Protein AF-A0A7W9H6F3-F1 (afdb_monomer_lite)

Sequence (512 aa):
MSTMVDERLRRLRSELDDHTRIADRLGLDLERPLRSLNDGYPENAVALVGKLTEKLLKELWRHHGVEGDPSTKALNDLVKRCRPYIRSSTVLDALDDIRRLRNRSTHDGYDISDEDGLLAVRRLVDVLVWFTNTGSAALLGGEPDMAPEVARRCEFLAGLYVTLGYRQVKRFVLSPDTVYQLFCREAGMRLEYVELMLSRDADDLSTVLASSGGELLRTRLPKLTRFVVLDEDGGAAPGALHSMLGLDFRIVRYDGFVDTLVSLDTHLADLTSADSPEEPRAAVVAAALTTDPRTGESRMEQSGDAAELLTRLARGSANVLVTGRPGSGKSTLLRSLAGNPEIRRFRFYFDLGLKPKDEPFSEYAARLLAPAMTSDRSRAYELFLYLIRSGTALCVLDAVDEGVEESSPAGFLRLFTDLAAVLSAESAVVMSSRVAFLADSPQVRQLLDSGAGRSDTLRGWVQGHPTAEEVLRETSPRQAAGEARRTAEKQTQRGTSSPLGGSMVLAQHVAA

Organism: NCBI:txid36816

pLDDT: mean 77.46, std 20.07, range [22.09, 96.81]

Foldseek 3Di:
DDPVLVVLLVVLVVLVVLLVLLCVVLVQDLCVLSVCLVVVNLLVSLVSLLVVLLSLLQLLCVVVVQPDHSVPDHLVQSLLRSVLVDLAPLLNVLSVLSVVLNVQSPDPPDDQDSVSSSSSSVSSSSNSQLCSQLVPCSRNNDDPQADPVQSLLSSLVSNLVVLVVWGWDDWDDLGNFWIWTKIWHDDPPDIAIEIEIEGAAPVVVLVSLVVVQLPPDDDPDPHQYYEYEYADPHPPDVVVVCVSNPPRYDYYYSLCPCLLFFPVCLLLVVLVVPDDDPPPDDFAKEWEWEADPVPRDTDTPDIGGPLVVVLVLQLFQWEKEKEWAPPSCPVVSLSVSQPDCVSAPAGHEDELLPPDQPDQVLRSQLVSRLVRGPDDSNSRSSSLLSCLSVLRYEYEYHEQCSNFPDPDPLSSVVSLVSCLSNQHLRGHYYHYYHDPCCLVDPVNLLSRQSSDDPDCVSVVVVVDDDDPVVVVVVPDDDDDDDDDDDDDDDDDDDDDDDDDHIYMYMYIHHHD

InterPro domains:
  IPR027417 P-loop containing nucleoside triphosphate hydrolase [G3DSA:3.40.50.300] (286-345)
  IPR027417 P-loop containing nucleoside triphosphate hydrolase [SSF52540] (308-416)

Structure (mmCIF, N/CA/C/O backbone):
data_AF-A0A7W9H6F3-F1
#
_entry.id   AF-A0A7W9H6F3-F1
#
loop_
_atom_site.group_PDB
_atom_site.id
_atom_site.type_symbol
_atom_site.label_atom_id
_atom_site.label_alt_id
_atom_site.label_comp_id
_atom_site.label_asym_id
_atom_site.label_entity_id
_atom_site.label_seq_id
_atom_site.pdbx_PDB_ins_code
_atom_site.Cartn_x
_atom_site.Cartn_y
_atom_site.Cartn_z
_atom_site.occupancy
_atom_site.B_iso_or_equiv
_atom_site.auth_seq_id
_atom_site.auth_comp_id
_atom_site.auth_asym_id
_atom_site.auth_atom_id
_atom_site.pdbx_PDB_model_num
ATOM 1 N N . MET A 1 1 ? -22.534 -18.107 -25.260 1.00 55.81 1 MET A N 1
ATOM 2 C CA . MET A 1 1 ? -21.804 -18.054 -23.978 1.00 55.81 1 MET A CA 1
ATOM 3 C C . MET A 1 1 ? -21.871 -19.411 -23.295 1.00 55.81 1 MET A C 1
ATOM 5 O O . MET A 1 1 ? -22.867 -20.107 -23.446 1.00 55.81 1 MET A O 1
ATOM 9 N N . SER A 1 2 ? -20.785 -19.825 -22.639 1.00 68.19 2 SER A N 1
ATOM 10 C CA . SER A 1 2 ? -20.676 -21.096 -21.904 1.00 68.19 2 SER A CA 1
ATOM 11 C C . SER A 1 2 ? -21.267 -20.955 -20.496 1.00 68.19 2 SER A C 1
ATOM 13 O O . SER A 1 2 ? -21.092 -19.912 -19.873 1.00 68.19 2 SER A O 1
ATOM 15 N N . THR A 1 3 ? -21.874 -22.011 -19.947 1.00 72.69 3 THR A N 1
ATOM 16 C CA . THR A 1 3 ? -22.451 -22.031 -18.584 1.00 72.69 3 THR A CA 1
ATOM 17 C C . THR A 1 3 ? -21.458 -21.620 -17.486 1.00 72.69 3 THR A C 1
ATOM 19 O O . THR A 1 3 ? -21.858 -21.088 -16.453 1.00 72.69 3 THR A O 1
ATOM 22 N N . MET A 1 4 ? -20.153 -21.821 -17.708 1.00 72.31 4 MET A N 1
ATOM 23 C CA . MET A 1 4 ? -19.092 -21.381 -16.791 1.00 72.31 4 MET A CA 1
ATOM 24 C C . MET A 1 4 ? -18.866 -19.861 -16.798 1.00 72.31 4 MET A C 1
ATOM 26 O O . MET A 1 4 ? -18.511 -19.296 -15.763 1.00 72.31 4 MET A O 1
ATOM 30 N N . VAL A 1 5 ? -19.066 -19.193 -17.939 1.00 72.94 5 VAL A N 1
ATOM 31 C CA . VAL A 1 5 ? -18.969 -17.727 -18.049 1.00 72.94 5 VAL A CA 1
ATOM 32 C C . VAL A 1 5 ? -20.132 -17.080 -17.299 1.00 72.94 5 VAL A C 1
ATOM 34 O O . VAL A 1 5 ? -19.912 -16.155 -16.522 1.00 72.94 5 VAL A O 1
ATOM 37 N N . ASP A 1 6 ? -21.334 -17.643 -17.424 1.00 78.25 6 ASP A N 1
ATOM 38 C CA . ASP A 1 6 ? -22.533 -17.147 -16.739 1.00 78.25 6 ASP A CA 1
ATOM 39 C C . ASP A 1 6 ? -22.419 -17.251 -15.207 1.00 78.25 6 ASP A C 1
ATOM 41 O O . ASP A 1 6 ? -22.822 -16.340 -14.481 1.00 78.25 6 ASP A O 1
ATOM 45 N N . GLU A 1 7 ? -21.825 -18.335 -14.691 1.00 84.44 7 GLU A N 1
ATOM 46 C CA . GLU A 1 7 ? -21.540 -18.487 -13.256 1.00 84.44 7 GLU A CA 1
ATOM 47 C C . GLU A 1 7 ? -20.537 -17.437 -12.763 1.00 84.44 7 GLU A C 1
ATOM 49 O O . GLU A 1 7 ? -20.751 -16.785 -11.738 1.00 84.44 7 GLU A O 1
ATOM 54 N N . ARG A 1 8 ? -19.451 -17.226 -13.518 1.00 84.94 8 ARG A N 1
ATOM 55 C CA . ARG A 1 8 ? -18.431 -16.221 -13.187 1.00 84.94 8 ARG A CA 1
ATOM 56 C C . ARG A 1 8 ? -19.003 -14.807 -13.218 1.00 84.94 8 ARG A C 1
ATOM 58 O O . ARG A 1 8 ? -18.713 -14.031 -12.311 1.00 84.94 8 ARG A O 1
ATOM 65 N N . LEU A 1 9 ? -19.846 -14.486 -14.199 1.00 84.06 9 LEU A N 1
ATOM 66 C CA . LEU A 1 9 ? -20.547 -13.202 -14.274 1.00 84.06 9 LEU A CA 1
ATOM 67 C C . LEU A 1 9 ? -21.477 -12.997 -13.076 1.00 84.06 9 LEU A C 1
ATOM 69 O O . LEU A 1 9 ? -21.483 -11.916 -12.487 1.00 84.06 9 LEU A O 1
ATOM 73 N N . ARG A 1 10 ? -22.221 -14.032 -12.666 1.00 87.06 10 ARG A N 1
ATOM 74 C CA . ARG A 1 10 ? -23.095 -13.954 -11.487 1.00 87.06 10 ARG A CA 1
ATOM 75 C C . ARG A 1 10 ? -22.304 -13.711 -10.206 1.00 87.06 10 ARG A C 1
ATOM 77 O O . ARG A 1 10 ? -22.711 -12.889 -9.388 1.00 87.06 10 ARG A O 1
ATOM 84 N N . ARG A 1 11 ? -21.159 -14.379 -10.054 1.00 89.50 11 ARG A N 1
ATOM 85 C CA . ARG A 1 11 ? -20.251 -14.157 -8.925 1.00 89.50 11 ARG A CA 1
ATOM 86 C C . ARG A 1 11 ? -19.696 -12.731 -8.914 1.00 89.50 11 ARG A C 1
ATOM 88 O O . ARG A 1 11 ? -19.754 -12.080 -7.880 1.00 89.50 11 ARG A O 1
ATOM 95 N N . LEU A 1 12 ? -19.219 -12.230 -10.056 1.00 89.19 12 LEU A N 1
ATOM 96 C CA . LEU A 1 12 ? -18.704 -10.860 -10.167 1.00 89.19 12 LEU A CA 1
ATOM 97 C C . LEU A 1 12 ? -19.776 -9.809 -9.870 1.00 89.19 12 LEU A C 1
ATOM 99 O O . LEU A 1 12 ? -19.467 -8.799 -9.248 1.00 89.19 12 LEU A O 1
ATOM 103 N N . ARG A 1 13 ? -21.031 -10.047 -10.270 1.00 89.69 13 ARG A N 1
ATOM 104 C CA . ARG A 1 13 ? -22.153 -9.176 -9.897 1.00 89.69 13 ARG A CA 1
ATOM 105 C C . ARG A 1 13 ? -22.305 -9.092 -8.380 1.00 89.69 13 ARG A C 1
ATOM 107 O O . ARG A 1 13 ? -22.275 -7.994 -7.846 1.00 89.69 13 ARG A O 1
ATOM 114 N N . SER A 1 14 ? -22.373 -10.241 -7.704 1.00 89.31 14 SER A N 1
ATOM 115 C CA . SER A 1 14 ? -22.486 -10.277 -6.241 1.00 89.31 14 SER A CA 1
ATOM 116 C C . SER A 1 14 ? -21.318 -9.578 -5.543 1.00 89.31 14 SER A C 1
ATOM 118 O O . SER A 1 14 ? -21.528 -8.961 -4.509 1.00 89.31 14 SER A O 1
ATOM 120 N N . GLU A 1 15 ? -20.099 -9.676 -6.081 1.00 89.69 15 GLU A N 1
ATOM 121 C CA . GLU A 1 15 ? -18.926 -8.990 -5.523 1.00 89.69 15 GLU A CA 1
ATOM 122 C C . GLU A 1 15 ? -18.971 -7.470 -5.774 1.00 89.69 15 GLU A C 1
ATOM 124 O O . GLU A 1 15 ? -18.548 -6.694 -4.926 1.00 89.69 15 GLU A O 1
ATOM 129 N N . LEU A 1 16 ? -19.499 -7.012 -6.915 1.00 89.69 16 LEU A N 1
ATOM 130 C CA . LEU A 1 16 ? -19.645 -5.578 -7.203 1.00 89.69 16 LEU A CA 1
ATOM 131 C C . LEU A 1 16 ? -20.731 -4.909 -6.350 1.00 89.69 16 LEU A C 1
ATOM 133 O O . LEU A 1 16 ? -20.574 -3.736 -6.001 1.00 89.69 16 LEU A O 1
ATOM 137 N N . ASP A 1 17 ? -21.781 -5.643 -5.978 1.00 87.81 17 ASP A N 1
ATOM 138 C CA . ASP A 1 17 ? -22.848 -5.157 -5.092 1.00 87.81 17 ASP A CA 1
ATOM 139 C C . ASP A 1 17 ? -22.300 -4.755 -3.704 1.00 87.81 17 ASP A C 1
ATOM 141 O O . ASP A 1 17 ? -22.763 -3.784 -3.096 1.00 87.81 17 ASP A O 1
ATOM 145 N N . ASP A 1 18 ? -21.227 -5.39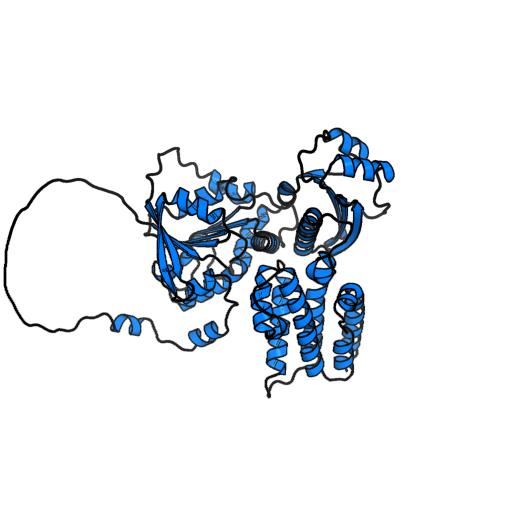7 -3.233 1.00 86.69 18 ASP A N 1
ATOM 146 C CA . ASP A 1 18 ? -20.550 -5.032 -1.978 1.00 86.69 18 ASP A CA 1
ATOM 147 C C . ASP A 1 18 ? -19.864 -3.647 -2.042 1.00 86.69 18 ASP A C 1
ATOM 149 O O . ASP A 1 18 ? -19.468 -3.082 -1.018 1.00 86.69 18 ASP A O 1
ATOM 153 N N . HIS A 1 19 ? -19.745 -3.053 -3.236 1.00 90.69 19 HIS A N 1
ATOM 154 C CA . HIS A 1 19 ? -19.057 -1.781 -3.484 1.00 90.69 19 HIS A CA 1
ATOM 155 C C . HIS A 1 19 ? -19.999 -0.633 -3.881 1.00 90.69 19 HIS A C 1
ATOM 157 O O . HIS A 1 19 ? -19.545 0.427 -4.328 1.00 90.69 19 HIS A O 1
ATOM 163 N N . THR A 1 20 ? -21.306 -0.804 -3.655 1.00 86.62 20 THR A N 1
ATOM 164 C CA . THR A 1 20 ? -22.350 0.166 -4.033 1.00 86.62 20 THR A CA 1
ATOM 165 C C . THR A 1 20 ? -22.111 1.562 -3.443 1.00 86.62 20 THR A C 1
ATOM 167 O O . THR A 1 20 ? -22.289 2.559 -4.131 1.00 86.62 20 THR A O 1
ATOM 170 N N . ARG A 1 21 ? -21.575 1.673 -2.217 1.00 88.69 21 ARG A N 1
ATOM 171 C CA . ARG A 1 21 ? -21.273 2.979 -1.592 1.00 88.69 21 ARG A CA 1
ATOM 172 C C . ARG A 1 21 ? -20.274 3.821 -2.400 1.00 88.69 21 ARG A C 1
ATOM 174 O O . ARG A 1 21 ? -20.440 5.037 -2.490 1.00 88.69 21 ARG A O 1
ATOM 181 N N . ILE A 1 22 ? -19.242 3.197 -2.980 1.00 91.62 22 ILE A N 1
ATOM 182 C CA . ILE A 1 22 ? -18.295 3.890 -3.875 1.00 91.62 22 ILE A CA 1
ATOM 183 C C . ILE A 1 22 ? -19.011 4.269 -5.173 1.00 91.62 22 ILE A C 1
ATOM 185 O O . ILE A 1 22 ? -18.841 5.382 -5.677 1.00 91.62 22 ILE A O 1
ATOM 189 N N . ALA A 1 23 ? -19.823 3.350 -5.703 1.00 91.44 23 ALA A N 1
ATOM 190 C CA . ALA A 1 23 ? -20.553 3.556 -6.943 1.00 91.44 23 ALA A CA 1
ATOM 191 C C . ALA A 1 23 ? -21.522 4.742 -6.862 1.00 91.44 23 ALA A C 1
ATOM 193 O O . ALA A 1 23 ? -21.455 5.630 -7.710 1.00 91.44 23 ALA A O 1
ATOM 194 N N . ASP A 1 24 ? -22.340 4.808 -5.814 1.00 91.62 24 ASP A N 1
ATOM 195 C CA . ASP A 1 24 ? -23.315 5.875 -5.586 1.00 91.62 24 ASP A CA 1
ATOM 196 C C . ASP A 1 24 ? -22.631 7.233 -5.442 1.00 91.62 24 ASP A C 1
ATOM 198 O O . ASP A 1 24 ? -23.007 8.207 -6.095 1.00 91.62 24 ASP A O 1
ATOM 202 N N . ARG A 1 25 ? -21.569 7.293 -4.629 1.00 90.56 25 ARG A N 1
ATOM 203 C CA . ARG A 1 25 ? -20.827 8.533 -4.384 1.00 90.56 25 ARG A CA 1
ATOM 204 C C . ARG A 1 25 ? -20.192 9.090 -5.657 1.00 90.56 25 ARG A C 1
ATOM 206 O O . ARG A 1 25 ? -20.191 10.302 -5.858 1.00 90.56 25 ARG A O 1
ATOM 213 N N . LEU A 1 26 ? -19.620 8.225 -6.492 1.00 91.75 26 LEU A N 1
ATOM 214 C CA . LEU A 1 26 ? -18.865 8.631 -7.683 1.00 91.75 26 LEU A CA 1
ATOM 215 C C . LEU A 1 26 ? -19.694 8.560 -8.980 1.00 91.75 26 LEU A C 1
ATOM 217 O O . LEU A 1 26 ? -19.167 8.821 -10.070 1.00 91.75 26 LEU A O 1
ATOM 221 N N . GLY A 1 27 ? -20.980 8.208 -8.887 1.00 92.25 27 GLY A N 1
ATOM 222 C CA . GLY A 1 27 ? -21.865 8.015 -10.036 1.00 92.25 27 GLY A CA 1
ATOM 223 C C . GLY A 1 27 ? -21.314 6.974 -11.018 1.00 92.25 27 GLY A C 1
ATOM 224 O O . GLY A 1 27 ? -21.130 7.264 -12.211 1.00 92.25 27 GLY A O 1
ATOM 225 N N . LEU A 1 28 ? -20.950 5.797 -10.507 1.00 93.50 28 LEU A N 1
ATOM 226 C CA . LEU A 1 28 ? -20.431 4.671 -11.282 1.00 93.50 28 LEU A CA 1
ATOM 227 C C . LEU A 1 28 ? -21.552 3.677 -11.574 1.00 93.50 28 LEU A C 1
ATOM 229 O O . LEU A 1 28 ? -22.237 3.222 -10.669 1.00 93.50 28 LEU A O 1
ATOM 233 N N . ASP A 1 29 ? -21.686 3.289 -12.837 1.00 94.12 29 ASP A N 1
ATOM 234 C CA . ASP A 1 29 ? -22.543 2.173 -13.233 1.00 94.12 29 ASP A CA 1
ATOM 235 C C . ASP A 1 29 ? -21.671 0.913 -13.322 1.00 94.12 29 ASP A C 1
ATOM 237 O O . ASP A 1 29 ? -21.049 0.648 -14.357 1.00 94.12 29 ASP A O 1
ATOM 241 N N . LEU A 1 30 ? -21.566 0.191 -12.200 1.00 92.69 30 LEU A N 1
ATOM 242 C CA . LEU A 1 30 ? -20.771 -1.039 -12.089 1.00 92.69 30 LEU A CA 1
ATOM 243 C C . LEU A 1 30 ? -21.414 -2.226 -12.825 1.00 92.69 30 LEU A C 1
ATOM 245 O O . LEU A 1 30 ? -20.717 -3.177 -13.171 1.00 92.69 30 LEU A O 1
ATOM 249 N N . GLU A 1 31 ? -22.713 -2.167 -13.130 1.00 92.75 31 GLU A N 1
ATOM 250 C CA . GLU A 1 31 ? -23.404 -3.221 -13.877 1.00 92.75 31 GLU A CA 1
ATOM 251 C C . GLU A 1 31 ? -23.173 -3.129 -15.388 1.00 92.75 31 GLU A C 1
ATOM 253 O O . GLU A 1 31 ? -23.261 -4.128 -16.107 1.00 92.75 31 GLU A O 1
ATOM 258 N N . ARG A 1 32 ? -22.898 -1.931 -15.914 1.00 94.06 32 ARG A N 1
ATOM 259 C CA . ARG A 1 32 ? -22.739 -1.713 -17.357 1.00 94.06 32 ARG A CA 1
ATOM 260 C C . ARG A 1 32 ? -21.649 -2.574 -18.011 1.00 94.06 32 ARG A C 1
ATOM 262 O O . ARG A 1 32 ? -21.942 -3.121 -19.074 1.00 94.06 32 ARG A O 1
ATOM 269 N N . PRO A 1 33 ? -20.440 -2.743 -17.436 1.00 94.19 33 PRO A N 1
ATOM 270 C CA . PRO A 1 33 ? -19.450 -3.671 -17.981 1.00 94.19 33 PRO A CA 1
ATOM 271 C C . PRO A 1 33 ? -19.953 -5.120 -18.027 1.00 94.19 33 PRO A C 1
ATOM 273 O O . PRO A 1 33 ? -19.739 -5.799 -19.026 1.00 94.19 33 PRO A O 1
ATOM 276 N N . LEU A 1 34 ? -20.668 -5.578 -16.992 1.00 93.12 34 LEU A N 1
ATOM 277 C CA . LEU A 1 34 ? -21.219 -6.937 -16.942 1.00 93.12 34 LEU A CA 1
ATOM 278 C C . LEU A 1 34 ? -22.288 -7.166 -18.013 1.00 93.12 34 LEU A C 1
ATOM 280 O O . LEU A 1 34 ? -22.283 -8.208 -18.663 1.00 93.12 34 LEU A O 1
ATOM 284 N N . ARG A 1 35 ? -23.178 -6.188 -18.229 1.00 93.12 35 ARG A N 1
ATOM 285 C CA . ARG A 1 35 ? -24.171 -6.243 -19.315 1.00 93.12 35 ARG A CA 1
ATOM 286 C C . ARG A 1 35 ? -23.495 -6.329 -20.679 1.00 93.12 35 ARG A C 1
ATOM 288 O O . ARG A 1 35 ? -23.844 -7.194 -21.463 1.00 93.12 35 ARG A O 1
ATOM 295 N N . SER A 1 36 ? -22.465 -5.514 -20.908 1.00 92.75 36 SER A N 1
ATOM 296 C CA . SER A 1 36 ? -21.686 -5.551 -22.150 1.00 92.75 36 SER A CA 1
ATOM 297 C C . SER A 1 36 ? -21.056 -6.923 -22.413 1.00 92.75 36 SER A C 1
ATOM 299 O O . SER A 1 36 ? -21.064 -7.379 -23.551 1.00 92.75 36 SER A O 1
ATOM 301 N N . LEU A 1 37 ? -20.541 -7.596 -21.376 1.00 92.19 37 LEU A N 1
ATOM 302 C CA . LEU A 1 37 ? -20.027 -8.966 -21.502 1.00 92.19 37 LEU A CA 1
ATOM 303 C C . LEU A 1 37 ? -21.135 -9.962 -21.825 1.00 92.19 37 LEU A C 1
ATOM 305 O O . LEU A 1 37 ? -20.981 -10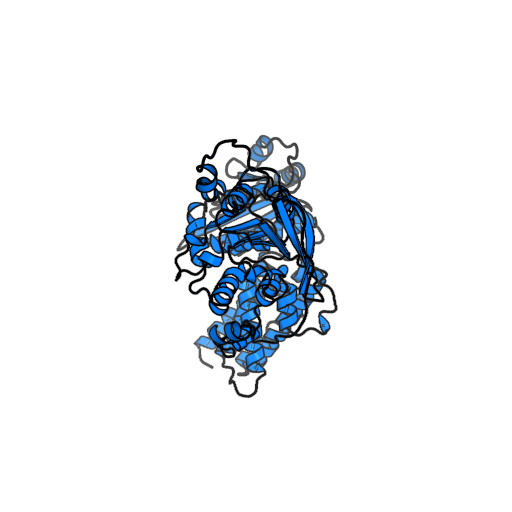.782 -22.722 1.00 92.19 37 LEU A O 1
ATOM 309 N N . ASN A 1 38 ? -22.260 -9.866 -21.121 1.00 90.25 38 ASN A N 1
ATOM 310 C CA . ASN A 1 38 ? -23.415 -10.724 -21.356 1.00 90.25 38 ASN A CA 1
ATOM 311 C C . ASN A 1 38 ? -24.018 -10.530 -22.762 1.00 90.25 38 ASN A C 1
ATOM 313 O O . ASN A 1 38 ? -24.580 -11.457 -23.335 1.00 90.25 38 ASN A O 1
ATOM 317 N N . ASP A 1 39 ? -23.876 -9.340 -23.339 1.00 91.38 39 ASP A N 1
ATOM 318 C CA . ASP A 1 39 ? -24.320 -9.036 -24.699 1.00 91.38 39 ASP A CA 1
ATOM 319 C C . ASP A 1 39 ? -23.294 -9.471 -25.771 1.00 91.38 39 ASP A C 1
ATOM 321 O O . ASP A 1 39 ? -23.562 -9.341 -26.964 1.00 91.38 39 ASP A O 1
ATOM 325 N N . GLY A 1 40 ? -22.140 -10.021 -25.366 1.00 89.75 40 GLY A N 1
ATOM 326 C CA . GLY A 1 40 ? -21.095 -10.515 -26.269 1.00 89.75 40 GLY A CA 1
ATOM 327 C C . GLY A 1 40 ? -20.143 -9.437 -26.794 1.00 89.75 40 GLY A C 1
ATOM 328 O O . GLY A 1 40 ? -19.562 -9.620 -27.860 1.00 89.75 40 GLY A O 1
ATOM 329 N N . TYR A 1 41 ? -19.988 -8.326 -26.066 1.00 91.56 41 TYR A N 1
ATOM 330 C CA . TYR A 1 41 ? -19.101 -7.210 -26.416 1.00 91.56 41 TYR A CA 1
ATOM 331 C C . TYR A 1 41 ? -17.999 -7.011 -25.356 1.00 91.56 41 TYR A C 1
ATOM 333 O O . TYR A 1 41 ? -18.080 -6.081 -24.530 1.00 91.56 41 TYR A O 1
ATOM 341 N N . PRO A 1 42 ? -16.977 -7.884 -25.315 1.00 92.31 42 PRO A N 1
ATOM 342 C CA . PRO A 1 42 ? -15.905 -7.811 -24.326 1.00 92.31 42 PRO A CA 1
ATOM 343 C C . PRO A 1 42 ? -14.995 -6.585 -24.486 1.00 92.31 42 PRO A C 1
ATOM 345 O O . PRO A 1 42 ? -14.560 -6.012 -23.487 1.00 92.31 42 PRO A O 1
ATOM 348 N N . GLU A 1 43 ? -14.767 -6.097 -25.703 1.00 92.19 43 GLU A N 1
ATOM 349 C CA . GLU A 1 43 ? -14.030 -4.860 -25.979 1.00 92.19 43 GLU A CA 1
ATOM 350 C C . GLU A 1 43 ? -14.708 -3.634 -25.350 1.00 92.19 43 GLU A C 1
ATOM 352 O O . GLU A 1 43 ? -14.056 -2.795 -24.718 1.00 92.19 43 GLU A O 1
ATOM 357 N N . ASN A 1 44 ? -16.040 -3.577 -25.427 1.00 93.06 44 ASN A N 1
ATOM 358 C CA . ASN A 1 44 ? -16.829 -2.529 -24.792 1.00 93.06 44 ASN A CA 1
ATOM 359 C C . ASN A 1 44 ? -16.755 -2.629 -23.263 1.00 93.06 44 ASN A C 1
ATOM 361 O O . ASN A 1 44 ? -16.632 -1.603 -22.587 1.00 93.06 44 ASN A O 1
ATOM 365 N N . ALA A 1 45 ? -16.764 -3.842 -22.707 1.00 94.62 45 ALA A N 1
ATOM 366 C CA . ALA A 1 45 ? -16.600 -4.053 -21.273 1.00 94.62 45 ALA A CA 1
ATOM 367 C C . ALA A 1 45 ? -15.227 -3.572 -20.778 1.00 94.62 45 ALA A C 1
ATOM 369 O O . ALA A 1 45 ? -15.162 -2.818 -19.804 1.00 94.62 45 ALA A O 1
ATOM 370 N N . VAL A 1 46 ? -14.143 -3.918 -21.482 1.00 95.06 46 VAL A N 1
ATOM 371 C CA . VAL A 1 46 ? -12.779 -3.445 -21.182 1.00 95.06 46 VAL A CA 1
ATOM 372 C C . VAL A 1 46 ? -12.705 -1.915 -21.239 1.00 95.06 46 VAL A C 1
ATOM 374 O O . VAL A 1 46 ? -12.165 -1.279 -20.327 1.00 95.06 46 VAL A O 1
ATOM 377 N N . ALA A 1 47 ? -13.296 -1.295 -22.263 1.00 93.75 47 ALA A N 1
ATOM 378 C CA . ALA A 1 47 ? -13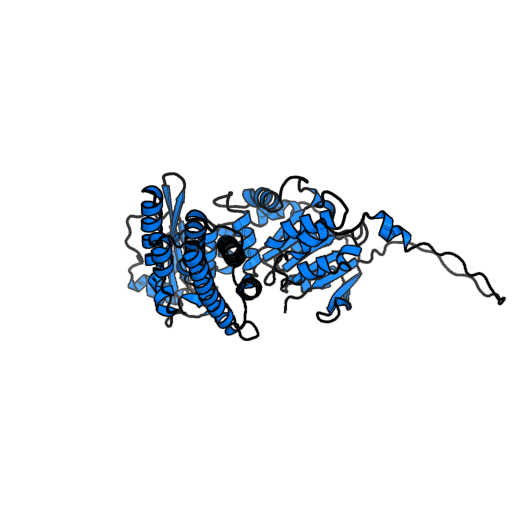.332 0.160 -22.391 1.00 93.75 47 ALA A CA 1
ATOM 379 C C . ALA A 1 47 ? -14.112 0.833 -21.244 1.00 93.75 47 ALA A C 1
ATOM 381 O O . ALA A 1 47 ? -13.694 1.878 -20.733 1.00 93.75 47 ALA A O 1
ATOM 382 N N . LEU A 1 48 ? -15.235 0.244 -20.819 1.00 95.62 48 LEU A N 1
ATOM 383 C CA . LEU A 1 48 ? -16.033 0.729 -19.692 1.00 95.62 48 LEU A CA 1
ATOM 384 C C . LEU A 1 48 ? -15.282 0.597 -18.368 1.00 95.62 48 LEU A C 1
ATOM 386 O O . LEU A 1 48 ? -15.242 1.569 -17.615 1.00 95.62 48 LEU A O 1
ATOM 390 N N . VAL A 1 49 ? -14.635 -0.543 -18.114 1.00 96.81 49 VAL A N 1
ATOM 391 C CA . VAL A 1 49 ? -13.763 -0.729 -16.944 1.00 96.81 49 VAL A CA 1
ATOM 392 C C . VAL A 1 49 ? -12.684 0.350 -16.917 1.00 96.81 49 VAL A C 1
ATOM 394 O O . VAL A 1 49 ? -12.540 1.037 -15.911 1.00 96.81 49 VAL A O 1
ATOM 397 N N . GLY A 1 50 ? -12.005 0.595 -18.042 1.00 95.50 50 GLY A N 1
ATOM 398 C CA . GLY A 1 50 ? -11.008 1.661 -18.145 1.00 95.50 50 GLY A CA 1
ATOM 399 C C . GLY A 1 50 ? -11.552 3.045 -17.766 1.00 95.50 50 GLY A C 1
ATOM 400 O O . GLY A 1 50 ? -10.880 3.792 -17.055 1.00 95.50 50 GLY A O 1
ATOM 401 N N . LYS A 1 51 ? -12.781 3.386 -18.184 1.00 94.81 51 LYS A N 1
ATOM 402 C CA . LYS A 1 51 ? -13.449 4.652 -17.817 1.00 94.81 51 LYS A CA 1
ATOM 403 C C . LYS A 1 51 ? -13.813 4.721 -16.333 1.00 94.81 51 LYS A C 1
ATOM 405 O O . LYS A 1 51 ? -13.688 5.785 -15.728 1.00 94.81 51 LYS A O 1
ATOM 410 N N . LEU A 1 52 ? -14.272 3.615 -15.748 1.00 96.56 52 LEU A N 1
ATOM 411 C CA . LEU A 1 52 ? -14.558 3.536 -14.314 1.00 96.56 52 LEU A CA 1
ATOM 412 C C . LEU A 1 52 ? -13.270 3.741 -13.510 1.00 96.56 52 LEU A C 1
ATOM 414 O O . LEU A 1 52 ? -13.232 4.604 -12.638 1.00 96.56 52 LEU A O 1
ATOM 418 N N . THR A 1 53 ? -12.189 3.051 -13.875 1.00 96.62 53 THR A N 1
ATOM 419 C CA . THR A 1 53 ? -10.871 3.210 -13.249 1.00 96.62 53 THR A CA 1
ATOM 420 C C . THR A 1 53 ? -10.338 4.637 -13.364 1.00 96.62 53 THR A C 1
ATOM 422 O O . THR A 1 53 ? -9.831 5.174 -12.382 1.00 96.62 53 THR A O 1
ATOM 425 N N . GLU A 1 54 ? -10.494 5.302 -14.515 1.00 95.62 54 GLU A N 1
ATOM 426 C CA . GLU A 1 54 ? -10.141 6.722 -14.641 1.00 95.62 54 GLU A CA 1
ATOM 427 C C . GLU A 1 54 ? -10.897 7.601 -13.642 1.00 95.62 54 GLU A C 1
ATOM 429 O O . GLU A 1 54 ? -10.293 8.496 -13.057 1.00 95.62 54 GLU A O 1
ATOM 434 N N . LYS A 1 55 ? -12.201 7.372 -13.432 1.00 95.44 55 LYS A N 1
ATOM 435 C CA . LYS A 1 55 ? -12.979 8.136 -12.445 1.00 95.44 55 LYS A CA 1
ATOM 436 C C . LYS A 1 55 ? -12.448 7.927 -11.025 1.00 95.44 55 LYS A C 1
ATOM 438 O O . LYS A 1 55 ? -12.286 8.914 -10.313 1.00 95.44 55 LYS A O 1
ATOM 443 N N . LEU A 1 56 ? -12.133 6.683 -10.648 1.00 95.62 56 LEU A N 1
ATOM 444 C CA . LEU A 1 56 ? -11.548 6.367 -9.338 1.00 95.62 56 LEU A CA 1
ATOM 445 C C . LEU A 1 56 ? -10.215 7.104 -9.137 1.00 95.62 56 LEU A C 1
ATOM 447 O O . LEU A 1 56 ? -10.021 7.776 -8.129 1.00 95.62 56 LEU A O 1
ATOM 451 N N . LEU A 1 57 ? -9.313 7.038 -10.122 1.00 95.62 57 LEU A N 1
ATOM 452 C CA . LEU A 1 57 ? -8.000 7.684 -10.034 1.00 95.62 57 LEU A CA 1
ATOM 453 C C . LEU A 1 57 ? -8.091 9.213 -10.070 1.00 95.62 57 LEU A C 1
ATOM 455 O O . LEU A 1 57 ? -7.322 9.880 -9.390 1.00 95.62 57 LEU A O 1
ATOM 459 N N . LYS A 1 58 ? -9.039 9.786 -10.822 1.00 95.06 58 LYS A N 1
ATOM 460 C CA . LYS A 1 58 ? -9.305 11.234 -10.808 1.00 95.06 58 LYS A CA 1
ATOM 461 C C . LYS A 1 58 ? -9.752 11.702 -9.426 1.00 95.06 58 LYS A C 1
ATOM 463 O O . LYS A 1 58 ? -9.352 12.782 -9.005 1.00 95.06 58 LYS A O 1
ATOM 468 N N . GLU A 1 59 ? -10.558 10.910 -8.725 1.00 94.50 59 GLU A N 1
ATOM 469 C CA . GLU A 1 59 ? -10.957 11.242 -7.359 1.00 94.50 59 GLU A CA 1
ATOM 470 C C . GLU A 1 59 ? -9.792 11.110 -6.377 1.00 94.50 59 GLU A C 1
ATOM 472 O O . GLU A 1 59 ? -9.541 12.027 -5.599 1.00 94.50 59 GLU A O 1
ATOM 477 N N . LEU A 1 60 ? -9.013 10.033 -6.485 1.00 92.56 60 LEU A N 1
ATOM 478 C CA . LEU A 1 60 ? -7.804 9.839 -5.688 1.00 92.56 60 LEU A CA 1
ATOM 479 C C . LEU A 1 60 ? -6.807 10.998 -5.879 1.00 92.56 60 LEU A C 1
ATOM 481 O O . LEU A 1 60 ? -6.284 11.541 -4.911 1.00 92.56 60 LEU A O 1
ATOM 485 N N . TRP A 1 61 ? -6.603 11.433 -7.124 1.00 92.62 61 TRP A N 1
ATOM 486 C CA . TRP A 1 61 ? -5.769 12.585 -7.469 1.00 92.62 61 TRP A CA 1
ATOM 487 C C . TRP A 1 61 ? -6.217 13.860 -6.750 1.00 92.62 61 TRP A C 1
ATOM 489 O O . TRP A 1 61 ? -5.393 14.563 -6.167 1.00 92.62 61 TRP A O 1
ATOM 499 N N . ARG A 1 62 ? -7.522 14.162 -6.779 1.00 92.50 62 ARG A N 1
ATOM 500 C CA . ARG A 1 62 ? -8.083 15.343 -6.104 1.00 92.50 62 ARG A CA 1
ATOM 501 C C . ARG A 1 62 ? -7.947 15.240 -4.594 1.00 92.50 62 ARG A C 1
ATOM 503 O O . ARG A 1 62 ? -7.574 16.220 -3.961 1.00 92.50 62 ARG A O 1
ATOM 510 N N . HIS A 1 63 ? -8.226 14.064 -4.036 1.00 89.56 63 HIS A N 1
ATOM 511 C CA . HIS A 1 63 ? -8.144 13.828 -2.601 1.00 89.56 63 HIS A CA 1
ATOM 512 C C . HIS A 1 63 ? -6.735 14.084 -2.056 1.00 89.56 63 HIS A C 1
ATOM 514 O O . HIS A 1 63 ? -6.585 14.736 -1.026 1.00 89.56 63 HIS A O 1
ATOM 520 N N . HIS A 1 64 ? -5.706 13.625 -2.771 1.00 85.88 64 HIS A N 1
ATOM 521 C CA . HIS A 1 64 ? -4.310 13.819 -2.377 1.00 85.88 64 HIS A CA 1
ATOM 522 C C . HIS A 1 64 ? -3.708 15.154 -2.837 1.00 85.88 64 HIS A C 1
ATOM 524 O O . HIS A 1 64 ? -2.531 15.400 -2.589 1.00 85.88 64 HIS A O 1
ATOM 530 N N . GLY A 1 65 ? -4.490 16.024 -3.488 1.00 85.88 65 GLY A N 1
ATOM 531 C CA . GLY A 1 65 ? -4.027 17.346 -3.914 1.00 85.88 65 GLY A CA 1
ATOM 532 C C . GLY A 1 65 ? -2.873 17.303 -4.918 1.00 85.88 65 GLY A C 1
ATOM 533 O O . GLY A 1 65 ? -2.024 18.190 -4.903 1.00 85.88 65 GLY A O 1
ATOM 534 N N . VAL A 1 66 ? -2.820 16.278 -5.775 1.00 86.56 66 VAL A N 1
ATOM 535 C CA . VAL A 1 66 ? -1.742 16.130 -6.764 1.00 86.56 66 VAL A CA 1
ATOM 536 C C . VAL A 1 66 ? -1.780 17.297 -7.757 1.00 86.56 66 VAL A C 1
ATOM 538 O O . VAL A 1 66 ? -2.846 17.681 -8.245 1.00 86.56 66 VAL A O 1
ATOM 541 N N . GLU A 1 67 ? -0.618 17.870 -8.073 1.00 84.94 67 GLU A N 1
ATOM 542 C CA . GLU A 1 67 ? -0.520 19.077 -8.900 1.00 84.94 67 GLU A CA 1
ATOM 543 C C . GLU A 1 67 ? -1.073 18.877 -10.325 1.00 84.94 67 GLU A C 1
ATOM 545 O O . GLU A 1 67 ? -0.717 17.930 -11.031 1.00 84.94 67 GLU A O 1
ATOM 550 N N . GLY A 1 68 ? -1.898 19.825 -10.783 1.00 86.94 68 GLY A N 1
ATOM 551 C CA . GLY A 1 68 ? -2.474 19.863 -12.130 1.00 86.94 68 GLY A CA 1
ATOM 552 C C . GLY A 1 68 ? -3.904 19.319 -12.217 1.00 86.94 68 GLY A C 1
ATOM 553 O O . GLY A 1 68 ? -4.452 18.788 -11.255 1.00 86.94 68 GLY A O 1
ATOM 554 N N . ASP A 1 69 ? -4.531 19.467 -13.390 1.00 88.81 69 ASP A N 1
ATOM 555 C CA . ASP A 1 69 ? -5.907 19.007 -13.617 1.00 88.81 69 ASP A CA 1
ATOM 556 C C . ASP A 1 69 ? -5.945 17.546 -14.114 1.00 88.81 69 ASP A C 1
ATOM 558 O O . ASP A 1 69 ? -5.474 17.267 -15.228 1.00 88.81 69 ASP A O 1
ATOM 562 N N . PRO A 1 70 ? -6.542 16.609 -13.348 1.00 91.62 70 PRO A N 1
ATOM 563 C CA . PRO A 1 70 ? -6.639 15.210 -13.746 1.00 91.62 70 PRO A CA 1
ATOM 564 C C . PRO A 1 70 ? -7.653 14.964 -14.875 1.00 91.62 70 PRO A C 1
ATOM 566 O O . PRO A 1 70 ? -7.641 13.889 -15.476 1.00 91.62 70 PRO A O 1
ATOM 569 N N . SER A 1 71 ? -8.536 15.919 -15.198 1.00 88.38 71 SER A N 1
ATOM 570 C CA . SER A 1 71 ? -9.587 15.744 -16.213 1.00 88.38 71 SER A CA 1
ATOM 571 C C . SER A 1 71 ? -9.025 15.472 -17.616 1.00 88.38 71 SER A C 1
ATOM 573 O O . SER A 1 71 ? -9.589 14.665 -18.359 1.00 88.38 71 SER A O 1
ATOM 575 N N . THR A 1 72 ? -7.874 16.078 -17.921 1.00 85.69 72 THR A N 1
ATOM 576 C CA . THR A 1 72 ? -7.173 16.023 -19.214 1.00 85.69 72 THR A CA 1
ATOM 577 C C . THR A 1 72 ? -6.200 14.850 -19.339 1.00 85.69 72 THR A C 1
ATOM 579 O O . THR A 1 72 ? -5.609 14.645 -20.398 1.00 85.69 72 THR A O 1
ATOM 582 N N . LYS A 1 73 ? -5.996 14.085 -18.261 1.00 88.25 73 LYS A N 1
ATOM 583 C CA . LYS A 1 73 ? -4.972 13.040 -18.197 1.00 88.25 73 LYS A CA 1
ATOM 584 C C . LYS A 1 73 ? -5.503 11.701 -18.689 1.00 88.25 73 LYS A C 1
ATOM 586 O O . LYS A 1 73 ? -6.609 11.284 -18.342 1.00 88.25 73 LYS A O 1
ATOM 591 N N . ALA A 1 74 ? -4.675 11.007 -19.467 1.00 89.12 74 ALA A N 1
ATOM 592 C CA . ALA A 1 74 ? -4.927 9.628 -19.857 1.00 89.12 74 ALA A CA 1
ATOM 593 C C . ALA A 1 74 ? -4.720 8.681 -18.663 1.00 89.12 74 ALA A C 1
ATOM 595 O O . ALA A 1 74 ? -3.973 8.986 -17.732 1.00 89.12 74 ALA A O 1
ATOM 596 N N . LEU A 1 75 ? -5.317 7.487 -18.722 1.00 89.50 75 LEU A N 1
ATOM 597 C CA . LEU A 1 75 ? -5.192 6.468 -17.670 1.00 89.50 75 LEU A CA 1
ATOM 598 C C . LEU A 1 75 ? -3.740 6.151 -17.290 1.00 89.50 75 LEU A C 1
ATOM 600 O O . LEU A 1 75 ? -3.451 5.968 -16.115 1.00 89.50 75 LEU A O 1
ATOM 604 N N . ASN A 1 76 ? -2.816 6.133 -18.254 1.00 87.75 76 ASN A N 1
ATOM 605 C CA . ASN A 1 76 ? -1.399 5.905 -17.968 1.00 87.75 76 ASN A CA 1
ATOM 606 C C . ASN A 1 76 ? -0.810 6.970 -17.030 1.00 87.75 76 ASN A C 1
ATOM 608 O O . ASN A 1 76 ? -0.086 6.637 -16.094 1.00 87.75 76 ASN A O 1
ATOM 612 N N . ASP A 1 77 ? -1.134 8.239 -17.267 1.00 87.38 77 ASP A N 1
ATOM 613 C CA . ASP A 1 77 ? -0.627 9.350 -16.462 1.00 87.38 77 ASP A CA 1
ATOM 614 C C . ASP A 1 77 ? -1.289 9.378 -15.085 1.00 87.38 77 ASP A C 1
ATOM 616 O O . ASP A 1 77 ? -0.611 9.617 -14.087 1.00 87.38 77 ASP A O 1
ATOM 620 N N . LEU A 1 78 ? -2.588 9.066 -15.023 1.00 90.88 78 LEU A N 1
ATOM 621 C CA . LEU A 1 78 ? -3.324 8.920 -13.768 1.00 90.88 78 LEU A CA 1
ATOM 622 C C . LEU A 1 78 ? -2.720 7.813 -12.896 1.00 90.88 78 LEU A C 1
ATOM 624 O O . LEU A 1 78 ? -2.399 8.066 -11.740 1.00 90.88 78 LEU A O 1
ATOM 628 N N . VAL A 1 79 ? -2.487 6.615 -13.449 1.00 89.56 79 VAL A N 1
ATOM 629 C CA . VAL A 1 79 ? -1.857 5.505 -12.709 1.00 89.56 79 VAL A CA 1
ATOM 630 C C . VAL A 1 79 ? -0.478 5.918 -12.201 1.00 89.56 79 VAL A C 1
ATOM 632 O O . VAL A 1 79 ? -0.181 5.727 -11.026 1.00 89.56 79 VAL A O 1
ATOM 635 N N . LYS A 1 80 ? 0.356 6.533 -13.050 1.00 83.94 80 LYS A N 1
ATOM 636 C CA . LYS A 1 80 ? 1.711 6.962 -12.666 1.00 83.94 80 LYS A CA 1
ATOM 637 C C . LYS A 1 80 ? 1.713 7.958 -11.508 1.00 83.94 80 LYS A C 1
ATOM 639 O O . LYS A 1 80 ? 2.503 7.804 -10.587 1.00 83.94 80 LYS A O 1
ATOM 644 N N . ARG A 1 81 ? 0.846 8.967 -11.560 1.00 83.50 81 ARG A N 1
ATOM 645 C CA . ARG A 1 81 ? 0.808 10.069 -10.587 1.00 83.50 81 ARG A CA 1
ATOM 646 C C . ARG A 1 81 ? 0.066 9.713 -9.302 1.00 83.50 81 ARG A C 1
ATOM 648 O O . ARG A 1 81 ? 0.405 10.244 -8.256 1.00 83.50 81 ARG A O 1
ATOM 655 N N . CYS A 1 82 ? -0.907 8.805 -9.363 1.00 86.25 82 CYS A N 1
ATOM 656 C CA . CYS A 1 82 ? -1.602 8.310 -8.176 1.00 86.25 82 CYS A CA 1
ATOM 657 C C . CYS A 1 82 ? -0.854 7.174 -7.465 1.00 86.25 82 CYS A C 1
ATOM 659 O O . CYS A 1 82 ? -1.131 6.914 -6.298 1.00 86.25 82 CYS A O 1
ATOM 661 N N . ARG A 1 83 ? 0.085 6.499 -8.142 1.00 84.69 83 ARG A N 1
ATOM 662 C CA . ARG A 1 83 ? 0.851 5.367 -7.597 1.00 84.69 83 ARG A CA 1
ATOM 663 C C . ARG A 1 83 ? 1.472 5.618 -6.214 1.00 84.69 83 ARG A C 1
ATOM 665 O O . ARG A 1 83 ? 1.366 4.698 -5.407 1.00 84.69 83 ARG A O 1
ATOM 672 N N . PRO A 1 84 ? 2.078 6.784 -5.908 1.00 77.75 84 PRO A N 1
ATOM 673 C CA . PRO A 1 84 ? 2.648 7.042 -4.582 1.00 77.75 84 PRO A CA 1
ATOM 674 C C . PRO A 1 84 ? 1.636 6.888 -3.441 1.00 77.75 84 PRO A C 1
ATOM 676 O O . PRO A 1 84 ? 1.996 6.440 -2.363 1.00 77.75 84 PRO A O 1
ATOM 679 N N . TYR A 1 85 ? 0.358 7.162 -3.706 1.00 80.00 85 TYR A N 1
ATOM 680 C CA . TYR A 1 85 ? -0.713 7.128 -2.709 1.00 80.00 85 TYR A CA 1
ATOM 681 C C . TYR A 1 85 ? -1.409 5.761 -2.604 1.00 80.00 85 TYR A C 1
ATOM 683 O O . TYR A 1 85 ? -2.354 5.591 -1.834 1.00 80.00 85 TYR A O 1
ATOM 691 N N . ILE A 1 86 ? -0.964 4.764 -3.377 1.00 85.50 86 ILE A N 1
ATOM 692 C CA . ILE A 1 86 ? -1.522 3.409 -3.376 1.00 85.50 86 ILE A CA 1
ATOM 693 C C . ILE A 1 86 ? -0.523 2.460 -2.717 1.00 85.50 86 ILE A C 1
ATOM 695 O O . ILE A 1 86 ? 0.489 2.069 -3.297 1.00 85.50 86 ILE A O 1
ATOM 699 N N . ARG A 1 87 ? -0.849 2.029 -1.496 1.00 85.69 87 ARG A N 1
ATOM 700 C CA . ARG A 1 87 ? 0.021 1.155 -0.691 1.00 85.69 87 ARG A CA 1
ATOM 701 C C . ARG A 1 87 ? -0.018 -0.316 -1.128 1.00 85.69 87 ARG A C 1
ATOM 703 O O . ARG A 1 87 ? 0.971 -1.034 -0.987 1.00 85.69 87 ARG A O 1
ATOM 710 N N . SER A 1 88 ? -1.140 -0.770 -1.688 1.00 85.94 88 SER A N 1
ATOM 711 C CA . SER A 1 88 ? -1.348 -2.172 -2.076 1.00 85.94 88 SER A CA 1
ATOM 712 C C . SER A 1 88 ? -0.712 -2.514 -3.422 1.00 85.94 88 SER A C 1
ATOM 714 O O . SER A 1 88 ? -1.052 -1.915 -4.441 1.00 85.94 88 SER A O 1
ATOM 716 N N . SER A 1 89 ? 0.158 -3.530 -3.445 1.00 83.06 89 SER A N 1
ATOM 717 C CA . SER A 1 89 ? 0.680 -4.111 -4.694 1.00 83.06 89 SER A CA 1
ATOM 718 C C . SER A 1 89 ? -0.438 -4.680 -5.557 1.00 83.06 89 SER A C 1
ATOM 720 O O . SER A 1 89 ? -0.474 -4.401 -6.746 1.00 83.06 89 SER A O 1
ATOM 722 N N . THR A 1 90 ? -1.394 -5.386 -4.948 1.00 87.69 90 THR A N 1
ATOM 723 C CA . THR A 1 90 ? -2.530 -5.991 -5.662 1.00 87.69 90 THR A CA 1
ATOM 724 C C . THR A 1 90 ? -3.320 -4.947 -6.449 1.00 87.69 90 THR A C 1
ATOM 726 O O . THR A 1 90 ? -3.701 -5.188 -7.591 1.00 87.69 90 THR A O 1
ATOM 729 N N . VAL A 1 91 ? -3.527 -3.760 -5.868 1.00 91.81 91 VAL A N 1
ATOM 730 C CA . VAL A 1 91 ? -4.198 -2.650 -6.561 1.00 91.81 91 VAL A CA 1
ATOM 731 C C . VAL A 1 91 ? -3.340 -2.132 -7.710 1.00 91.81 91 VAL A C 1
ATOM 733 O O . VAL A 1 91 ? -3.860 -1.919 -8.799 1.00 91.81 91 VAL A O 1
ATOM 736 N N . LEU A 1 92 ? -2.034 -1.946 -7.504 1.00 88.69 92 LEU A N 1
ATOM 737 C CA . LEU A 1 92 ? -1.130 -1.491 -8.565 1.00 88.69 92 LEU A CA 1
ATOM 738 C C . LEU A 1 92 ? -1.077 -2.475 -9.741 1.00 88.69 92 LEU A C 1
ATOM 740 O O . LEU A 1 92 ? -1.179 -2.045 -10.888 1.00 88.69 92 LEU A O 1
ATOM 744 N N . ASP A 1 93 ? -0.994 -3.773 -9.460 1.00 90.19 93 ASP A N 1
ATOM 745 C CA . ASP A 1 93 ? -0.997 -4.829 -10.473 1.00 90.19 93 ASP A CA 1
ATOM 746 C C . ASP A 1 93 ? -2.335 -4.859 -11.226 1.00 90.19 93 ASP A C 1
ATOM 748 O O . ASP A 1 93 ? -2.364 -4.918 -12.455 1.00 90.19 93 ASP A O 1
ATOM 752 N N . ALA A 1 94 ? -3.455 -4.722 -10.508 1.00 94.88 94 ALA A N 1
ATOM 753 C CA . ALA A 1 94 ? -4.780 -4.637 -11.112 1.00 94.88 94 ALA A CA 1
ATOM 754 C C . ALA A 1 94 ? -4.933 -3.406 -12.024 1.00 94.88 94 ALA A C 1
ATOM 756 O O . ALA A 1 94 ? -5.469 -3.516 -13.128 1.00 94.88 94 ALA A O 1
ATOM 757 N N . LEU A 1 95 ? -4.433 -2.240 -11.604 1.00 95.12 95 LEU A N 1
ATOM 758 C CA . LEU A 1 95 ? -4.433 -1.022 -12.419 1.00 95.12 95 LEU A CA 1
ATOM 759 C C . LEU A 1 95 ? -3.559 -1.169 -13.671 1.00 95.12 95 LEU A C 1
ATOM 761 O O . LEU A 1 95 ? -3.943 -0.707 -14.750 1.00 95.12 95 LEU A O 1
ATOM 765 N N . ASP A 1 96 ? -2.406 -1.824 -13.543 1.00 91.50 96 ASP A N 1
ATOM 766 C CA . ASP A 1 96 ? -1.514 -2.109 -14.662 1.00 91.50 96 ASP A CA 1
ATOM 767 C C . ASP A 1 96 ? -2.146 -3.075 -15.669 1.00 91.50 96 ASP A C 1
ATOM 769 O O . ASP A 1 96 ? -2.066 -2.824 -16.876 1.00 91.50 96 ASP A O 1
ATOM 773 N N . ASP A 1 97 ? -2.824 -4.119 -15.198 1.00 93.38 97 ASP A N 1
ATOM 774 C CA . ASP A 1 97 ? -3.564 -5.058 -16.040 1.00 93.38 97 ASP A CA 1
ATOM 775 C C . ASP A 1 97 ? -4.721 -4.365 -16.772 1.00 93.38 97 ASP A C 1
ATOM 777 O O . ASP A 1 97 ? -4.836 -4.492 -17.992 1.00 93.38 97 ASP A O 1
ATOM 781 N N . ILE A 1 98 ? -5.526 -3.553 -16.075 1.00 95.25 98 ILE A N 1
ATOM 782 C CA . ILE A 1 98 ? -6.607 -2.763 -16.692 1.00 95.25 98 ILE A CA 1
ATOM 783 C C . ILE A 1 98 ? -6.046 -1.840 -17.778 1.00 95.25 98 ILE A C 1
ATOM 785 O O . ILE A 1 98 ? -6.586 -1.770 -18.886 1.00 95.25 98 ILE A O 1
ATOM 789 N N . ARG A 1 99 ? -4.937 -1.147 -17.493 1.00 92.56 99 ARG A N 1
ATOM 790 C CA . ARG A 1 99 ? -4.254 -0.281 -18.463 1.00 92.56 99 ARG A CA 1
ATOM 791 C C . ARG A 1 99 ? -3.794 -1.070 -19.690 1.00 92.56 99 ARG A C 1
ATOM 793 O O . ARG A 1 99 ? -4.009 -0.612 -20.811 1.00 92.56 99 ARG A O 1
ATOM 800 N N . ARG A 1 100 ? -3.180 -2.242 -19.500 1.00 91.19 100 ARG A N 1
ATOM 801 C CA . ARG A 1 100 ? -2.709 -3.104 -20.598 1.00 91.19 100 ARG A CA 1
ATOM 802 C C . ARG A 1 100 ? -3.861 -3.610 -21.458 1.00 91.19 100 ARG A C 1
ATOM 804 O O . ARG A 1 100 ? -3.775 -3.512 -22.679 1.00 91.19 100 ARG A O 1
ATOM 811 N N . LEU A 1 101 ? -4.930 -4.109 -20.839 1.00 92.19 101 LEU A N 1
ATOM 812 C CA . LEU A 1 101 ? -6.120 -4.597 -21.540 1.00 92.19 101 LEU A CA 1
ATOM 813 C C . LEU A 1 101 ? -6.783 -3.481 -22.346 1.00 92.19 101 LEU A C 1
ATOM 815 O O . LEU A 1 101 ? -7.079 -3.665 -23.524 1.00 92.19 101 LEU A O 1
ATOM 819 N N . ARG A 1 102 ? -6.922 -2.287 -21.761 1.00 90.31 102 ARG A N 1
ATOM 820 C CA . ARG A 1 102 ? -7.457 -1.127 -22.474 1.00 90.31 102 ARG A CA 1
ATOM 821 C C . ARG A 1 102 ? -6.593 -0.738 -23.669 1.00 90.31 102 ARG A C 1
ATOM 823 O O . ARG A 1 102 ? -7.130 -0.553 -24.755 1.00 90.31 102 ARG A O 1
ATOM 830 N N . ASN A 1 103 ? -5.277 -0.642 -23.491 1.00 87.69 103 ASN A N 1
ATOM 831 C CA . ASN A 1 103 ? -4.373 -0.303 -24.589 1.00 87.69 103 ASN A CA 1
ATOM 832 C C . ASN A 1 103 ? -4.445 -1.345 -25.714 1.00 87.69 103 ASN A C 1
ATOM 834 O O . ASN A 1 103 ? -4.424 -0.968 -26.881 1.00 87.69 103 ASN A O 1
ATOM 838 N N . ARG A 1 104 ? -4.574 -2.637 -25.380 1.00 84.81 104 ARG A N 1
ATOM 839 C CA . ARG A 1 104 ? -4.798 -3.703 -26.370 1.00 84.81 104 ARG A CA 1
ATOM 840 C C . ARG A 1 104 ? -6.121 -3.510 -27.114 1.00 84.81 104 ARG A C 1
ATOM 842 O O . ARG A 1 104 ? -6.115 -3.566 -28.333 1.00 84.81 104 ARG A O 1
ATOM 849 N N . SER A 1 105 ? -7.210 -3.200 -26.403 1.00 82.06 105 SER A N 1
ATOM 850 C CA . SER A 1 105 ? -8.543 -3.012 -27.006 1.00 82.06 105 SER A CA 1
ATOM 851 C C . SER A 1 105 ? -8.645 -1.824 -27.968 1.00 82.06 105 SER A C 1
ATOM 853 O O . SER A 1 105 ? -9.544 -1.787 -28.796 1.00 82.06 105 SER A O 1
ATOM 855 N N . THR A 1 106 ? -7.745 -0.840 -27.863 1.00 77.19 106 THR A N 1
ATOM 856 C CA . THR A 1 106 ? -7.735 0.345 -28.737 1.00 77.19 106 THR A CA 1
ATOM 857 C C . THR A 1 106 ? -6.850 0.201 -29.975 1.00 77.19 106 THR A C 1
ATOM 859 O O . THR A 1 106 ? -6.865 1.098 -30.811 1.00 77.19 106 THR A O 1
ATOM 862 N N . HIS A 1 107 ? -6.037 -0.855 -30.080 1.00 74.00 107 HIS A N 1
ATOM 863 C CA . HIS A 1 107 ? -5.196 -1.086 -31.256 1.00 74.00 107 HIS A CA 1
ATOM 864 C C . HIS A 1 107 ? -5.902 -2.053 -32.213 1.00 74.00 107 HIS A C 1
ATOM 866 O O . HIS A 1 107 ? -6.141 -3.208 -31.861 1.00 74.00 107 HIS A O 1
ATOM 872 N N . ASP A 1 108 ? -6.199 -1.578 -33.425 1.00 54.47 108 ASP A N 1
ATOM 873 C CA . ASP A 1 108 ? -6.808 -2.375 -34.492 1.00 54.47 108 ASP A CA 1
ATOM 874 C C . ASP A 1 108 ? -5.908 -3.577 -34.827 1.00 54.47 108 ASP A C 1
ATOM 876 O O . ASP A 1 108 ? -4.800 -3.421 -35.343 1.00 54.47 108 ASP A O 1
ATOM 880 N N . GLY A 1 109 ? -6.369 -4.787 -34.498 1.00 61.97 109 GLY A N 1
ATOM 881 C CA . GLY A 1 109 ? -5.673 -6.038 -34.818 1.00 61.97 109 GLY A CA 1
ATOM 882 C C . GLY A 1 109 ? -5.599 -7.065 -33.688 1.00 61.97 109 GLY A C 1
ATOM 883 O O . GLY A 1 109 ? -5.136 -8.177 -33.935 1.00 61.97 109 GLY A O 1
ATOM 884 N N . TYR A 1 110 ? -6.049 -6.732 -32.473 1.00 70.31 110 TYR A N 1
ATOM 885 C CA . TYR A 1 110 ? -6.170 -7.698 -31.377 1.00 70.31 110 TYR A CA 1
ATOM 886 C C . TYR A 1 110 ? -7.641 -7.998 -31.077 1.00 70.31 110 TYR A C 1
ATOM 888 O O . TYR A 1 110 ? -8.362 -7.117 -30.614 1.00 70.31 110 TYR A O 1
ATOM 896 N N . ASP A 1 111 ? -8.069 -9.245 -31.289 1.00 82.00 111 ASP A N 1
ATOM 897 C CA . ASP A 1 111 ? -9.383 -9.699 -30.823 1.00 82.00 111 ASP A CA 1
ATOM 898 C C . ASP A 1 111 ? -9.374 -9.779 -29.294 1.00 82.00 111 ASP A C 1
ATOM 900 O O . ASP A 1 111 ? -8.549 -10.471 -28.687 1.00 82.00 111 ASP A O 1
ATOM 904 N N . ILE A 1 112 ? -10.281 -9.032 -28.668 1.00 87.81 112 ILE A N 1
ATOM 905 C CA . ILE A 1 112 ? -10.518 -9.086 -27.228 1.00 87.81 112 ILE A CA 1
ATOM 906 C C . ILE A 1 112 ? -11.481 -10.237 -26.962 1.00 87.81 112 ILE A C 1
ATOM 908 O O . ILE A 1 112 ? -12.584 -10.277 -27.497 1.00 87.81 112 ILE A O 1
ATOM 912 N N . SER A 1 113 ? -11.055 -11.179 -26.127 1.00 90.62 113 SER A N 1
ATOM 913 C CA . SER A 1 113 ? -11.873 -12.332 -25.755 1.00 90.62 113 SER A CA 1
ATOM 914 C C . SER A 1 113 ? -12.803 -12.028 -24.575 1.00 90.62 113 SER A C 1
ATOM 916 O O . SER A 1 113 ? -12.540 -11.124 -23.777 1.00 90.62 113 SER A O 1
ATOM 918 N N . ASP A 1 114 ? -13.842 -12.849 -24.389 1.00 89.81 114 ASP A N 1
ATOM 919 C CA . ASP A 1 114 ? -14.681 -12.820 -23.178 1.00 89.81 114 ASP A CA 1
ATOM 920 C C . ASP A 1 114 ? -13.840 -12.940 -21.893 1.00 89.81 114 ASP A C 1
ATOM 922 O O . ASP A 1 114 ? -14.148 -12.310 -20.881 1.00 89.81 114 ASP A O 1
ATOM 926 N N . GLU A 1 115 ? -12.738 -13.697 -21.932 1.00 91.38 115 GLU A N 1
ATOM 927 C CA . GLU A 1 115 ? -11.815 -13.844 -20.800 1.00 91.38 115 GLU A CA 1
ATOM 928 C C . GLU A 1 115 ? -11.048 -12.556 -20.488 1.00 91.38 115 GLU A C 1
ATOM 930 O O . GLU A 1 115 ? -10.899 -12.213 -19.315 1.00 91.38 115 GLU A O 1
ATOM 935 N N . ASP A 1 116 ? -10.605 -11.806 -21.504 1.00 92.25 116 ASP A N 1
ATOM 936 C CA . ASP A 1 116 ? -9.983 -10.489 -21.304 1.00 92.25 116 ASP A CA 1
ATOM 937 C C . ASP A 1 116 ? -10.984 -9.518 -20.646 1.00 92.25 116 ASP A C 1
ATOM 939 O O . ASP A 1 116 ? -10.632 -8.757 -19.739 1.00 92.25 116 ASP A O 1
ATOM 943 N N . GLY A 1 117 ? -12.253 -9.582 -21.060 1.00 92.19 117 GLY A N 1
ATOM 944 C CA . GLY A 1 117 ? -13.346 -8.812 -20.476 1.00 92.19 117 GLY A CA 1
ATOM 945 C C . GLY A 1 117 ? -13.651 -9.181 -19.018 1.00 92.19 117 GLY A C 1
ATOM 946 O O . GLY A 1 117 ? -13.724 -8.302 -18.154 1.00 92.19 117 GLY A O 1
ATOM 947 N N . LEU A 1 118 ? -13.763 -10.478 -18.713 1.00 93.50 118 LEU A N 1
ATOM 948 C CA . LEU A 1 118 ? -13.935 -10.987 -17.346 1.00 93.50 118 LEU A CA 1
ATOM 949 C C . LEU A 1 118 ? -12.751 -10.615 -16.447 1.00 93.50 118 LEU A C 1
ATOM 951 O O . LEU A 1 118 ? -12.953 -10.227 -15.294 1.00 93.50 118 LEU A O 1
ATOM 955 N N . LEU A 1 119 ? -11.524 -10.710 -16.968 1.00 94.44 119 LEU A N 1
ATOM 956 C CA . LEU A 1 119 ? -10.316 -10.317 -16.252 1.00 94.44 119 LEU A CA 1
ATOM 957 C C . LEU A 1 119 ? -10.340 -8.824 -15.919 1.00 94.44 119 LEU A C 1
ATOM 959 O O . LEU A 1 119 ? -10.080 -8.464 -14.773 1.00 94.44 119 LEU A O 1
ATOM 963 N N . ALA A 1 120 ? -10.710 -7.957 -16.868 1.00 95.75 120 ALA A N 1
ATOM 964 C CA . ALA A 1 120 ? -10.819 -6.520 -16.619 1.00 95.75 120 ALA A CA 1
ATOM 965 C C . ALA A 1 120 ? -11.800 -6.208 -15.477 1.00 95.75 120 ALA A C 1
ATOM 967 O O . ALA A 1 120 ? -11.464 -5.450 -14.565 1.00 95.75 120 ALA A O 1
ATOM 968 N N . VAL A 1 121 ? -12.987 -6.827 -15.479 1.00 95.56 121 VAL A N 1
ATOM 969 C CA . VAL A 1 121 ? -13.974 -6.639 -14.402 1.00 95.56 121 VAL A CA 1
ATOM 970 C C . VAL A 1 121 ? -13.447 -7.171 -13.071 1.00 95.56 121 VAL A C 1
ATOM 972 O O . VAL A 1 121 ? -13.570 -6.493 -12.053 1.00 95.56 121 VAL A O 1
ATOM 975 N N . ARG A 1 122 ? -12.793 -8.337 -13.060 1.00 96.06 122 ARG A N 1
ATOM 976 C CA . ARG A 1 122 ? -12.192 -8.882 -11.838 1.00 96.06 122 ARG A CA 1
ATOM 977 C C . ARG A 1 122 ? -11.108 -7.965 -11.267 1.00 96.06 122 ARG A C 1
ATOM 979 O O . ARG A 1 122 ? -11.079 -7.747 -10.061 1.00 96.06 122 ARG A O 1
ATOM 986 N N . ARG A 1 123 ? -10.257 -7.380 -12.115 1.00 96.62 123 ARG A N 1
ATOM 987 C CA . ARG A 1 123 ? -9.256 -6.394 -11.680 1.00 96.62 123 ARG A CA 1
ATOM 988 C C . ARG A 1 123 ? -9.896 -5.128 -11.125 1.00 96.62 123 ARG A C 1
ATOM 990 O O . ARG A 1 123 ? -9.393 -4.579 -10.151 1.00 96.62 123 ARG A O 1
ATOM 997 N N . LEU A 1 124 ? -11.021 -4.681 -11.685 1.00 96.56 124 LEU A N 1
ATOM 998 C CA . LEU A 1 124 ? -11.779 -3.569 -11.108 1.00 96.56 124 LEU A CA 1
ATOM 999 C C . LEU A 1 124 ? -12.296 -3.914 -9.705 1.00 96.56 124 LEU A C 1
ATOM 1001 O O . LEU A 1 124 ? -12.179 -3.083 -8.807 1.00 96.56 124 LEU A O 1
ATOM 1005 N N . VAL A 1 125 ? -12.810 -5.131 -9.504 1.00 94.56 125 VAL A N 1
ATOM 1006 C CA . VAL A 1 125 ? -13.200 -5.625 -8.173 1.00 94.56 125 VAL A CA 1
ATOM 1007 C C . VAL A 1 125 ? -12.003 -5.602 -7.223 1.00 94.56 125 VAL A C 1
ATOM 1009 O O . VAL A 1 125 ? -12.121 -5.040 -6.141 1.00 94.56 125 VAL A O 1
ATOM 1012 N N . ASP A 1 126 ? -10.832 -6.104 -7.629 1.00 93.62 126 ASP A N 1
ATOM 1013 C CA . ASP A 1 126 ? -9.624 -6.092 -6.784 1.00 93.62 126 ASP A CA 1
ATOM 1014 C C . ASP A 1 126 ? -9.257 -4.660 -6.316 1.00 93.62 126 ASP A C 1
ATOM 1016 O O . ASP A 1 126 ? -8.875 -4.456 -5.160 1.00 93.62 126 ASP A O 1
ATOM 1020 N N . VAL A 1 127 ? -9.434 -3.651 -7.182 1.00 94.62 127 VAL A N 1
ATOM 1021 C CA . VAL A 1 127 ? -9.261 -2.229 -6.828 1.00 94.62 127 VAL A CA 1
ATOM 1022 C C . VAL A 1 127 ? -10.320 -1.775 -5.815 1.00 94.62 127 VAL A C 1
ATOM 1024 O O . VAL A 1 127 ? -9.975 -1.195 -4.786 1.00 94.62 127 VAL A O 1
ATOM 1027 N N . LEU A 1 128 ? -11.605 -2.035 -6.077 1.00 94.38 128 LEU A N 1
ATOM 1028 C CA . LEU A 1 128 ? -12.718 -1.596 -5.223 1.00 94.38 128 LEU A CA 1
ATOM 1029 C C . LEU A 1 128 ? -12.695 -2.248 -3.832 1.00 94.38 128 LEU A C 1
ATOM 1031 O O . LEU A 1 128 ? -12.946 -1.568 -2.831 1.00 94.38 128 LEU A O 1
ATOM 1035 N N . VAL A 1 129 ? -12.341 -3.535 -3.760 1.00 91.81 129 VAL A N 1
ATOM 1036 C CA . VAL A 1 129 ? -12.206 -4.304 -2.516 1.00 91.81 129 VAL A CA 1
ATOM 1037 C C . VAL A 1 129 ? -11.216 -3.638 -1.574 1.00 91.81 129 VAL A C 1
ATOM 1039 O O . VAL A 1 129 ? -11.519 -3.488 -0.392 1.00 91.81 129 VAL A O 1
ATOM 1042 N N . TRP A 1 130 ? -10.059 -3.200 -2.078 1.00 91.69 130 TRP A N 1
ATOM 1043 C CA . TRP A 1 130 ? -9.060 -2.535 -1.246 1.00 91.69 130 TRP A CA 1
ATOM 1044 C C . TRP A 1 130 ? -9.622 -1.270 -0.596 1.00 91.69 130 TRP A C 1
ATOM 1046 O O . TRP A 1 130 ? -9.654 -1.180 0.627 1.00 91.69 130 TRP A O 1
ATOM 1056 N N . PHE A 1 131 ? -10.124 -0.323 -1.393 1.00 91.19 131 PHE A N 1
ATOM 1057 C CA . PHE A 1 131 ? -10.613 0.956 -0.866 1.00 91.19 131 PHE A CA 1
ATOM 1058 C C . PHE A 1 131 ? -11.842 0.801 0.038 1.00 91.19 131 PHE A C 1
ATOM 1060 O O . PHE A 1 131 ? -12.016 1.582 0.975 1.00 91.19 131 PHE A O 1
ATOM 1067 N N . THR A 1 132 ? -12.666 -0.221 -0.212 1.00 89.81 132 THR A N 1
ATOM 1068 C CA . THR A 1 132 ? -13.792 -0.576 0.659 1.00 89.81 132 THR A CA 1
ATOM 1069 C C . THR A 1 132 ? -13.294 -1.112 2.000 1.00 89.81 132 THR A C 1
ATOM 1071 O O . THR A 1 132 ? -13.683 -0.593 3.043 1.00 89.81 132 THR A O 1
ATOM 1074 N N . ASN A 1 133 ? -12.383 -2.090 1.985 1.00 88.75 133 ASN A N 1
ATOM 1075 C CA . ASN A 1 133 ? -11.881 -2.751 3.193 1.00 88.75 133 ASN A CA 1
ATOM 1076 C C . ASN A 1 133 ? -10.951 -1.876 4.038 1.00 88.75 133 ASN A C 1
ATOM 1078 O O . ASN A 1 133 ? -10.810 -2.119 5.236 1.00 88.75 133 ASN A O 1
ATOM 1082 N N . THR A 1 134 ? -10.287 -0.885 3.442 1.00 87.88 134 THR A N 1
ATOM 1083 C CA . THR A 1 134 ? -9.510 0.097 4.207 1.00 87.88 134 THR A CA 1
ATOM 1084 C C . THR A 1 134 ? -10.368 1.255 4.712 1.00 87.88 134 THR A C 1
ATOM 1086 O O . THR A 1 134 ? -9.932 2.016 5.576 1.00 87.88 134 THR A O 1
ATOM 1089 N N . GLY A 1 135 ? -11.604 1.382 4.216 1.00 84.50 135 GLY A N 1
ATOM 1090 C CA . GLY A 1 135 ? -12.478 2.513 4.498 1.00 84.50 135 GLY A CA 1
ATOM 1091 C C . GLY A 1 135 ? -11.861 3.84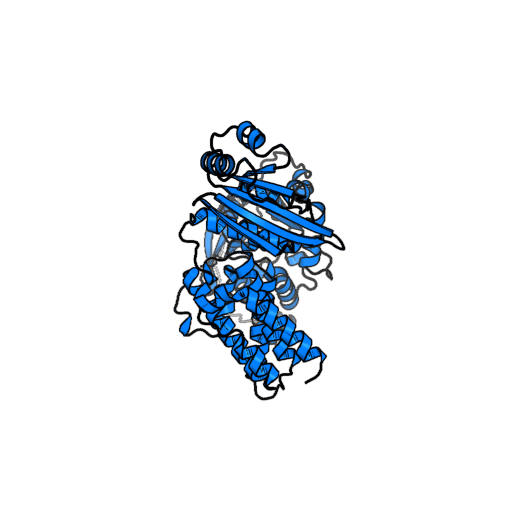0 4.055 1.00 84.50 135 GLY A C 1
ATOM 1092 O O . GLY A 1 135 ? -11.915 4.818 4.799 1.00 84.50 135 GLY A O 1
ATOM 1093 N N . SER A 1 136 ? -11.222 3.850 2.882 1.00 86.75 136 SER A N 1
ATOM 1094 C CA . SER A 1 136 ? -10.457 4.996 2.397 1.00 86.75 136 SER A CA 1
ATOM 1095 C C . SER A 1 136 ? -11.347 6.208 2.137 1.00 86.75 136 SER A C 1
ATOM 1097 O O . SER A 1 136 ? -12.276 6.164 1.318 1.00 86.75 136 SER A O 1
ATOM 1099 N N . ALA A 1 137 ? -11.019 7.324 2.789 1.00 86.62 137 ALA A N 1
ATOM 1100 C CA . ALA A 1 137 ? -11.752 8.579 2.645 1.00 86.62 137 ALA A CA 1
ATOM 1101 C C . ALA A 1 137 ? -11.704 9.126 1.209 1.00 86.62 137 ALA A C 1
ATOM 1103 O O . ALA A 1 137 ? -12.630 9.829 0.798 1.00 86.62 137 ALA A O 1
ATOM 1104 N N . ALA A 1 138 ? -10.668 8.765 0.443 1.00 86.56 138 ALA A N 1
ATOM 1105 C CA . ALA A 1 138 ? -10.503 9.174 -0.945 1.00 86.56 138 ALA A CA 1
ATOM 1106 C C . ALA A 1 138 ? -11.701 8.776 -1.814 1.00 86.56 138 ALA A C 1
ATOM 1108 O O . ALA A 1 138 ? -12.201 9.594 -2.579 1.00 86.56 138 ALA A O 1
ATOM 1109 N N . LEU A 1 139 ? -12.193 7.540 -1.674 1.00 89.31 139 LEU A N 1
ATOM 1110 C CA . LEU A 1 139 ? -13.262 7.018 -2.534 1.00 89.31 139 LEU A CA 1
ATOM 1111 C C . LEU A 1 139 ? -14.611 6.879 -1.833 1.00 89.31 139 LEU A C 1
ATOM 1113 O O . LEU A 1 139 ? -15.635 6.931 -2.505 1.00 89.31 139 LEU A O 1
ATOM 1117 N N . LEU A 1 140 ? -14.638 6.724 -0.507 1.00 86.69 140 LEU A N 1
ATOM 1118 C CA . LEU A 1 140 ? -15.881 6.582 0.265 1.00 86.69 140 LEU A CA 1
ATOM 1119 C C . LEU A 1 140 ? -16.396 7.906 0.839 1.00 86.69 140 LEU A C 1
ATOM 1121 O O . LEU A 1 140 ? -17.553 7.984 1.264 1.00 86.69 140 LEU A O 1
ATOM 1125 N N . GLY A 1 141 ? -15.556 8.942 0.836 1.00 80.00 141 GLY A N 1
ATOM 1126 C CA . GLY A 1 141 ? -15.755 10.129 1.655 1.00 80.00 141 GLY A CA 1
ATOM 1127 C C . GLY A 1 141 ? -15.339 9.885 3.092 1.00 80.00 141 GLY A C 1
ATOM 1128 O O . GLY A 1 141 ? -15.551 8.798 3.626 1.00 80.00 141 GLY A O 1
ATOM 1129 N N . GLY A 1 142 ? -14.745 10.903 3.713 1.00 78.06 142 GLY A N 1
ATOM 1130 C CA . GLY A 1 142 ? -14.436 10.859 5.138 1.00 78.06 142 GLY A CA 1
ATOM 1131 C C . GLY A 1 142 ? -15.683 10.587 5.982 1.00 78.06 142 GLY A C 1
ATOM 1132 O O . GLY A 1 142 ? -16.807 10.896 5.579 1.00 78.06 142 GLY A O 1
ATOM 1133 N N . GLU A 1 143 ? -15.472 10.004 7.157 1.00 81.56 143 GLU A N 1
ATOM 1134 C CA . GLU A 1 143 ? -16.517 9.858 8.167 1.00 81.56 143 GLU A CA 1
ATOM 1135 C C . GLU A 1 143 ? -16.625 11.196 8.920 1.00 81.56 143 GLU A C 1
ATOM 1137 O O . GLU A 1 143 ? -15.642 11.613 9.529 1.00 81.56 143 GLU A O 1
ATOM 1142 N N . PRO A 1 144 ? -17.762 11.916 8.832 1.00 75.94 144 PRO A N 1
ATOM 1143 C CA . PRO A 1 144 ? -17.865 13.296 9.317 1.00 75.94 144 PRO A CA 1
ATOM 1144 C C . PRO A 1 144 ? -17.686 13.411 10.833 1.00 75.94 144 PRO A C 1
ATOM 1146 O O . PRO A 1 144 ? -17.169 14.417 11.309 1.00 75.94 144 PRO A O 1
ATOM 1149 N N . ASP A 1 145 ? -18.072 12.369 11.567 1.00 82.88 145 ASP A N 1
ATOM 1150 C CA . ASP A 1 145 ? -18.008 12.333 13.026 1.00 82.88 145 ASP A CA 1
ATOM 1151 C C . ASP A 1 145 ? -16.650 11.853 13.549 1.00 82.88 145 ASP A C 1
ATOM 1153 O O . ASP A 1 145 ? -16.478 11.766 14.755 1.00 82.88 145 ASP A O 1
ATOM 1157 N N . MET A 1 146 ? -15.696 11.525 12.670 1.00 89.25 146 MET A N 1
ATOM 1158 C CA . MET A 1 146 ? -14.410 10.925 13.022 1.00 89.25 146 MET A CA 1
ATOM 1159 C C . MET A 1 146 ? -13.263 11.929 12.872 1.00 89.25 146 MET A C 1
ATOM 1161 O O . MET A 1 146 ? -13.122 12.590 11.840 1.00 89.25 146 MET A O 1
ATOM 1165 N N . ALA A 1 147 ? -12.379 12.002 13.868 1.00 89.75 147 ALA A N 1
ATOM 1166 C CA . ALA A 1 147 ? -11.196 12.847 13.798 1.00 89.75 147 ALA A CA 1
ATOM 1167 C C . ALA A 1 147 ? -10.285 12.427 12.616 1.00 89.75 147 ALA A C 1
ATOM 1169 O O . ALA A 1 147 ? -9.970 11.238 12.468 1.00 89.75 147 ALA A O 1
ATOM 1170 N N . PRO A 1 148 ? -9.784 13.371 11.786 1.00 87.94 148 PRO A N 1
ATOM 1171 C CA . PRO A 1 148 ? -8.997 13.042 10.591 1.00 87.94 148 PRO A CA 1
ATOM 1172 C C . PRO A 1 148 ? -7.739 12.214 10.870 1.00 87.94 148 PRO A C 1
ATOM 1174 O O . PRO A 1 148 ? -7.309 11.413 10.042 1.00 87.94 148 PRO A O 1
ATOM 1177 N N . GLU A 1 149 ? -7.123 12.416 12.031 1.00 87.38 149 GLU A N 1
ATOM 1178 C CA . GLU A 1 149 ? -5.950 11.658 12.453 1.00 87.38 149 GLU A CA 1
ATOM 1179 C C . GLU A 1 149 ? -6.280 10.192 12.735 1.00 87.38 149 GLU A C 1
ATOM 1181 O O . GLU A 1 149 ? -5.609 9.303 12.206 1.00 87.38 149 GLU A O 1
ATOM 1186 N N . VAL A 1 150 ? -7.352 9.936 13.484 1.00 90.12 150 VAL A N 1
ATOM 1187 C CA . VAL A 1 150 ? -7.837 8.578 13.742 1.00 90.12 150 VAL A CA 1
ATOM 1188 C C . VAL A 1 150 ? -8.223 7.920 12.416 1.00 90.12 150 VAL A C 1
ATOM 1190 O O . VAL A 1 150 ? -7.932 6.744 12.216 1.00 90.12 150 VAL A O 1
ATOM 1193 N N . ALA A 1 151 ? -8.790 8.672 11.461 1.00 89.69 151 ALA A N 1
ATOM 1194 C CA . ALA A 1 151 ? -9.187 8.136 10.157 1.00 89.69 151 ALA A CA 1
ATOM 1195 C C . ALA A 1 151 ? -7.977 7.610 9.376 1.00 89.69 151 ALA A C 1
ATOM 1197 O O . ALA A 1 151 ? -7.996 6.470 8.906 1.00 89.69 151 ALA A O 1
ATOM 1198 N N . ARG A 1 152 ? -6.889 8.392 9.323 1.00 88.38 152 ARG A N 1
ATOM 1199 C CA . ARG A 1 152 ? -5.624 7.973 8.692 1.00 88.38 152 ARG A CA 1
ATOM 1200 C C . ARG A 1 152 ? -5.033 6.727 9.349 1.00 88.38 152 ARG A C 1
ATOM 1202 O O . ARG A 1 152 ? -4.535 5.842 8.655 1.00 88.38 152 ARG A O 1
ATOM 1209 N N . ARG A 1 153 ? -5.087 6.649 10.679 1.00 91.00 153 ARG A N 1
ATOM 1210 C CA . ARG A 1 153 ? -4.563 5.520 11.463 1.00 91.00 153 ARG A CA 1
ATOM 1211 C C . ARG A 1 153 ? -5.402 4.257 11.285 1.00 91.00 153 ARG A C 1
ATOM 1213 O O . ARG A 1 153 ? -4.857 3.177 11.074 1.00 91.00 153 ARG A O 1
ATOM 1220 N N . CYS A 1 154 ? -6.724 4.394 11.282 1.00 91.88 154 CYS A N 1
ATOM 1221 C CA . CYS A 1 154 ? -7.655 3.322 10.950 1.00 91.88 154 CYS A CA 1
ATOM 1222 C C . CYS A 1 154 ? -7.428 2.781 9.542 1.00 91.88 154 CYS A C 1
ATOM 1224 O O . CYS A 1 154 ? -7.420 1.566 9.365 1.00 91.88 154 CYS A O 1
ATOM 1226 N N . GLU A 1 155 ? -7.246 3.659 8.555 1.00 91.88 155 GLU A N 1
ATOM 1227 C CA . GLU A 1 155 ? -6.942 3.262 7.180 1.00 91.88 155 GLU A CA 1
ATOM 1228 C C . GLU A 1 155 ? -5.587 2.547 7.099 1.00 91.88 155 GLU A C 1
ATOM 1230 O O . GLU A 1 155 ? -5.467 1.527 6.420 1.00 91.88 155 GLU A O 1
ATOM 1235 N N . PHE A 1 156 ? -4.578 3.026 7.838 1.00 92.19 156 PHE A N 1
ATOM 1236 C CA . PHE A 1 156 ? -3.279 2.362 7.925 1.00 92.19 156 PHE A CA 1
ATOM 1237 C C . PHE A 1 156 ? -3.381 0.948 8.520 1.00 92.19 156 PHE A C 1
ATOM 1239 O O . PHE A 1 156 ? -2.858 0.007 7.924 1.00 92.19 156 PHE A O 1
ATOM 1246 N N . LEU A 1 157 ? -4.068 0.771 9.652 1.00 93.69 157 LEU A N 1
ATOM 1247 C CA . LEU A 1 157 ? -4.236 -0.542 10.286 1.00 93.69 157 LEU A CA 1
ATOM 1248 C C . LEU A 1 157 ? -5.092 -1.484 9.433 1.00 93.69 157 LEU A C 1
ATOM 1250 O O . LEU A 1 157 ? -4.765 -2.660 9.292 1.00 93.69 157 LEU A O 1
ATOM 1254 N N . ALA A 1 158 ? -6.153 -0.975 8.809 1.00 93.44 158 ALA A N 1
ATOM 1255 C CA . ALA A 1 158 ? -6.972 -1.778 7.913 1.00 93.44 158 ALA A CA 1
ATOM 1256 C C . ALA A 1 158 ? -6.177 -2.228 6.679 1.00 93.44 158 ALA A C 1
ATOM 1258 O O . ALA A 1 158 ? -6.193 -3.410 6.343 1.00 93.44 158 ALA A O 1
ATOM 1259 N N . GLY A 1 159 ? -5.407 -1.331 6.052 1.00 92.75 159 GLY A N 1
ATOM 1260 C CA . GLY A 1 159 ? -4.524 -1.683 4.937 1.00 92.75 159 GLY A CA 1
ATOM 1261 C C . GLY A 1 159 ? -3.449 -2.701 5.325 1.00 92.75 159 GLY A C 1
ATOM 1262 O O . GLY A 1 159 ? -3.159 -3.616 4.553 1.00 92.75 159 GLY A O 1
ATOM 1263 N N . LEU A 1 160 ? -2.917 -2.608 6.545 1.00 92.69 160 LEU A N 1
ATOM 1264 C CA . LEU A 1 160 ? -1.971 -3.573 7.102 1.00 92.69 160 LEU A CA 1
ATOM 1265 C C . LEU A 1 160 ? -2.597 -4.974 7.200 1.00 92.69 160 LEU A C 1
ATOM 1267 O O . LEU A 1 160 ? -2.033 -5.938 6.687 1.00 92.69 160 LEU A O 1
ATOM 1271 N N . TYR A 1 161 ? -3.793 -5.097 7.780 1.00 92.50 161 TYR A N 1
ATOM 1272 C CA . TYR A 1 161 ? -4.478 -6.389 7.889 1.00 92.50 161 TYR A CA 1
ATOM 1273 C C . TYR A 1 161 ? -4.926 -6.947 6.536 1.00 92.50 161 TYR A C 1
ATOM 1275 O O . TYR A 1 161 ? -4.788 -8.149 6.304 1.00 92.50 161 TYR A O 1
ATOM 1283 N N . VAL A 1 162 ? -5.383 -6.098 5.611 1.00 91.94 162 VAL A N 1
ATOM 1284 C CA . VAL A 1 162 ? -5.699 -6.534 4.241 1.00 91.94 162 VAL A CA 1
ATOM 1285 C C . VAL A 1 162 ? -4.456 -7.069 3.530 1.00 91.94 162 VAL A C 1
ATOM 1287 O O . VAL A 1 162 ? -4.524 -8.102 2.868 1.00 91.94 162 VAL A O 1
ATOM 1290 N N . THR A 1 163 ? -3.298 -6.440 3.740 1.00 90.81 163 THR A N 1
ATOM 1291 C CA . THR A 1 163 ? -2.004 -6.923 3.227 1.00 90.81 163 THR A CA 1
ATOM 1292 C C . THR A 1 163 ? -1.637 -8.300 3.794 1.00 90.81 163 THR A C 1
ATOM 1294 O O . THR A 1 163 ? -1.127 -9.153 3.074 1.00 90.81 163 THR A O 1
ATOM 1297 N N . LEU A 1 164 ? -1.976 -8.568 5.058 1.00 90.19 164 LEU A N 1
ATOM 1298 C CA . LEU A 1 164 ? -1.800 -9.879 5.697 1.00 90.19 164 LEU A CA 1
ATOM 1299 C C . LEU A 1 164 ? -2.866 -10.919 5.287 1.00 90.19 164 LEU A C 1
ATOM 1301 O O . LEU A 1 164 ? -2.907 -12.027 5.832 1.00 90.19 164 LEU A O 1
ATOM 1305 N N . GLY A 1 165 ? -3.729 -10.588 4.324 1.00 89.50 165 GLY A N 1
ATOM 1306 C CA . GLY A 1 165 ? -4.753 -11.478 3.779 1.00 89.50 165 GLY A CA 1
ATOM 1307 C C . GLY A 1 165 ? -6.061 -11.500 4.568 1.00 89.50 165 GLY A C 1
ATOM 1308 O O . GLY A 1 165 ? -6.874 -12.398 4.361 1.00 89.50 165 GLY A O 1
ATOM 1309 N N . TYR A 1 166 ? -6.277 -10.550 5.477 1.00 90.62 166 TYR A N 1
ATOM 1310 C CA . TYR A 1 166 ? -7.560 -10.404 6.153 1.00 90.62 166 TYR A CA 1
ATOM 1311 C C . TYR A 1 166 ? -8.546 -9.592 5.307 1.00 90.62 166 TYR A C 1
ATOM 1313 O O . TYR A 1 166 ? -8.176 -8.744 4.502 1.00 90.62 166 TYR A O 1
ATOM 1321 N N . ARG A 1 167 ? -9.837 -9.802 5.544 1.00 89.06 167 ARG A N 1
ATOM 1322 C CA . ARG A 1 167 ? -10.918 -8.939 5.063 1.00 89.06 167 ARG A CA 1
ATOM 1323 C C . ARG A 1 167 ? -11.582 -8.235 6.236 1.00 89.06 167 ARG A C 1
ATOM 1325 O O . ARG A 1 167 ? -11.716 -8.818 7.316 1.00 89.06 167 ARG A O 1
ATOM 1332 N N . GLN A 1 168 ? -12.011 -6.997 6.024 1.00 89.44 168 GLN A N 1
ATOM 1333 C CA . GLN A 1 168 ? -12.783 -6.270 7.023 1.00 89.44 168 GLN A CA 1
ATOM 1334 C C . GLN A 1 168 ? -14.203 -6.845 7.082 1.00 89.44 168 GLN A C 1
ATOM 1336 O O . GLN A 1 168 ? -14.857 -7.021 6.060 1.00 89.44 168 GLN A O 1
ATOM 1341 N N . VAL A 1 169 ? -14.669 -7.173 8.286 1.00 88.88 169 VAL A N 1
ATOM 1342 C CA . VAL A 1 169 ? -16.012 -7.725 8.527 1.00 88.88 169 VAL A CA 1
ATOM 1343 C C . VAL A 1 169 ? -16.935 -6.673 9.120 1.00 88.88 169 VAL A C 1
ATOM 1345 O O . VAL A 1 169 ? -18.096 -6.580 8.733 1.00 88.88 169 VAL A O 1
ATOM 1348 N N . LYS A 1 170 ? -16.438 -5.897 10.090 1.00 88.69 170 LYS A N 1
ATOM 1349 C CA . LYS A 1 170 ? -17.194 -4.818 10.734 1.00 88.69 170 LYS A CA 1
ATOM 1350 C C . LYS A 1 170 ? -16.295 -3.623 11.018 1.00 88.69 170 LYS A C 1
ATOM 1352 O O . LYS A 1 170 ? -15.124 -3.796 11.353 1.00 88.69 170 LYS A O 1
ATOM 1357 N N . ARG A 1 171 ? -16.887 -2.435 10.936 1.00 89.00 171 ARG A N 1
ATOM 1358 C CA . ARG A 1 171 ? -16.304 -1.152 11.329 1.00 89.00 171 ARG A CA 1
ATOM 1359 C C . ARG A 1 171 ? -17.385 -0.321 12.008 1.00 89.00 171 ARG A C 1
ATOM 1361 O O . ARG A 1 171 ? -18.473 -0.201 11.451 1.00 89.00 171 ARG A O 1
ATOM 1368 N N . PHE A 1 172 ? -17.088 0.238 13.176 1.00 88.62 172 PHE A N 1
ATOM 1369 C CA . PHE A 1 172 ? -17.980 1.167 13.871 1.00 88.62 172 PHE A CA 1
ATOM 1370 C C . PHE A 1 172 ? -17.188 2.360 14.389 1.00 88.62 172 PHE A C 1
ATOM 1372 O O . PHE A 1 172 ? -16.182 2.175 15.074 1.00 88.62 172 PHE A O 1
ATOM 1379 N N . VAL A 1 173 ? -17.666 3.565 14.087 1.00 90.12 173 VAL A N 1
ATOM 1380 C CA . VAL A 1 173 ? -17.225 4.790 14.759 1.00 90.12 173 VAL A CA 1
ATOM 1381 C C . VAL A 1 173 ? -18.011 4.886 16.059 1.00 90.12 173 VAL A C 1
ATOM 1383 O O . VAL A 1 173 ? -19.239 4.940 16.026 1.00 90.12 173 VAL A O 1
ATOM 1386 N N . LEU A 1 174 ? -17.315 4.795 17.192 1.00 89.06 174 LEU A N 1
ATOM 1387 C CA . LEU A 1 174 ? -17.934 4.785 18.522 1.00 89.06 174 LEU A CA 1
ATOM 1388 C C . LEU A 1 174 ? -17.958 6.189 19.131 1.00 89.06 174 LEU A C 1
ATOM 1390 O O . LEU A 1 174 ? -18.910 6.551 19.817 1.00 89.06 174 LEU A O 1
ATOM 1394 N N . SER A 1 175 ? -16.929 6.973 18.834 1.00 89.75 175 SER A N 1
ATOM 1395 C CA . SER A 1 175 ? -16.787 8.394 19.141 1.00 89.75 175 SER A CA 1
ATOM 1396 C C . SER A 1 175 ? -15.895 9.029 18.058 1.00 89.75 175 SER A C 1
ATOM 1398 O O . SER A 1 175 ? -15.360 8.301 17.210 1.00 89.75 175 SER A O 1
ATOM 1400 N N . PRO A 1 176 ? -15.673 10.355 18.073 1.00 90.19 176 PRO A N 1
ATOM 1401 C CA . PRO A 1 176 ? -14.711 10.981 17.170 1.00 90.19 176 PRO A CA 1
ATOM 1402 C C . PRO A 1 176 ? -13.288 10.438 17.272 1.00 90.19 176 PRO A C 1
ATOM 1404 O O . PRO A 1 176 ? -12.560 10.460 16.276 1.00 90.19 176 PRO A O 1
ATOM 1407 N N . ASP A 1 177 ? -12.919 9.913 18.440 1.00 91.38 177 ASP A N 1
ATOM 1408 C CA . ASP A 1 177 ? -11.568 9.458 18.743 1.00 91.38 177 ASP A CA 1
ATOM 1409 C C . ASP A 1 177 ? -11.434 7.932 18.852 1.00 91.38 177 ASP A C 1
ATOM 1411 O O . ASP A 1 177 ? -10.312 7.427 18.806 1.00 91.38 177 ASP A O 1
ATOM 1415 N N . THR A 1 178 ? -12.551 7.197 18.923 1.00 90.50 178 THR A N 1
ATOM 1416 C CA . THR A 1 178 ? -12.584 5.741 19.112 1.00 90.50 178 THR A CA 1
ATOM 1417 C C . THR A 1 178 ? -13.285 5.017 17.961 1.00 90.50 178 THR A C 1
ATOM 1419 O O . THR A 1 178 ? -14.465 5.236 17.667 1.00 90.50 178 THR A O 1
ATOM 1422 N N . VAL A 1 179 ? -12.590 4.043 17.366 1.00 91.94 179 VAL A N 1
ATOM 1423 C CA . VAL A 1 179 ? -13.113 3.174 16.304 1.00 91.94 179 VAL A CA 1
ATOM 1424 C C . VAL A 1 179 ? -12.872 1.703 16.593 1.00 91.94 179 VAL A C 1
ATOM 1426 O O . VAL A 1 179 ? -11.787 1.270 16.976 1.00 91.94 179 VAL A O 1
ATOM 1429 N N . TYR A 1 180 ? -13.904 0.915 16.318 1.00 91.44 180 TYR A N 1
ATOM 1430 C CA . TYR A 1 180 ? -13.871 -0.536 16.346 1.00 91.44 180 TYR A CA 1
ATOM 1431 C C . TYR A 1 180 ? -13.698 -1.111 14.942 1.00 91.44 180 TYR A C 1
ATOM 1433 O O . TYR A 1 180 ? -14.408 -0.717 14.012 1.00 91.44 180 TYR A O 1
ATOM 1441 N N . GLN A 1 181 ? -12.819 -2.103 14.796 1.00 91.94 181 GLN A N 1
ATOM 1442 C CA . GLN A 1 181 ? -12.635 -2.861 13.562 1.00 91.94 181 GLN A CA 1
ATOM 1443 C C . GLN A 1 181 ? -12.540 -4.363 13.852 1.00 91.94 181 GLN A C 1
ATOM 1445 O O . GLN A 1 181 ? -11.847 -4.798 14.770 1.00 91.94 181 GLN A O 1
ATOM 1450 N N . LEU A 1 182 ? -13.219 -5.164 13.033 1.00 91.50 182 LEU A N 1
ATOM 1451 C CA . LEU A 1 182 ? -13.139 -6.622 13.062 1.00 91.50 182 LEU A CA 1
ATOM 1452 C C . LEU A 1 182 ? -12.658 -7.137 11.713 1.00 91.50 182 LEU A C 1
ATOM 1454 O O . LEU A 1 182 ? -13.273 -6.855 10.682 1.00 91.50 182 LEU A O 1
ATOM 1458 N N . PHE A 1 183 ? -11.619 -7.957 11.750 1.00 91.69 183 PHE A N 1
ATOM 1459 C CA . PHE A 1 183 ? -11.019 -8.593 10.590 1.00 91.69 183 PHE A CA 1
ATOM 1460 C C . PHE A 1 183 ? -11.183 -10.105 10.655 1.00 91.69 183 PHE A C 1
ATOM 1462 O O . PHE A 1 183 ? -11.224 -10.694 11.737 1.00 91.69 183 PHE A O 1
ATOM 1469 N N . CYS A 1 184 ? -11.264 -10.733 9.485 1.00 91.00 184 CYS A N 1
ATOM 1470 C CA . CYS A 1 184 ? -11.339 -12.180 9.353 1.00 91.00 184 CYS A CA 1
ATOM 1471 C C . CYS A 1 184 ? -10.419 -12.670 8.242 1.00 91.00 184 CYS A C 1
ATOM 1473 O O . CYS A 1 184 ? -10.292 -12.014 7.210 1.00 91.00 184 CYS A O 1
ATOM 1475 N N . ARG A 1 185 ? -9.808 -13.833 8.438 1.00 89.62 185 ARG A N 1
ATOM 1476 C CA . ARG A 1 185 ? -9.020 -14.522 7.422 1.00 89.62 185 ARG A CA 1
ATOM 1477 C C . ARG A 1 185 ? -9.318 -16.012 7.440 1.00 89.62 185 ARG A C 1
ATOM 1479 O O . ARG A 1 185 ? -9.488 -16.605 8.502 1.00 89.62 185 ARG A O 1
ATOM 1486 N N . GLU A 1 186 ? -9.357 -16.608 6.257 1.00 86.56 186 GLU A N 1
ATOM 1487 C CA . GLU A 1 186 ? -9.378 -18.059 6.088 1.00 86.56 186 GLU A CA 1
ATOM 1488 C C . GLU A 1 186 ? -7.941 -18.587 6.123 1.00 86.56 186 GLU A C 1
ATOM 1490 O O . GLU A 1 186 ? -7.116 -18.231 5.284 1.00 86.56 186 GLU A O 1
ATOM 1495 N N . ALA A 1 187 ? -7.638 -19.425 7.112 1.00 80.38 187 ALA A N 1
ATOM 149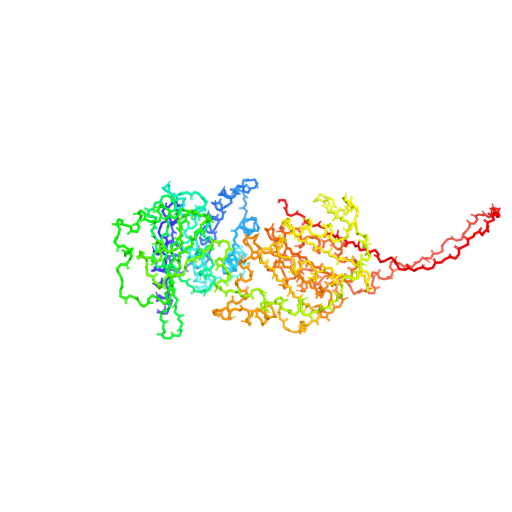6 C CA . ALA A 1 187 ? -6.350 -20.087 7.279 1.00 80.38 187 ALA A CA 1
ATOM 1497 C C . ALA A 1 187 ? -6.571 -21.608 7.256 1.00 80.38 187 ALA A C 1
ATOM 1499 O O . ALA A 1 187 ? -6.873 -22.248 8.271 1.00 80.38 187 ALA A O 1
ATOM 1500 N N . GLY A 1 188 ? -6.487 -22.198 6.060 1.00 80.38 188 GLY A N 1
ATOM 1501 C CA . GLY A 1 188 ? -6.847 -23.600 5.838 1.00 80.38 188 GLY A CA 1
ATOM 1502 C C . GLY A 1 188 ? -8.333 -23.844 6.122 1.00 80.38 188 GLY A C 1
ATOM 1503 O O . GLY A 1 188 ? -9.190 -23.254 5.478 1.00 80.38 188 GLY A O 1
ATOM 1504 N N . MET A 1 189 ? -8.647 -24.704 7.097 1.00 78.88 189 MET A N 1
ATOM 1505 C CA . MET A 1 189 ? -10.036 -24.985 7.509 1.00 78.88 189 MET A CA 1
ATOM 1506 C C . MET A 1 189 ? -10.537 -24.099 8.663 1.00 78.88 189 MET A C 1
ATOM 1508 O O . MET A 1 189 ? -11.635 -24.321 9.173 1.00 78.88 189 MET A O 1
ATOM 1512 N N . ARG A 1 190 ? -9.729 -23.145 9.143 1.00 81.44 190 ARG A N 1
ATOM 1513 C CA . ARG A 1 190 ? -10.070 -22.290 10.289 1.00 81.44 190 ARG A CA 1
ATOM 1514 C C . ARG A 1 190 ? -10.292 -20.849 9.851 1.00 81.44 190 ARG A C 1
ATOM 1516 O O . ARG A 1 190 ? -9.661 -20.367 8.916 1.00 81.44 190 ARG A O 1
ATOM 1523 N N . LEU A 1 191 ? -11.171 -20.167 10.579 1.00 84.62 191 LEU A N 1
ATOM 1524 C CA . LEU A 1 191 ? -11.338 -18.722 10.491 1.00 84.62 191 LEU A CA 1
ATOM 1525 C C . LEU A 1 191 ? -10.577 -18.069 11.639 1.00 84.62 191 LEU A C 1
ATOM 1527 O O . LEU A 1 191 ? -10.825 -18.368 12.808 1.00 84.62 191 LEU A O 1
ATOM 1531 N N . GLU A 1 192 ? -9.662 -17.179 11.288 1.00 87.00 192 GLU A N 1
ATOM 1532 C CA . GLU A 1 192 ? -8.922 -16.343 12.221 1.00 87.00 192 GLU A CA 1
ATOM 1533 C C . GLU A 1 192 ? -9.604 -14.984 12.314 1.00 87.00 192 GLU A C 1
ATOM 1535 O O . GLU A 1 192 ? -9.941 -14.385 11.291 1.00 87.00 192 GLU A O 1
ATOM 1540 N N . TYR A 1 193 ? -9.811 -14.501 13.538 1.00 88.06 193 TYR A N 1
ATOM 1541 C CA . TYR A 1 193 ? -10.433 -13.208 13.796 1.00 88.06 193 TYR A CA 1
ATOM 1542 C C . TYR A 1 193 ? -9.491 -12.309 14.578 1.00 88.06 193 TYR A C 1
ATOM 1544 O O . TYR A 1 193 ? -8.919 -12.734 15.587 1.00 88.06 193 TYR A O 1
ATOM 1552 N N . VAL A 1 194 ? -9.404 -11.057 14.134 1.00 89.56 194 VAL A N 1
ATOM 1553 C CA . VAL A 1 194 ? -8.664 -10.002 14.824 1.00 89.56 194 VAL A CA 1
ATOM 1554 C C . VAL A 1 194 ? -9.601 -8.847 15.130 1.00 89.56 194 VAL A C 1
ATOM 1556 O O . VAL A 1 194 ? -10.229 -8.284 14.234 1.00 89.56 194 VAL A O 1
ATOM 1559 N N . GLU A 1 195 ? -9.699 -8.515 16.410 1.00 89.56 195 GLU A N 1
ATOM 1560 C CA . GLU A 1 195 ? -10.491 -7.405 16.928 1.00 89.56 195 GLU A CA 1
ATOM 1561 C C . GLU A 1 195 ? -9.554 -6.257 17.306 1.00 89.56 195 GLU A C 1
ATOM 1563 O O . GLU A 1 195 ? -8.629 -6.448 18.097 1.00 89.56 195 GLU A O 1
ATOM 1568 N N . LEU A 1 196 ? -9.784 -5.075 16.736 1.00 91.38 196 LEU A N 1
ATOM 1569 C CA . LEU A 1 196 ? -9.030 -3.862 17.032 1.00 91.38 196 LEU A CA 1
ATOM 1570 C C . LEU A 1 196 ? -9.969 -2.785 17.558 1.00 91.38 196 LEU A C 1
ATOM 1572 O O . LEU A 1 196 ? -10.976 -2.459 16.928 1.00 91.38 196 LEU A O 1
ATOM 1576 N N . MET A 1 197 ? -9.590 -2.188 18.677 1.00 90.12 197 MET A N 1
ATOM 1577 C CA . MET A 1 197 ? -10.129 -0.920 19.144 1.00 90.12 197 MET A CA 1
ATOM 1578 C C . MET A 1 197 ? -9.020 0.112 19.051 1.00 90.12 197 MET A C 1
ATOM 1580 O O . MET A 1 197 ? -8.044 0.021 19.789 1.00 90.12 197 MET A O 1
ATOM 1584 N N . LEU A 1 198 ? -9.146 1.059 18.131 1.00 91.81 198 LEU A N 1
ATOM 1585 C CA . LEU A 1 198 ? -8.252 2.206 18.058 1.00 91.81 198 LEU A CA 1
ATOM 1586 C C . LEU A 1 198 ? -8.898 3.349 18.830 1.00 91.81 198 LEU A C 1
ATOM 1588 O O . LEU A 1 198 ? -10.024 3.713 18.504 1.00 91.81 198 LEU A O 1
ATOM 1592 N N . SER A 1 199 ? -8.190 3.910 19.806 1.00 90.62 199 SER A N 1
ATOM 1593 C CA . SER A 1 199 ? -8.587 5.156 20.456 1.00 90.62 199 SER A CA 1
ATOM 1594 C C . SER A 1 199 ? -7.418 6.128 20.522 1.00 90.62 199 SER A C 1
ATOM 1596 O O . SER A 1 199 ? -6.275 5.727 20.750 1.00 90.62 199 SER A O 1
ATOM 1598 N N . ARG A 1 200 ? -7.705 7.416 20.351 1.00 87.88 200 ARG A N 1
ATOM 1599 C CA . ARG A 1 200 ? -6.745 8.471 20.678 1.00 87.88 200 ARG A CA 1
ATOM 1600 C C . ARG A 1 200 ? -6.585 8.654 22.188 1.00 87.88 200 ARG A C 1
ATOM 1602 O O . ARG A 1 200 ? -5.474 8.873 22.659 1.00 87.88 200 ARG A O 1
ATOM 1609 N N . ASP A 1 201 ? -7.691 8.536 22.918 1.00 83.81 201 ASP A N 1
ATOM 1610 C CA . ASP A 1 201 ? -7.799 8.862 24.337 1.00 83.81 201 ASP A CA 1
ATOM 1611 C C . ASP A 1 201 ? -8.298 7.657 25.153 1.00 83.81 201 ASP A C 1
ATOM 1613 O O . ASP A 1 201 ? -9.296 7.002 24.832 1.00 83.81 201 ASP A O 1
ATOM 1617 N N . ALA A 1 202 ? -7.577 7.347 26.227 1.00 84.12 202 ALA A N 1
ATOM 1618 C CA . ALA A 1 202 ? -7.927 6.274 27.143 1.00 84.12 202 ALA A CA 1
ATOM 1619 C C . ALA A 1 202 ? -9.180 6.597 27.977 1.00 84.12 202 ALA A C 1
ATOM 1621 O O . ALA A 1 202 ? -9.915 5.674 28.346 1.00 84.12 202 ALA A O 1
ATOM 1622 N N . ASP A 1 203 ? -9.452 7.875 28.248 1.00 84.56 203 ASP A N 1
ATOM 1623 C CA . ASP A 1 203 ? -10.622 8.308 29.015 1.00 84.56 203 ASP A CA 1
ATOM 1624 C C . ASP A 1 203 ? -11.898 8.239 28.161 1.00 84.56 203 ASP A C 1
ATOM 1626 O O . ASP A 1 203 ? -12.916 7.689 28.606 1.00 84.56 203 ASP A O 1
ATOM 1630 N N . ASP A 1 204 ? -11.834 8.688 26.903 1.00 85.94 204 ASP A N 1
ATOM 1631 C CA . ASP A 1 204 ? -12.895 8.457 25.912 1.00 85.94 204 ASP A CA 1
ATOM 1632 C C . ASP A 1 204 ? -13.190 6.957 25.759 1.00 85.94 204 ASP A C 1
ATOM 1634 O O . ASP A 1 204 ? -14.339 6.521 25.880 1.00 85.94 204 ASP A O 1
ATOM 1638 N N . LEU A 1 205 ? -12.144 6.134 25.620 1.00 86.31 205 LEU A N 1
ATOM 1639 C CA . LEU A 1 205 ? -12.292 4.683 25.524 1.00 86.31 205 LEU A CA 1
ATOM 1640 C C . LEU A 1 205 ? -12.978 4.087 26.758 1.00 86.31 205 LEU A C 1
ATOM 1642 O O . LEU A 1 205 ? -13.863 3.237 26.634 1.00 86.31 205 LEU A O 1
ATOM 1646 N N . SER A 1 206 ? -12.586 4.536 27.951 1.00 85.69 206 SER A N 1
ATOM 1647 C CA . SER A 1 206 ? -13.190 4.104 29.213 1.00 85.69 206 SER A CA 1
ATOM 1648 C C . SER A 1 206 ? -14.672 4.480 29.272 1.00 85.69 206 SER A C 1
ATOM 1650 O O . SER A 1 206 ? -15.499 3.670 29.689 1.00 85.69 206 SER A O 1
ATOM 1652 N N . THR A 1 207 ? -15.039 5.663 28.779 1.00 85.75 207 THR A N 1
ATOM 1653 C CA . THR A 1 207 ? -16.434 6.123 28.697 1.00 85.75 207 THR A CA 1
ATOM 1654 C C . THR A 1 207 ? -17.255 5.258 27.736 1.00 85.75 207 THR A C 1
ATOM 1656 O O . THR A 1 207 ? -18.335 4.771 28.090 1.00 85.75 207 THR A O 1
ATOM 1659 N N . VAL A 1 208 ? -16.716 4.983 26.545 1.00 85.06 208 VAL A N 1
ATOM 1660 C CA . VAL A 1 208 ? -17.325 4.097 25.542 1.00 85.06 208 VAL A CA 1
ATOM 1661 C C . VAL A 1 208 ? -17.527 2.684 26.107 1.00 85.06 208 VAL A C 1
ATOM 1663 O O . VAL A 1 208 ? -18.609 2.100 25.978 1.00 85.06 208 VAL A O 1
ATOM 1666 N N . LEU A 1 209 ? -16.529 2.139 26.803 1.00 84.75 209 LEU A N 1
ATOM 1667 C CA . LEU A 1 209 ? -16.606 0.816 27.427 1.00 84.75 209 LEU A CA 1
ATOM 1668 C C . LEU A 1 209 ? -17.591 0.765 28.598 1.00 84.75 209 LEU A C 1
ATOM 1670 O O . LEU A 1 209 ? -18.343 -0.203 28.719 1.00 84.75 209 LEU A O 1
ATOM 1674 N N . ALA A 1 210 ? -17.638 1.804 29.433 1.00 84.50 210 ALA A N 1
ATOM 1675 C CA . ALA A 1 210 ? -18.584 1.889 30.541 1.00 84.50 210 ALA A CA 1
ATOM 1676 C C . ALA A 1 210 ? -20.032 1.898 30.031 1.00 84.50 210 ALA A C 1
ATOM 1678 O O . ALA A 1 210 ? -20.887 1.203 30.581 1.00 84.50 210 ALA A O 1
ATOM 1679 N N . SER A 1 211 ? -20.295 2.614 28.932 1.00 82.25 211 SER A N 1
ATOM 1680 C CA . SER A 1 211 ? -21.624 2.676 28.309 1.00 82.25 211 SER A CA 1
ATOM 1681 C C . SER A 1 211 ? -22.084 1.348 27.688 1.00 82.25 211 SER A C 1
ATOM 1683 O O . SER A 1 211 ? -23.282 1.083 27.600 1.00 82.25 211 SER A O 1
ATOM 1685 N N . SER A 1 212 ? -21.138 0.490 27.295 1.00 74.19 212 SER A N 1
ATOM 1686 C CA . SER A 1 212 ? -21.388 -0.809 26.654 1.00 74.19 212 SER A CA 1
ATOM 1687 C C . SER A 1 212 ? -21.239 -2.004 27.605 1.00 74.19 212 SER A C 1
ATOM 1689 O O . SER A 1 212 ? -21.409 -3.151 27.190 1.00 74.19 212 SER A O 1
ATOM 1691 N N . GLY A 1 213 ? -20.939 -1.760 28.887 1.00 66.12 213 GLY A N 1
ATOM 1692 C CA . GLY A 1 213 ? -20.703 -2.813 29.877 1.00 66.12 213 GLY A CA 1
ATOM 1693 C C . GLY A 1 213 ? -19.474 -3.676 29.570 1.00 66.12 213 GLY A C 1
ATOM 1694 O O . GLY A 1 213 ? -19.460 -4.852 29.921 1.00 66.12 213 GLY A O 1
ATOM 1695 N N . GLY A 1 214 ? -18.477 -3.121 28.873 1.00 65.94 214 GLY A N 1
ATOM 1696 C CA . GLY A 1 214 ? -17.251 -3.823 28.473 1.00 65.94 214 GLY A CA 1
ATOM 1697 C C . GLY A 1 214 ? -17.387 -4.729 27.239 1.00 65.94 214 GLY A C 1
ATOM 1698 O O . GLY A 1 214 ? -16.384 -5.256 26.762 1.00 65.94 214 GLY A O 1
ATOM 1699 N N . GLU A 1 215 ? -18.589 -4.891 26.671 1.00 67.56 215 GLU A N 1
ATOM 1700 C CA . GLU A 1 215 ? -18.832 -5.715 25.479 1.00 67.56 215 GLU A CA 1
ATOM 1701 C C . GLU A 1 215 ? -19.295 -4.875 24.279 1.00 67.56 215 GLU A C 1
ATOM 1703 O O . GLU A 1 215 ? -20.487 -4.648 24.074 1.00 67.56 215 GLU A O 1
ATOM 1708 N N . LEU A 1 216 ? -18.364 -4.484 23.405 1.00 67.62 216 LEU A N 1
ATOM 1709 C CA . LEU A 1 216 ? -18.705 -3.738 22.182 1.00 67.62 216 LEU A CA 1
ATOM 1710 C C . LEU A 1 216 ? -19.301 -4.611 21.073 1.00 67.62 216 LEU A C 1
ATOM 1712 O O . LEU A 1 216 ? -20.092 -4.143 20.255 1.00 67.62 216 LEU A O 1
ATOM 1716 N N . LEU A 1 217 ? -18.948 -5.898 21.041 1.00 69.38 217 LEU A N 1
ATOM 1717 C CA . LEU A 1 217 ? -19.498 -6.837 20.072 1.00 69.38 217 LEU A CA 1
ATOM 1718 C C . LEU A 1 217 ? -19.841 -8.170 20.735 1.00 69.38 217 LEU A C 1
ATOM 1720 O O . LEU A 1 217 ? -18.960 -9.008 20.962 1.00 69.38 217 LEU A O 1
ATOM 1724 N N . ARG A 1 218 ? -21.141 -8.398 20.955 1.00 64.38 218 ARG A N 1
ATOM 1725 C CA . ARG A 1 218 ? -21.688 -9.714 21.306 1.00 64.38 218 ARG A CA 1
ATOM 1726 C C . ARG A 1 218 ? -21.608 -10.631 20.096 1.00 64.38 218 ARG A C 1
ATOM 1728 O O . ARG A 1 218 ? -22.397 -10.524 19.160 1.00 64.38 218 ARG A O 1
ATOM 1735 N N . THR A 1 219 ? -20.635 -11.529 20.095 1.00 63.62 219 THR A N 1
ATOM 1736 C CA . THR A 1 219 ? -20.462 -12.500 19.016 1.00 63.62 219 THR A CA 1
ATOM 1737 C C . THR A 1 219 ? -20.001 -13.844 19.558 1.00 63.62 219 THR A C 1
ATOM 1739 O O . THR A 1 219 ? -19.290 -13.909 20.555 1.00 63.62 219 THR A O 1
ATOM 1742 N N . ARG A 1 220 ? -20.407 -14.923 18.881 1.00 59.22 220 ARG A N 1
ATOM 1743 C CA . ARG A 1 220 ? -19.969 -16.303 19.162 1.00 59.22 220 ARG A CA 1
ATOM 1744 C C . ARG A 1 220 ? -18.684 -16.677 18.417 1.00 59.22 220 ARG A C 1
ATOM 1746 O O . ARG A 1 220 ? -18.276 -17.833 18.443 1.00 59.22 220 ARG A O 1
ATOM 1753 N N . LEU A 1 221 ? -18.092 -15.727 17.695 1.00 63.19 221 LEU A N 1
ATOM 1754 C CA . LEU A 1 221 ? -16.889 -15.964 16.909 1.00 63.19 221 LEU A CA 1
ATOM 1755 C C . LEU A 1 221 ? -15.682 -16.180 17.836 1.00 63.19 221 LEU A C 1
ATOM 1757 O O . LEU A 1 221 ? -15.544 -15.446 18.818 1.00 63.19 221 LEU A O 1
ATOM 1761 N N . PRO A 1 222 ? -14.797 -17.147 17.537 1.00 62.25 222 PRO A N 1
ATOM 1762 C CA . PRO A 1 222 ? -13.566 -17.342 18.291 1.00 62.25 222 PRO A CA 1
ATOM 1763 C C . PRO A 1 222 ? -12.644 -16.137 18.061 1.00 62.25 222 PRO A C 1
ATOM 1765 O O . PRO A 1 222 ? -11.970 -16.034 17.040 1.00 62.25 222 PRO A O 1
ATOM 1768 N N . LYS A 1 223 ? -12.655 -15.181 18.994 1.00 62.97 223 LYS A N 1
ATOM 1769 C CA . LYS A 1 223 ? -11.833 -13.966 18.929 1.00 62.97 223 LYS A CA 1
ATOM 1770 C C . LYS A 1 223 ? -10.420 -14.282 19.425 1.00 62.97 223 LYS A C 1
ATOM 1772 O O . LYS A 1 223 ? -10.157 -14.166 20.619 1.00 62.97 223 LYS A O 1
ATOM 1777 N N . LEU A 1 224 ? -9.558 -14.748 18.524 1.00 66.00 224 LEU A N 1
ATOM 1778 C CA . LEU A 1 224 ? -8.226 -15.271 18.856 1.00 66.00 224 LEU A CA 1
ATOM 1779 C C . LEU A 1 224 ? -7.218 -14.170 19.214 1.00 66.00 224 LEU A C 1
ATOM 1781 O O . LEU A 1 224 ? -6.341 -14.406 20.040 1.00 66.00 224 LEU A O 1
ATOM 1785 N N . THR A 1 225 ? -7.373 -12.971 18.644 1.00 76.19 225 THR A N 1
ATOM 1786 C CA . THR A 1 225 ? -6.468 -11.847 18.905 1.00 76.19 225 THR A CA 1
ATOM 1787 C C . THR A 1 225 ? -7.255 -10.554 19.070 1.00 76.19 225 THR A C 1
ATOM 1789 O O . THR A 1 225 ? -8.041 -10.188 18.195 1.00 76.19 225 THR A O 1
ATOM 1792 N N . ARG A 1 226 ? -7.044 -9.856 20.190 1.00 84.81 226 ARG A N 1
ATOM 1793 C CA . ARG A 1 226 ? -7.725 -8.597 20.506 1.00 84.81 226 ARG A CA 1
ATOM 1794 C C . ARG A 1 226 ? -6.719 -7.538 20.919 1.00 84.81 226 ARG A C 1
ATOM 1796 O O . ARG A 1 226 ? -5.902 -7.778 21.811 1.00 84.81 226 ARG A O 1
ATOM 1803 N N . PHE A 1 227 ? -6.800 -6.373 20.293 1.00 86.56 227 PHE A N 1
ATOM 1804 C CA . PHE A 1 227 ? -5.936 -5.245 20.599 1.00 86.56 227 PHE A CA 1
ATOM 1805 C C . PHE A 1 227 ? -6.742 -4.011 20.967 1.00 86.56 227 PHE A C 1
ATOM 1807 O O . PHE A 1 227 ? -7.737 -3.683 20.320 1.00 86.56 227 PHE A O 1
ATOM 1814 N N . VAL A 1 228 ? -6.235 -3.299 21.965 1.00 85.88 228 VAL A N 1
ATOM 1815 C CA . VAL A 1 228 ? -6.531 -1.885 22.166 1.00 85.88 228 VAL A CA 1
ATOM 1816 C C . VAL A 1 228 ? -5.300 -1.109 21.744 1.00 85.88 228 VAL A C 1
ATOM 1818 O O . VAL A 1 228 ? -4.215 -1.335 22.272 1.00 85.88 228 VAL A O 1
ATOM 1821 N N . VAL A 1 229 ? -5.470 -0.225 20.773 1.00 88.00 229 VAL A N 1
ATOM 1822 C CA . VAL A 1 229 ? -4.413 0.596 20.200 1.00 88.00 229 VAL A CA 1
ATOM 1823 C C . VAL A 1 229 ? -4.628 2.028 20.669 1.00 88.00 229 VAL A C 1
ATOM 1825 O O . VAL A 1 229 ? -5.638 2.631 20.316 1.00 88.00 229 VAL A O 1
ATOM 1828 N N . LEU A 1 230 ? -3.699 2.545 21.473 1.00 87.94 230 LEU A N 1
ATOM 1829 C CA . LEU A 1 230 ? -3.756 3.894 22.046 1.00 87.94 230 LEU A CA 1
ATOM 1830 C C . LEU A 1 230 ? -2.725 4.820 21.398 1.00 87.94 230 LEU A C 1
ATOM 1832 O O . LEU A 1 230 ? -1.622 4.386 21.064 1.00 87.94 230 LEU A O 1
ATOM 1836 N N . ASP A 1 231 ? -3.087 6.086 21.210 1.00 74.50 231 ASP A N 1
ATOM 1837 C CA . ASP A 1 231 ? -2.204 7.109 20.642 1.00 74.50 231 ASP A CA 1
ATOM 1838 C C . ASP A 1 231 ? -1.225 7.678 21.683 1.00 74.50 231 ASP A C 1
ATOM 1840 O O . ASP A 1 231 ? -0.009 7.510 21.558 1.00 74.50 231 ASP A O 1
ATOM 1844 N N . GLU A 1 232 ? -1.756 8.292 22.743 1.00 65.19 232 GLU A N 1
ATOM 1845 C CA . GLU A 1 232 ? -0.947 8.935 23.779 1.00 65.19 232 GLU A CA 1
ATOM 1846 C C . GLU A 1 232 ? -0.618 8.016 24.964 1.00 65.19 232 GLU A C 1
ATOM 1848 O O . GLU A 1 232 ? -1.332 7.055 25.261 1.00 65.19 232 GLU A O 1
ATOM 1853 N N . ASP A 1 233 ? 0.422 8.398 25.717 1.00 52.72 233 ASP A N 1
ATOM 1854 C CA . ASP A 1 233 ? 0.643 7.996 27.116 1.00 52.72 233 ASP A CA 1
ATOM 1855 C C . ASP A 1 233 ? -0.425 8.639 28.037 1.00 52.72 233 ASP A C 1
ATOM 1857 O O . ASP A 1 233 ? -0.120 9.221 29.080 1.00 52.72 233 ASP A O 1
ATOM 1861 N N . GLY A 1 234 ? -1.693 8.597 27.614 1.00 43.84 234 GLY A N 1
ATOM 1862 C CA . GLY A 1 234 ? -2.825 9.166 28.330 1.00 43.84 234 GLY A CA 1
ATOM 1863 C C . GLY A 1 234 ? -2.960 8.499 29.695 1.00 43.84 234 GLY A C 1
ATOM 1864 O O . GLY A 1 234 ? -3.040 7.276 29.783 1.00 43.84 234 GLY A O 1
ATOM 1865 N N . GLY A 1 235 ? -2.957 9.324 30.745 1.00 45.34 235 GLY A N 1
ATOM 1866 C CA . GLY A 1 235 ? -2.837 9.021 32.180 1.00 45.34 235 GLY A CA 1
ATOM 1867 C C . GLY A 1 235 ? -3.737 7.948 32.812 1.00 45.34 235 GLY A C 1
ATOM 1868 O O . GLY A 1 235 ? -3.667 7.763 34.029 1.00 45.34 235 GLY A O 1
ATOM 1869 N N . ALA A 1 236 ? -4.550 7.214 32.052 1.00 49.09 236 ALA A N 1
ATOM 1870 C CA . ALA A 1 236 ? -5.198 6.016 32.555 1.00 49.09 236 ALA A CA 1
ATOM 1871 C C . ALA A 1 236 ? -4.132 4.937 32.782 1.00 49.09 236 ALA A C 1
ATOM 1873 O O . ALA A 1 236 ? -3.591 4.349 31.842 1.00 49.09 236 ALA A O 1
ATOM 1874 N N . ALA A 1 237 ? -3.831 4.650 34.051 1.00 55.44 237 ALA A N 1
ATOM 1875 C CA . ALA A 1 237 ? -2.989 3.516 34.400 1.00 55.44 237 ALA A CA 1
ATOM 1876 C C . ALA A 1 237 ? -3.536 2.272 33.677 1.00 55.44 237 ALA A C 1
ATOM 1878 O O . ALA A 1 237 ? -4.722 1.968 33.853 1.00 55.44 237 ALA A O 1
ATOM 1879 N N . PRO A 1 238 ? -2.715 1.532 32.904 1.00 63.03 238 PRO A N 1
ATOM 1880 C CA . PRO A 1 238 ? -3.162 0.378 32.126 1.00 63.03 238 PRO A CA 1
ATOM 1881 C C . PRO A 1 238 ? -4.068 -0.574 32.921 1.00 63.03 238 PRO A C 1
ATOM 1883 O O . PRO A 1 238 ? -4.977 -1.175 32.356 1.00 63.03 238 PRO A O 1
ATOM 1886 N N . GLY A 1 239 ? -3.887 -0.667 34.244 1.00 67.38 239 GLY A N 1
ATOM 1887 C CA . GLY A 1 239 ? -4.732 -1.447 35.149 1.00 67.38 239 GLY A CA 1
ATOM 1888 C C . GLY A 1 239 ? -6.236 -1.122 35.128 1.00 67.38 239 GLY A C 1
ATOM 1889 O O . GLY A 1 239 ? -7.032 -2.046 35.285 1.00 67.38 239 GLY A O 1
ATOM 1890 N N . ALA A 1 240 ? -6.655 0.127 34.900 1.00 75.44 240 ALA A N 1
ATOM 1891 C CA . ALA A 1 240 ? -8.078 0.485 34.841 1.00 75.44 240 ALA A CA 1
ATOM 1892 C C . ALA A 1 240 ? -8.752 -0.101 33.589 1.00 75.44 240 ALA A C 1
ATOM 1894 O O . ALA A 1 240 ? -9.769 -0.787 33.690 1.00 75.44 240 ALA A O 1
ATOM 1895 N N . LEU A 1 241 ? -8.119 0.065 32.424 1.00 76.94 241 LEU A N 1
ATOM 1896 C CA . LEU A 1 241 ? -8.588 -0.522 31.167 1.00 76.94 241 LEU A CA 1
ATOM 1897 C C . LEU A 1 241 ? -8.554 -2.056 31.203 1.00 76.94 241 LEU A C 1
ATOM 1899 O O . LEU A 1 241 ? -9.526 -2.689 30.796 1.00 76.94 241 LEU A O 1
ATOM 1903 N N . HIS A 1 242 ? -7.498 -2.664 31.759 1.00 77.06 242 HIS A N 1
ATOM 1904 C CA . HIS A 1 242 ? -7.447 -4.122 31.951 1.00 77.06 242 HIS A CA 1
ATOM 1905 C C . HIS A 1 242 ? -8.566 -4.624 32.875 1.00 77.06 242 HIS A C 1
ATOM 1907 O O . HIS A 1 242 ? -9.082 -5.719 32.666 1.00 77.06 242 HIS A O 1
ATOM 1913 N N . SER A 1 243 ? -8.980 -3.833 33.871 1.00 79.12 243 SER A N 1
ATOM 1914 C CA . SER A 1 243 ? -10.100 -4.198 34.750 1.00 79.12 243 SER A CA 1
ATOM 1915 C C . SER A 1 243 ? -11.443 -4.208 34.009 1.00 79.12 243 SER A C 1
ATOM 1917 O O . SER A 1 243 ? -12.307 -5.016 34.337 1.00 79.12 243 SER A O 1
ATOM 1919 N N . MET A 1 244 ? -11.619 -3.345 33.003 1.00 77.19 244 MET A N 1
ATOM 1920 C CA . MET A 1 244 ? -12.849 -3.266 32.201 1.00 77.19 244 MET A CA 1
ATOM 1921 C C . MET A 1 244 ? -12.888 -4.278 31.048 1.00 77.19 244 MET A C 1
ATOM 1923 O O . MET A 1 244 ? -13.942 -4.831 30.751 1.00 77.19 244 MET A O 1
ATOM 1927 N N . LEU A 1 245 ? -11.751 -4.504 30.388 1.00 76.44 245 LEU A N 1
ATOM 1928 C CA . LEU A 1 245 ? -11.630 -5.345 29.191 1.00 76.44 245 LEU A CA 1
ATOM 1929 C C . LEU A 1 245 ? -11.265 -6.802 29.503 1.00 76.44 245 LEU A C 1
ATOM 1931 O O . LEU A 1 245 ? -11.463 -7.687 28.668 1.00 76.44 245 LEU A O 1
ATOM 1935 N N . GLY A 1 246 ? -10.710 -7.051 30.690 1.00 74.69 246 GLY A N 1
ATOM 1936 C CA . GLY A 1 246 ? -10.076 -8.313 31.047 1.00 74.69 246 GLY A CA 1
ATOM 1937 C C . GLY A 1 246 ? -8.660 -8.455 30.475 1.00 74.69 246 GLY A C 1
ATOM 1938 O O . GLY A 1 246 ? -8.116 -7.558 29.832 1.00 74.69 246 GLY A O 1
ATOM 1939 N N . LEU A 1 247 ? -8.055 -9.620 30.713 1.00 73.25 247 LEU A N 1
ATOM 1940 C CA . LEU A 1 247 ? -6.680 -9.939 30.298 1.00 73.25 247 LEU A CA 1
ATOM 1941 C C . LEU A 1 247 ? -6.573 -10.437 28.845 1.00 73.25 247 LEU A C 1
ATOM 1943 O O . LEU A 1 247 ? -5.471 -10.628 28.338 1.00 73.25 247 LEU A O 1
ATOM 1947 N N . ASP A 1 248 ? -7.708 -10.638 28.173 1.00 76.94 248 ASP A N 1
ATOM 1948 C CA . ASP A 1 248 ? -7.764 -11.127 26.791 1.00 76.94 248 ASP A CA 1
ATOM 1949 C C . ASP A 1 248 ? -7.376 -10.049 25.762 1.00 76.94 248 ASP A C 1
ATOM 1951 O O . ASP A 1 248 ? -7.135 -10.362 24.593 1.00 76.94 248 ASP A O 1
ATOM 1955 N N . PHE A 1 249 ? -7.332 -8.777 26.175 1.00 79.69 249 PHE A N 1
ATOM 1956 C CA . PHE A 1 249 ? -6.924 -7.656 25.334 1.00 79.69 249 PHE A CA 1
ATOM 1957 C C . PHE A 1 249 ? -5.457 -7.307 25.550 1.00 79.69 249 PHE A C 1
ATOM 1959 O O . PHE A 1 249 ? -4.997 -7.118 26.673 1.00 79.69 249 PHE A O 1
ATOM 1966 N N . ARG A 1 250 ? -4.733 -7.135 24.444 1.00 86.62 250 ARG A N 1
ATOM 1967 C CA . ARG A 1 250 ? -3.388 -6.561 24.453 1.00 86.62 250 ARG A CA 1
ATOM 1968 C C . ARG A 1 250 ? -3.491 -5.061 24.222 1.00 86.62 250 ARG A C 1
ATOM 1970 O O . ARG A 1 250 ? -3.874 -4.633 23.134 1.00 86.62 250 ARG A O 1
ATOM 1977 N N . ILE A 1 251 ? -3.158 -4.274 25.238 1.00 87.00 251 ILE A N 1
ATOM 1978 C CA . ILE A 1 251 ? -3.085 -2.816 25.119 1.00 87.00 251 ILE A CA 1
ATOM 1979 C C . ILE A 1 251 ? -1.705 -2.449 24.575 1.00 87.00 251 ILE A C 1
ATOM 1981 O O . ILE A 1 251 ? -0.688 -2.803 25.169 1.00 87.00 251 ILE A O 1
ATOM 1985 N N . VAL A 1 252 ? -1.670 -1.772 23.433 1.00 89.06 252 VAL A N 1
ATOM 1986 C CA . VAL A 1 252 ? -0.445 -1.389 22.726 1.00 89.06 252 VAL A CA 1
ATOM 1987 C C . VAL A 1 252 ? -0.538 0.052 22.244 1.00 89.06 252 VAL A C 1
ATOM 1989 O O . VAL A 1 252 ? -1.621 0.563 21.970 1.00 89.06 252 VAL A O 1
ATOM 1992 N N . ARG A 1 253 ? 0.610 0.716 22.111 1.00 88.19 253 ARG A N 1
ATOM 1993 C CA . ARG A 1 253 ? 0.673 2.036 21.477 1.00 88.19 253 ARG A CA 1
ATOM 1994 C C . ARG A 1 253 ? 0.544 1.904 19.967 1.00 88.19 253 ARG A C 1
ATOM 1996 O O . ARG A 1 253 ? 1.043 0.934 19.398 1.00 88.19 253 ARG A O 1
ATOM 2003 N N . TYR A 1 254 ? -0.050 2.902 19.321 1.00 88.00 254 TYR A N 1
ATOM 2004 C CA . TYR A 1 254 ? -0.198 2.948 17.869 1.00 88.00 254 TYR A CA 1
ATOM 2005 C C . TYR A 1 254 ? 1.141 2.757 17.156 1.00 88.00 254 TYR A C 1
ATOM 2007 O O . TYR A 1 254 ? 1.277 1.845 16.340 1.00 88.00 254 TYR A O 1
ATOM 2015 N N . ASP A 1 255 ? 2.158 3.525 17.547 1.00 84.38 255 ASP A N 1
ATOM 2016 C CA . ASP A 1 255 ? 3.475 3.438 16.917 1.00 84.38 255 ASP A CA 1
ATOM 2017 C C . ASP A 1 255 ? 4.133 2.068 17.112 1.00 84.38 255 ASP A C 1
ATOM 2019 O O . ASP A 1 255 ? 4.922 1.649 16.272 1.00 84.38 255 ASP A O 1
ATOM 2023 N N . GLY A 1 256 ? 3.805 1.358 18.199 1.00 86.44 256 GLY A N 1
ATOM 2024 C CA . GLY A 1 256 ? 4.325 0.021 18.503 1.00 86.44 256 GLY A CA 1
ATOM 2025 C C . GLY A 1 256 ? 3.446 -1.135 18.067 1.00 86.44 256 GLY A C 1
ATOM 2026 O O . GLY A 1 256 ? 3.780 -2.286 18.333 1.00 86.44 256 GLY A O 1
ATOM 2027 N N . PHE A 1 257 ? 2.340 -0.863 17.379 1.00 89.88 257 PHE A N 1
ATOM 2028 C CA . PHE A 1 257 ? 1.423 -1.909 16.956 1.00 89.88 257 PHE A CA 1
ATOM 2029 C C . PHE A 1 257 ? 2.084 -2.915 16.009 1.00 89.88 257 PHE A C 1
ATOM 2031 O O . PHE A 1 257 ? 1.893 -4.123 16.141 1.00 89.88 257 PHE A O 1
ATOM 2038 N N . VAL A 1 258 ? 2.878 -2.431 15.055 1.00 90.19 258 VAL A N 1
ATOM 2039 C CA . VAL A 1 258 ? 3.514 -3.277 14.034 1.00 90.19 258 VAL A CA 1
ATOM 2040 C C . VAL A 1 258 ? 4.531 -4.246 14.650 1.00 90.19 258 VAL A C 1
ATOM 2042 O O . VAL A 1 258 ? 4.690 -5.350 14.134 1.00 90.19 258 VAL A O 1
ATOM 2045 N N . ASP A 1 259 ? 5.127 -3.915 15.799 1.00 88.75 259 ASP A N 1
ATOM 2046 C CA . ASP A 1 259 ? 6.059 -4.806 16.510 1.00 88.75 259 ASP A CA 1
ATOM 2047 C C . ASP A 1 259 ? 5.361 -6.078 17.027 1.00 88.75 259 ASP A C 1
ATOM 2049 O O . ASP A 1 259 ? 5.994 -7.099 17.289 1.00 88.75 259 ASP A O 1
ATOM 2053 N N . THR A 1 260 ? 4.025 -6.063 17.122 1.00 89.56 260 THR A N 1
ATOM 2054 C CA . THR A 1 260 ? 3.235 -7.266 17.430 1.00 89.56 260 THR A CA 1
ATOM 2055 C C . THR A 1 260 ? 3.198 -8.263 16.266 1.00 89.56 260 THR A C 1
ATOM 2057 O O . THR A 1 260 ? 2.894 -9.440 16.471 1.00 89.56 260 THR A O 1
ATOM 2060 N N . LEU A 1 261 ? 3.520 -7.810 15.050 1.00 90.19 261 LEU A N 1
ATOM 2061 C CA . LEU A 1 261 ? 3.468 -8.584 13.810 1.00 90.19 261 LEU A CA 1
ATOM 2062 C C . LEU A 1 261 ? 4.861 -8.989 13.319 1.00 90.19 261 LEU A C 1
ATOM 2064 O O . LEU A 1 261 ? 4.998 -10.073 12.748 1.00 90.19 261 LEU A O 1
ATOM 2068 N N . VAL A 1 262 ? 5.871 -8.141 13.543 1.00 90.69 262 VAL A N 1
ATOM 2069 C CA . VAL A 1 262 ? 7.256 -8.350 13.103 1.00 90.69 262 VAL A CA 1
ATOM 2070 C C . VAL A 1 262 ? 8.262 -7.907 14.170 1.00 90.69 262 VAL A C 1
ATOM 2072 O O . VAL A 1 262 ? 8.202 -6.793 14.680 1.00 90.69 262 VAL A O 1
ATOM 2075 N N . SER A 1 263 ? 9.223 -8.774 14.484 1.00 91.12 263 SER A N 1
ATOM 2076 C CA . SER A 1 263 ? 10.349 -8.492 15.375 1.00 91.12 263 SER A CA 1
ATOM 2077 C C . SER A 1 263 ? 11.542 -7.976 14.573 1.00 91.12 263 SER A C 1
ATOM 2079 O O . SER A 1 263 ? 12.343 -8.750 14.046 1.00 91.12 263 SER A O 1
ATOM 2081 N N . LEU A 1 264 ? 11.686 -6.652 14.489 1.00 87.19 264 LEU A N 1
ATOM 2082 C CA . LEU A 1 264 ? 12.836 -6.040 13.813 1.00 87.19 264 LEU A CA 1
ATOM 2083 C C . LEU A 1 264 ? 14.162 -6.382 14.489 1.00 87.19 264 LEU A C 1
ATOM 2085 O O . LEU A 1 264 ? 15.162 -6.524 13.798 1.00 87.19 264 LEU A O 1
ATOM 2089 N N . ASP A 1 265 ? 14.171 -6.568 15.807 1.00 87.94 265 ASP A N 1
ATOM 2090 C CA . ASP A 1 265 ? 15.378 -6.976 16.530 1.00 87.94 265 ASP A CA 1
ATOM 2091 C C . ASP A 1 265 ? 15.880 -8.338 16.042 1.00 87.94 265 ASP A C 1
ATOM 2093 O O . ASP A 1 265 ? 17.080 -8.527 15.892 1.00 87.94 265 ASP A O 1
ATOM 2097 N N . THR A 1 266 ? 14.970 -9.257 15.698 1.00 90.00 266 THR A N 1
ATOM 2098 C CA . THR A 1 266 ? 15.337 -10.542 15.081 1.00 90.00 266 THR A CA 1
ATOM 2099 C C . THR A 1 266 ? 15.963 -10.337 13.699 1.00 90.00 266 THR A C 1
ATOM 2101 O O . THR A 1 266 ? 16.945 -10.994 13.373 1.00 90.00 266 THR A O 1
ATOM 2104 N N . HIS A 1 267 ? 15.430 -9.410 12.893 1.00 91.44 267 HIS A N 1
ATOM 2105 C CA . HIS A 1 267 ? 15.974 -9.082 11.564 1.00 91.44 267 HIS A CA 1
ATOM 2106 C C . HIS A 1 267 ? 17.342 -8.390 11.635 1.00 91.44 267 HIS A C 1
ATOM 2108 O O . HIS A 1 267 ? 18.206 -8.603 10.790 1.00 91.44 267 HIS A O 1
ATOM 2114 N N . LEU A 1 268 ? 17.540 -7.537 12.638 1.00 90.81 268 LEU A N 1
ATOM 2115 C CA . LEU A 1 268 ? 18.728 -6.697 12.785 1.00 90.81 268 LEU A CA 1
ATOM 2116 C C . LEU A 1 268 ? 19.778 -7.302 13.730 1.00 90.81 268 LEU A C 1
ATOM 2118 O O . LEU A 1 268 ? 20.848 -6.712 13.882 1.00 90.81 268 LEU A O 1
ATOM 2122 N N . ALA A 1 269 ? 19.513 -8.465 14.335 1.00 86.81 269 ALA A N 1
ATOM 2123 C CA . ALA A 1 269 ? 20.392 -9.110 15.312 1.00 86.81 269 ALA A CA 1
ATOM 2124 C C . ALA A 1 269 ? 21.830 -9.256 14.789 1.00 86.81 269 ALA A C 1
ATOM 2126 O O . ALA A 1 269 ? 22.773 -8.831 15.459 1.00 86.81 269 ALA A O 1
ATOM 2127 N N . ASP A 1 270 ? 21.986 -9.731 13.551 1.00 79.50 270 ASP A N 1
ATOM 2128 C CA . ASP A 1 270 ? 23.289 -9.941 12.903 1.00 79.50 270 ASP A CA 1
ATOM 2129 C C . ASP A 1 270 ? 24.064 -8.633 12.649 1.00 79.50 270 ASP A C 1
ATOM 2131 O O . ASP A 1 270 ? 25.285 -8.639 12.480 1.00 79.50 270 ASP A O 1
ATOM 2135 N N . LEU A 1 271 ? 23.373 -7.486 12.627 1.00 79.75 271 LEU A N 1
ATOM 2136 C CA . LEU A 1 271 ? 24.010 -6.168 12.541 1.00 79.75 271 LEU A CA 1
ATOM 2137 C C . LEU A 1 271 ? 24.545 -5.701 13.891 1.00 79.75 271 LEU A C 1
ATOM 2139 O O . LEU A 1 271 ? 25.528 -4.965 13.931 1.00 79.75 271 LEU A O 1
ATOM 2143 N N . THR A 1 272 ? 23.883 -6.110 14.974 1.00 64.50 272 THR A N 1
ATOM 2144 C CA . THR A 1 272 ? 24.231 -5.740 16.352 1.00 64.50 272 THR A CA 1
ATOM 2145 C C . THR A 1 272 ? 25.243 -6.687 16.992 1.00 64.50 272 THR A C 1
ATOM 2147 O O . THR A 1 272 ? 26.005 -6.257 17.847 1.00 64.50 272 THR A O 1
ATOM 2150 N N . SER A 1 273 ? 25.299 -7.953 16.561 1.00 55.97 273 SER A N 1
ATOM 2151 C CA . SER A 1 273 ? 26.258 -8.954 17.053 1.00 55.97 273 SER A CA 1
ATOM 2152 C C . SER A 1 273 ? 27.655 -8.811 16.448 1.00 55.97 273 SER A C 1
ATOM 2154 O O . SER A 1 273 ? 28.607 -9.420 16.936 1.00 55.97 273 SER A O 1
ATOM 2156 N N . ALA A 1 274 ? 27.789 -8.031 15.373 1.00 50.56 274 ALA A N 1
ATOM 2157 C CA . ALA A 1 274 ? 29.076 -7.595 14.858 1.00 50.56 274 ALA A CA 1
ATOM 2158 C C . ALA A 1 274 ? 29.630 -6.491 15.771 1.00 50.56 274 ALA A C 1
ATOM 2160 O O . ALA A 1 274 ? 29.663 -5.318 15.398 1.00 50.56 274 ALA A O 1
ATOM 2161 N N . ASP A 1 275 ? 30.054 -6.880 16.975 1.00 44.25 275 ASP A N 1
ATOM 2162 C CA . ASP A 1 275 ? 30.925 -6.061 17.805 1.00 44.25 275 ASP A CA 1
ATOM 2163 C C . ASP A 1 275 ? 32.088 -5.572 16.933 1.00 44.25 275 ASP A C 1
ATOM 2165 O O . ASP A 1 275 ? 32.880 -6.338 16.377 1.00 44.25 275 ASP A O 1
ATOM 2169 N N . SER A 1 276 ? 32.190 -4.261 16.791 1.00 43.97 276 SER A N 1
ATOM 2170 C CA . SER A 1 276 ? 33.466 -3.608 16.566 1.00 43.97 276 SER A CA 1
ATOM 2171 C C . SER A 1 276 ? 33.517 -2.443 17.543 1.00 43.97 276 SER A C 1
ATOM 2173 O O . SER A 1 276 ? 32.494 -1.775 17.715 1.00 43.97 276 SER A O 1
ATOM 2175 N N . PRO A 1 277 ? 34.657 -2.243 18.221 1.00 40.81 277 PRO A N 1
ATOM 2176 C CA . PRO A 1 277 ? 34.751 -1.423 19.420 1.00 40.81 277 PRO A CA 1
ATOM 2177 C C . PRO A 1 277 ? 34.359 0.026 19.131 1.00 40.81 277 PRO A C 1
ATOM 2179 O O . PRO A 1 277 ? 34.269 0.440 17.974 1.00 40.81 277 PRO A O 1
ATOM 2182 N N . GLU A 1 278 ? 34.235 0.823 20.188 1.00 42.69 278 GLU A N 1
ATOM 2183 C CA . GLU A 1 278 ? 34.326 2.289 20.173 1.00 42.69 278 GLU A CA 1
ATOM 2184 C C . GLU A 1 278 ? 35.671 2.798 19.585 1.00 42.69 278 GLU A C 1
ATOM 2186 O O . GLU A 1 278 ? 36.314 3.688 20.137 1.00 42.69 278 GLU A O 1
ATOM 2191 N N . GLU A 1 279 ? 36.166 2.240 18.478 1.00 43.88 279 GLU A N 1
ATOM 2192 C CA . GLU A 1 279 ? 37.242 2.856 17.726 1.00 43.88 279 GLU A CA 1
ATOM 2193 C C . GLU A 1 279 ? 36.690 4.142 17.104 1.00 43.88 279 GLU A C 1
ATOM 2195 O O . GLU A 1 279 ? 35.637 4.115 16.452 1.00 43.88 279 GLU A O 1
ATOM 2200 N N . PRO A 1 280 ? 37.367 5.287 17.299 1.00 43.34 280 PRO A N 1
ATOM 2201 C CA . PRO A 1 280 ? 36.942 6.545 16.716 1.00 43.34 280 PRO A CA 1
ATOM 2202 C C . PRO A 1 280 ? 36.947 6.383 15.198 1.00 43.34 280 PRO A C 1
ATOM 2204 O O . PRO A 1 280 ? 37.998 6.354 14.555 1.00 43.34 280 PRO A O 1
ATOM 2207 N N . ARG A 1 281 ? 35.749 6.241 14.622 1.00 56.25 281 ARG A N 1
ATOM 2208 C CA . ARG A 1 281 ? 35.558 6.195 13.176 1.00 56.25 281 ARG A CA 1
ATOM 2209 C C . ARG A 1 281 ? 36.130 7.493 12.625 1.00 56.25 281 ARG A C 1
ATOM 2211 O O . ARG A 1 281 ? 35.624 8.569 12.935 1.00 56.25 281 ARG A O 1
ATOM 2218 N N . ALA A 1 282 ? 37.204 7.397 11.847 1.00 57.78 282 ALA A N 1
ATOM 2219 C CA . ALA A 1 282 ? 37.724 8.553 11.136 1.00 57.78 282 ALA A CA 1
ATOM 2220 C C . ALA A 1 282 ? 36.577 9.142 10.305 1.00 57.78 282 ALA A C 1
ATOM 2222 O O . ALA A 1 282 ? 35.959 8.417 9.522 1.00 57.78 282 ALA A O 1
ATOM 2223 N N . ALA A 1 283 ? 36.269 10.423 10.522 1.00 66.12 283 ALA A N 1
ATOM 2224 C CA . ALA A 1 283 ? 35.191 11.109 9.823 1.00 66.12 283 ALA A CA 1
ATOM 2225 C C . ALA A 1 283 ? 35.420 10.981 8.311 1.00 66.12 283 ALA A C 1
ATOM 2227 O O . ALA A 1 283 ? 36.406 11.488 7.767 1.00 66.12 283 ALA A O 1
ATOM 2228 N N . VAL A 1 284 ? 34.539 10.239 7.640 1.00 76.81 284 VAL A N 1
ATOM 2229 C CA . VAL A 1 284 ? 34.602 10.071 6.189 1.00 76.81 284 VAL A CA 1
ATOM 2230 C C . VAL A 1 284 ? 33.912 11.276 5.586 1.00 76.81 284 VAL A C 1
ATOM 2232 O O . VAL A 1 284 ? 32.730 11.499 5.830 1.00 76.81 284 VAL A O 1
ATOM 2235 N N . VAL A 1 285 ? 34.636 12.053 4.787 1.00 78.88 285 VAL A N 1
ATOM 2236 C CA . VAL A 1 285 ? 34.031 13.181 4.081 1.00 78.88 285 VAL A CA 1
ATOM 2237 C C . VAL A 1 285 ? 33.219 12.651 2.903 1.00 78.88 285 VAL A C 1
ATOM 2239 O O . VAL A 1 285 ? 33.740 11.922 2.051 1.00 78.88 285 VAL A O 1
ATOM 2242 N N . ALA A 1 286 ? 31.950 13.045 2.845 1.00 80.00 286 ALA A N 1
ATOM 2243 C CA . ALA A 1 286 ? 31.083 12.801 1.705 1.00 80.00 286 ALA A CA 1
ATOM 2244 C C . ALA A 1 286 ? 30.535 14.103 1.129 1.00 80.00 286 ALA A C 1
ATOM 2246 O O . ALA A 1 286 ? 30.343 15.089 1.841 1.00 80.00 286 ALA A O 1
ATOM 2247 N N . ALA A 1 287 ? 30.249 14.071 -0.170 1.00 77.31 287 ALA A N 1
ATOM 2248 C CA . ALA A 1 287 ? 29.491 15.108 -0.854 1.00 77.31 287 ALA A CA 1
ATOM 2249 C C . ALA A 1 287 ? 28.085 14.591 -1.177 1.00 77.31 287 ALA A C 1
ATOM 2251 O O . ALA A 1 287 ? 27.947 13.511 -1.753 1.00 77.31 287 ALA A O 1
ATOM 2252 N N . ALA A 1 288 ? 27.066 15.366 -0.816 1.00 77.12 288 ALA A N 1
ATOM 2253 C CA . ALA A 1 288 ? 25.687 15.177 -1.238 1.00 77.12 288 ALA A CA 1
ATOM 2254 C C . ALA A 1 288 ? 25.458 15.897 -2.572 1.00 77.12 288 ALA A C 1
ATOM 2256 O O . ALA A 1 288 ? 25.672 17.107 -2.691 1.00 77.12 288 ALA A O 1
ATOM 2257 N N . LEU A 1 289 ? 25.047 15.132 -3.576 1.00 76.06 289 LEU A N 1
ATOM 2258 C CA . LEU A 1 289 ? 24.693 15.596 -4.907 1.00 76.06 289 LEU A CA 1
ATOM 2259 C C . LEU A 1 289 ? 23.181 15.501 -5.080 1.00 76.06 289 LEU A C 1
ATOM 2261 O O . LEU A 1 289 ? 22.600 14.453 -4.811 1.00 76.06 289 LEU A O 1
ATOM 2265 N N . THR A 1 290 ? 22.562 16.553 -5.595 1.00 70.62 290 THR A N 1
ATOM 2266 C CA . THR A 1 290 ? 21.175 16.533 -6.072 1.00 70.62 290 THR A CA 1
ATOM 2267 C C . THR A 1 290 ? 21.149 16.667 -7.584 1.00 70.62 290 THR A C 1
ATOM 2269 O O . THR A 1 290 ? 22.102 17.156 -8.192 1.00 70.62 290 THR A O 1
ATOM 2272 N N . THR A 1 291 ? 20.080 16.194 -8.217 1.00 66.44 291 THR A N 1
ATOM 2273 C CA . THR A 1 291 ? 19.915 16.321 -9.670 1.00 66.44 291 THR A CA 1
ATOM 2274 C C . THR A 1 291 ? 18.962 17.458 -9.978 1.00 66.44 291 THR A C 1
ATOM 2276 O O . THR A 1 291 ? 17.886 17.548 -9.393 1.00 66.44 291 THR A O 1
ATOM 2279 N N . ASP A 1 292 ? 19.358 18.339 -10.895 1.00 61.47 292 ASP A N 1
ATOM 2280 C CA . ASP A 1 292 ? 18.463 19.366 -11.416 1.00 61.47 292 ASP A CA 1
ATOM 2281 C C . ASP A 1 292 ? 17.337 18.684 -12.222 1.00 61.47 292 ASP A C 1
ATOM 2283 O O . ASP A 1 292 ? 17.625 18.011 -13.214 1.00 61.47 292 ASP A O 1
ATOM 2287 N N . PRO A 1 293 ? 16.056 18.847 -11.847 1.00 57.72 293 PRO A N 1
ATOM 2288 C CA . PRO A 1 293 ? 14.949 18.145 -12.496 1.00 57.72 293 PRO A CA 1
ATOM 2289 C C . PRO A 1 293 ? 14.682 18.611 -13.937 1.00 57.72 293 PRO A C 1
ATOM 2291 O O . PRO A 1 293 ? 13.969 17.934 -14.677 1.00 57.72 293 PRO A O 1
ATOM 2294 N N . ARG A 1 294 ? 15.222 19.764 -14.363 1.00 55.19 294 ARG A N 1
ATOM 2295 C CA . ARG A 1 294 ? 15.082 20.277 -15.736 1.00 55.19 294 ARG A CA 1
ATOM 2296 C C . ARG A 1 294 ? 16.249 19.881 -16.627 1.00 55.19 294 ARG A C 1
ATOM 2298 O O . ARG A 1 294 ? 16.020 19.602 -17.801 1.00 55.19 294 ARG A O 1
ATOM 2305 N N . THR A 1 295 ? 17.477 19.915 -16.111 1.00 61.38 295 THR A N 1
ATOM 2306 C CA . THR A 1 295 ? 18.681 19.643 -16.920 1.00 61.38 295 THR A CA 1
ATOM 2307 C C . THR A 1 295 ? 19.218 18.230 -16.742 1.00 61.38 295 THR A C 1
ATOM 2309 O O . THR A 1 295 ? 19.947 17.740 -17.600 1.00 61.38 295 THR A O 1
ATOM 2312 N N . GLY A 1 296 ? 18.862 17.556 -15.649 1.00 60.97 296 GLY A N 1
ATOM 2313 C CA . GLY A 1 296 ? 19.445 16.276 -15.280 1.00 60.97 296 GLY A CA 1
ATOM 2314 C C . GLY A 1 296 ? 20.925 16.388 -14.907 1.00 60.97 296 GLY A C 1
ATOM 2315 O O . GLY A 1 296 ? 21.630 15.389 -14.960 1.00 60.97 296 GLY A O 1
ATOM 2316 N N . GLU A 1 297 ? 21.446 17.565 -14.574 1.00 66.00 297 GLU A N 1
ATOM 2317 C CA . GLU A 1 297 ? 22.837 17.691 -14.130 1.00 66.00 297 GLU A CA 1
ATOM 2318 C C . GLU A 1 297 ? 22.936 17.525 -12.615 1.00 66.00 297 GLU A C 1
ATOM 2320 O O . GLU A 1 297 ? 22.109 18.051 -11.865 1.00 66.00 297 GLU A O 1
ATOM 2325 N N . SER A 1 298 ? 23.967 16.813 -12.158 1.00 65.06 298 SER A N 1
ATOM 2326 C CA . SER A 1 298 ? 24.265 16.697 -10.733 1.00 65.06 298 SER A CA 1
ATOM 2327 C C . SER A 1 298 ? 24.903 17.983 -10.221 1.00 65.06 298 SER A C 1
ATOM 2329 O O . SER A 1 298 ? 25.909 18.454 -10.752 1.00 65.06 298 SER A O 1
ATOM 2331 N N . ARG A 1 299 ? 24.338 18.540 -9.153 1.00 70.62 299 ARG A N 1
ATOM 2332 C CA . ARG A 1 299 ? 24.885 19.687 -8.433 1.00 70.62 299 ARG A CA 1
ATOM 2333 C C . ARG A 1 299 ? 25.247 19.263 -7.022 1.00 70.62 299 ARG A C 1
ATOM 2335 O O . ARG A 1 299 ? 24.481 18.578 -6.353 1.00 70.62 299 ARG A O 1
ATOM 2342 N N . MET A 1 300 ? 26.430 19.669 -6.574 1.00 71.62 300 MET A N 1
ATOM 2343 C CA . MET A 1 300 ? 26.825 19.487 -5.184 1.00 71.62 300 MET A CA 1
ATOM 2344 C C . MET A 1 300 ? 26.010 20.440 -4.317 1.00 71.62 300 MET A C 1
ATOM 2346 O O . MET A 1 300 ? 26.102 21.654 -4.479 1.00 71.62 300 MET A O 1
ATOM 2350 N N . GLU A 1 301 ? 25.218 19.880 -3.413 1.00 75.50 301 GLU A N 1
ATOM 2351 C CA . GLU A 1 301 ? 24.424 20.654 -2.464 1.00 75.50 301 GLU A CA 1
ATOM 2352 C C . GLU A 1 301 ? 25.223 20.907 -1.186 1.00 75.50 301 GLU A C 1
ATOM 2354 O O . GLU A 1 301 ? 25.269 22.026 -0.677 1.00 75.50 301 GLU A O 1
ATOM 2359 N N . GLN A 1 302 ? 25.893 19.869 -0.677 1.00 76.19 302 GLN A N 1
ATOM 2360 C CA . GLN A 1 302 ? 26.642 19.968 0.568 1.00 76.19 302 GLN A CA 1
ATOM 2361 C C . GLN A 1 302 ? 27.795 18.968 0.637 1.00 76.19 302 GLN A C 1
ATOM 2363 O O . GLN A 1 302 ? 27.774 17.928 -0.013 1.00 76.19 302 GLN A O 1
ATOM 2368 N N . SER A 1 303 ? 28.794 19.269 1.463 1.00 81.69 303 SER A N 1
ATOM 2369 C CA . SER A 1 303 ? 29.888 18.361 1.807 1.00 81.69 303 SER A CA 1
ATOM 2370 C C . SER A 1 303 ? 30.093 18.389 3.316 1.00 81.69 303 SER A C 1
ATOM 2372 O O . SER A 1 303 ? 29.969 19.446 3.932 1.00 81.69 303 SER A O 1
ATOM 2374 N N . GLY A 1 304 ? 30.405 17.245 3.913 1.00 82.88 304 GLY A N 1
ATOM 2375 C CA . GLY A 1 304 ? 30.516 17.113 5.364 1.00 82.88 304 GLY A CA 1
ATOM 2376 C C . GLY A 1 304 ? 30.790 15.678 5.788 1.00 82.88 304 GLY A C 1
ATOM 2377 O O . GLY A 1 304 ? 31.232 14.865 4.975 1.00 82.88 304 GLY A O 1
ATOM 2378 N N . ASP A 1 305 ? 30.530 15.372 7.055 1.00 85.69 305 ASP A N 1
ATOM 2379 C CA . ASP A 1 305 ? 30.628 14.008 7.567 1.00 85.69 305 ASP A CA 1
ATOM 2380 C C . ASP A 1 305 ? 29.576 13.096 6.910 1.00 85.69 305 ASP A C 1
ATOM 2382 O O . ASP A 1 305 ? 28.389 13.422 6.839 1.00 85.69 305 ASP A O 1
ATOM 2386 N N . ALA A 1 306 ? 30.014 11.942 6.405 1.00 82.81 306 ALA A N 1
ATOM 2387 C CA . ALA A 1 306 ? 29.163 11.008 5.679 1.00 82.81 306 ALA A CA 1
ATOM 2388 C C . ALA A 1 306 ? 28.033 10.435 6.542 1.00 82.81 306 ALA A C 1
ATOM 2390 O O . ALA A 1 306 ? 26.937 10.205 6.025 1.00 82.81 306 ALA A O 1
ATOM 2391 N N . ALA A 1 307 ? 28.277 10.204 7.836 1.00 85.38 307 ALA A N 1
ATOM 2392 C CA . ALA A 1 307 ? 27.273 9.660 8.742 1.00 85.38 307 ALA A CA 1
ATOM 2393 C C . ALA A 1 307 ? 26.210 10.699 9.089 1.00 85.38 307 ALA A C 1
ATOM 2395 O O . ALA A 1 307 ? 25.019 10.381 9.054 1.00 85.38 307 ALA A O 1
ATOM 2396 N N . GLU A 1 308 ? 26.616 11.941 9.345 1.00 86.44 308 GLU A N 1
ATOM 2397 C CA . GLU A 1 308 ? 25.692 13.051 9.572 1.00 86.44 308 GLU A CA 1
ATOM 2398 C C . GLU A 1 308 ? 24.820 13.314 8.335 1.00 86.44 308 GLU A C 1
ATOM 2400 O O . GLU A 1 308 ? 23.588 13.355 8.434 1.00 86.44 308 GLU A O 1
ATOM 2405 N N . LEU A 1 309 ? 25.446 13.414 7.155 1.00 84.50 309 LEU A N 1
ATOM 2406 C CA . LEU A 1 309 ? 24.736 13.632 5.896 1.00 84.50 309 LEU A CA 1
ATOM 2407 C C . LEU A 1 309 ? 23.743 12.502 5.620 1.00 84.50 309 LEU A C 1
ATOM 2409 O O . LEU A 1 309 ? 22.563 12.772 5.402 1.00 84.50 309 LEU A O 1
ATOM 2413 N N . LEU A 1 310 ? 24.179 11.240 5.677 1.00 86.50 310 LEU A N 1
ATOM 2414 C CA . LEU A 1 310 ? 23.305 10.105 5.387 1.00 86.50 310 LEU A CA 1
ATOM 2415 C C . LEU A 1 310 ? 22.155 9.983 6.395 1.00 86.50 310 LEU A C 1
ATOM 2417 O O . LEU A 1 310 ? 21.025 9.710 5.994 1.00 86.50 310 LEU A O 1
ATOM 2421 N N . THR A 1 311 ? 22.411 10.238 7.681 1.00 87.88 311 THR A N 1
ATOM 2422 C CA . THR A 1 311 ? 21.370 10.244 8.722 1.00 87.88 311 THR A CA 1
ATOM 2423 C C . THR A 1 311 ? 20.305 11.290 8.423 1.00 87.88 311 THR A C 1
ATOM 2425 O O . THR A 1 311 ? 19.110 11.008 8.507 1.00 87.88 311 THR A O 1
ATOM 2428 N N . ARG A 1 312 ? 20.718 12.499 8.029 1.00 86.00 312 ARG A N 1
ATOM 2429 C CA . ARG A 1 312 ? 19.779 13.561 7.663 1.00 86.00 312 ARG A CA 1
ATOM 2430 C C . ARG A 1 312 ? 18.944 13.183 6.440 1.00 86.00 312 ARG A C 1
ATOM 2432 O O . ARG A 1 312 ? 17.736 13.399 6.456 1.00 86.00 312 ARG A O 1
ATOM 2439 N N . LEU A 1 313 ? 19.563 12.592 5.417 1.00 84.69 313 LEU A N 1
ATOM 2440 C CA . LEU A 1 313 ? 18.856 12.121 4.223 1.00 84.69 313 LEU A CA 1
ATOM 2441 C C . LEU A 1 313 ? 17.848 11.012 4.548 1.00 84.69 313 LEU A C 1
ATOM 2443 O O . LEU A 1 313 ? 16.716 11.056 4.078 1.00 84.69 313 LEU A O 1
ATOM 2447 N N . ALA A 1 314 ? 18.231 10.057 5.396 1.00 86.69 314 ALA A N 1
ATOM 2448 C CA . ALA A 1 314 ? 17.394 8.922 5.783 1.00 86.69 314 ALA A CA 1
ATOM 2449 C C . ALA A 1 314 ? 16.202 9.299 6.687 1.00 86.69 314 ALA A C 1
ATOM 2451 O O . ALA A 1 314 ? 15.212 8.563 6.747 1.00 86.69 314 ALA A O 1
ATOM 2452 N N . ARG A 1 315 ? 16.273 10.445 7.380 1.00 85.88 315 ARG A N 1
ATOM 2453 C CA . ARG A 1 315 ? 15.131 11.025 8.111 1.00 85.88 315 ARG A CA 1
ATOM 2454 C C . ARG A 1 315 ? 14.067 11.598 7.173 1.00 85.88 315 ARG A C 1
ATOM 2456 O O . ARG A 1 315 ? 12.894 11.611 7.530 1.00 85.88 315 ARG A O 1
ATOM 2463 N N . GLY A 1 316 ? 14.467 12.058 5.989 1.00 81.31 316 GLY A N 1
ATOM 2464 C CA . GLY A 1 316 ? 13.552 12.489 4.936 1.00 81.31 316 GLY A CA 1
ATOM 2465 C C . GLY A 1 316 ? 12.959 11.318 4.151 1.00 81.31 316 GLY A C 1
ATOM 2466 O O . GLY A 1 316 ? 13.167 10.148 4.482 1.00 81.31 316 GLY A O 1
ATOM 2467 N N . SER A 1 317 ? 12.222 11.640 3.094 1.00 78.25 317 SER A N 1
ATOM 2468 C CA . SER A 1 317 ? 11.713 10.678 2.113 1.00 78.25 317 SER A CA 1
ATOM 2469 C C . SER A 1 317 ? 12.556 10.804 0.849 1.00 78.25 317 SER A C 1
ATOM 2471 O O . SER A 1 317 ? 12.449 11.787 0.118 1.00 78.25 317 SER A O 1
ATOM 2473 N N . ALA A 1 318 ? 13.484 9.868 0.652 1.00 75.12 318 ALA A N 1
ATOM 2474 C CA . ALA A 1 318 ? 14.459 9.940 -0.429 1.00 75.12 318 ALA A CA 1
ATOM 2475 C C . ALA A 1 318 ? 14.969 8.554 -0.823 1.00 75.12 318 ALA A C 1
ATOM 2477 O O . ALA A 1 318 ? 15.198 7.693 0.033 1.00 75.12 318 ALA A O 1
ATOM 2478 N N . ASN A 1 319 ? 15.243 8.389 -2.117 1.00 83.12 319 ASN A N 1
ATOM 2479 C CA . ASN A 1 319 ? 16.078 7.300 -2.609 1.00 83.12 319 ASN A CA 1
ATOM 2480 C C . ASN A 1 319 ? 17.516 7.828 -2.720 1.00 83.12 319 ASN A C 1
ATOM 2482 O O . ASN A 1 319 ? 17.790 8.782 -3.452 1.00 83.12 319 ASN A O 1
ATOM 2486 N N . VAL A 1 320 ? 18.431 7.237 -1.954 1.00 85.88 320 VAL A N 1
ATOM 2487 C CA . VAL A 1 320 ? 19.822 7.679 -1.817 1.00 85.88 320 VAL A CA 1
ATOM 2488 C C . VAL A 1 320 ? 20.747 6.602 -2.360 1.00 85.88 320 VAL A C 1
ATOM 2490 O O . VAL A 1 320 ? 20.701 5.459 -1.910 1.00 85.88 320 VAL A O 1
ATOM 2493 N N . LEU A 1 321 ? 21.623 6.973 -3.292 1.00 87.62 321 LEU A N 1
ATOM 2494 C CA . LEU A 1 321 ? 22.685 6.107 -3.792 1.00 87.62 321 LEU A CA 1
ATOM 2495 C C . LEU A 1 321 ? 24.036 6.537 -3.205 1.00 87.62 321 LEU A C 1
ATOM 2497 O O . LEU A 1 321 ? 24.530 7.634 -3.457 1.00 87.62 321 LEU A O 1
ATOM 2501 N N . VAL A 1 322 ? 24.648 5.644 -2.436 1.00 87.50 322 VAL A N 1
ATOM 2502 C CA . VAL A 1 322 ? 25.951 5.804 -1.791 1.00 87.50 322 VAL A CA 1
ATOM 2503 C C . VAL A 1 322 ? 27.019 5.143 -2.650 1.00 87.50 322 VAL A C 1
ATOM 2505 O O . VAL A 1 322 ? 27.115 3.917 -2.710 1.00 87.50 322 VAL A O 1
ATOM 2508 N N . THR A 1 323 ? 27.864 5.942 -3.293 1.00 84.69 323 THR A N 1
ATOM 2509 C CA . THR A 1 323 ? 28.965 5.443 -4.123 1.00 84.69 323 THR A CA 1
ATOM 2510 C C . THR A 1 323 ? 30.321 5.738 -3.499 1.00 84.69 323 THR A C 1
ATOM 2512 O O . THR A 1 323 ? 30.517 6.719 -2.783 1.00 84.69 323 THR A O 1
ATOM 2515 N N . GLY A 1 324 ? 31.286 4.856 -3.733 1.00 79.44 324 GLY A N 1
ATOM 2516 C CA . GLY A 1 324 ? 32.633 5.008 -3.194 1.00 79.44 324 GLY A CA 1
ATOM 2517 C C . GLY A 1 324 ? 33.521 3.835 -3.568 1.00 79.44 324 GLY A C 1
ATOM 2518 O O . GLY A 1 324 ? 33.031 2.751 -3.903 1.00 79.44 324 GLY A O 1
ATOM 2519 N N . ARG A 1 325 ? 34.838 4.032 -3.479 1.00 76.69 325 ARG A N 1
ATOM 2520 C CA . ARG A 1 325 ? 35.822 2.987 -3.797 1.00 76.69 325 ARG A CA 1
ATOM 2521 C C . ARG A 1 325 ? 35.628 1.737 -2.916 1.00 76.69 325 ARG A C 1
ATOM 2523 O O . ARG A 1 325 ? 35.067 1.829 -1.819 1.00 76.69 325 ARG A O 1
ATOM 2530 N N . PRO A 1 326 ? 36.070 0.549 -3.360 1.00 78.62 326 PRO A N 1
ATOM 2531 C CA . PRO A 1 326 ? 36.174 -0.611 -2.478 1.00 78.62 326 PRO A CA 1
ATOM 2532 C C . PRO A 1 326 ? 36.944 -0.257 -1.195 1.00 78.62 326 PRO A C 1
ATOM 2534 O O . PRO A 1 326 ? 37.928 0.478 -1.250 1.00 78.62 326 PRO A O 1
ATOM 2537 N N . GLY A 1 327 ? 36.464 -0.724 -0.039 1.00 77.56 327 GLY A N 1
ATOM 2538 C CA . GLY A 1 327 ? 37.070 -0.415 1.263 1.00 77.56 327 GLY A CA 1
ATOM 2539 C C . GLY A 1 327 ? 36.776 0.984 1.824 1.00 77.56 327 GLY A C 1
ATOM 2540 O O . GLY A 1 327 ? 37.277 1.313 2.891 1.00 77.56 327 GLY A O 1
ATOM 2541 N N . SER A 1 328 ? 35.938 1.806 1.178 1.00 80.12 328 SER A N 1
ATOM 2542 C CA . SER A 1 328 ? 35.598 3.158 1.665 1.00 80.12 328 SER A CA 1
ATOM 2543 C C . SER A 1 328 ? 34.632 3.200 2.865 1.00 80.12 328 SER A C 1
ATOM 2545 O O . SER A 1 328 ? 34.105 4.263 3.173 1.00 80.12 328 SER A O 1
ATOM 2547 N N . GLY A 1 329 ? 34.314 2.059 3.487 1.00 83.44 329 GLY A N 1
ATOM 2548 C CA . GLY A 1 329 ? 33.422 1.989 4.653 1.00 83.44 329 GLY A CA 1
ATOM 2549 C C . GLY A 1 329 ? 31.912 2.078 4.373 1.00 83.44 329 GLY A C 1
ATOM 2550 O O . GLY A 1 329 ? 31.151 2.252 5.318 1.00 83.44 329 GLY A O 1
ATOM 2551 N N . LYS A 1 330 ? 31.449 1.941 3.115 1.00 87.50 330 LYS A N 1
ATOM 2552 C CA . LYS A 1 330 ? 30.008 2.020 2.757 1.00 87.50 330 LYS A CA 1
ATOM 2553 C C . LYS A 1 330 ? 29.144 1.064 3.582 1.00 87.50 330 LYS A C 1
ATOM 2555 O O . LYS A 1 330 ? 28.202 1.505 4.224 1.00 87.50 330 LYS A O 1
ATOM 2560 N N . SER A 1 331 ? 29.492 -0.219 3.605 1.00 88.81 331 SER A N 1
ATOM 2561 C CA . SER A 1 331 ? 28.713 -1.230 4.322 1.00 88.81 331 SER A CA 1
ATOM 2562 C C . SER A 1 331 ? 28.698 -0.971 5.829 1.00 88.81 331 SER A C 1
ATOM 2564 O O . SER A 1 331 ? 27.650 -1.049 6.455 1.00 88.81 331 SER A O 1
ATOM 2566 N N . THR A 1 332 ? 29.819 -0.538 6.418 1.00 88.06 332 THR A N 1
ATOM 2567 C CA . THR A 1 332 ? 29.879 -0.120 7.831 1.00 88.06 332 THR A CA 1
ATOM 2568 C C . THR A 1 332 ? 28.949 1.061 8.120 1.00 88.06 332 THR A C 1
ATOM 2570 O O . THR A 1 332 ? 28.215 1.046 9.108 1.00 88.06 332 THR A O 1
ATOM 2573 N N . LEU A 1 333 ? 28.942 2.068 7.242 1.00 87.94 333 LEU A N 1
ATOM 2574 C CA . LEU A 1 333 ? 28.061 3.229 7.345 1.00 87.94 333 LEU A CA 1
ATOM 2575 C C . LEU A 1 333 ? 26.579 2.822 7.255 1.00 87.94 333 LEU A C 1
ATOM 2577 O O . LEU A 1 333 ? 25.774 3.235 8.087 1.00 87.94 333 LEU A O 1
ATOM 2581 N N . LEU A 1 334 ? 26.229 1.970 6.290 1.00 91.62 334 LEU A N 1
ATOM 2582 C CA . LEU A 1 334 ? 24.865 1.483 6.070 1.00 91.62 334 LEU A CA 1
ATOM 2583 C C . LEU A 1 334 ? 24.363 0.586 7.210 1.00 91.62 334 LEU A C 1
ATOM 2585 O O . LEU A 1 334 ? 23.218 0.726 7.636 1.00 91.62 334 LEU A O 1
ATOM 2589 N N . ARG A 1 335 ? 25.215 -0.292 7.754 1.00 92.12 335 ARG A N 1
ATOM 2590 C CA . ARG A 1 335 ? 24.883 -1.114 8.929 1.00 92.12 335 ARG A CA 1
ATOM 2591 C C . ARG A 1 335 ? 24.652 -0.249 10.165 1.00 92.12 335 ARG A C 1
ATOM 2593 O O . ARG A 1 335 ? 23.677 -0.459 10.876 1.00 92.12 335 ARG A O 1
ATOM 2600 N N . SER A 1 336 ? 25.481 0.779 10.375 1.00 89.25 336 SER A N 1
ATOM 2601 C CA . SER A 1 336 ? 25.280 1.752 11.458 1.00 89.25 336 SER A CA 1
ATOM 2602 C C . SER A 1 336 ? 23.977 2.538 11.307 1.00 89.25 336 SER A C 1
ATOM 2604 O O . SER A 1 336 ? 23.337 2.843 12.309 1.00 89.25 336 SER A O 1
ATOM 2606 N N . LEU A 1 337 ? 23.588 2.868 10.072 1.00 90.69 337 LEU A N 1
ATOM 2607 C CA . LEU A 1 337 ? 22.323 3.534 9.773 1.00 90.69 337 LEU A CA 1
ATOM 2608 C C . LEU A 1 337 ? 21.132 2.624 10.109 1.00 90.69 337 LEU A C 1
ATOM 2610 O O . LEU A 1 337 ? 20.228 3.031 10.832 1.00 90.69 337 LEU A O 1
ATOM 2614 N N . ALA A 1 338 ? 21.152 1.377 9.630 1.00 91.88 338 ALA A N 1
ATOM 2615 C CA . ALA A 1 338 ? 20.098 0.398 9.897 1.00 91.88 338 ALA A CA 1
ATOM 2616 C C . ALA A 1 338 ? 19.996 0.032 11.390 1.00 91.88 338 ALA A C 1
ATOM 2618 O O . ALA A 1 338 ? 18.898 -0.172 11.906 1.00 91.88 338 ALA A O 1
ATOM 2619 N N . GLY A 1 339 ? 21.122 0.003 12.105 1.00 89.31 339 GLY A N 1
ATOM 2620 C CA . GLY A 1 339 ? 21.169 -0.260 13.542 1.00 89.31 339 GLY A CA 1
ATOM 2621 C C . GLY A 1 339 ? 20.612 0.870 14.414 1.00 89.31 339 GLY A C 1
ATOM 2622 O O . GLY A 1 339 ? 20.243 0.613 15.555 1.00 89.31 339 GLY A O 1
ATOM 2623 N N . ASN A 1 340 ? 20.478 2.096 13.895 1.00 87.38 340 ASN A N 1
ATOM 2624 C CA . ASN A 1 340 ? 20.066 3.258 14.685 1.00 87.38 340 ASN A CA 1
ATOM 2625 C C . ASN A 1 340 ? 18.526 3.411 14.760 1.00 87.38 340 ASN A C 1
ATOM 2627 O O . ASN A 1 340 ? 17.909 3.773 13.752 1.00 87.38 340 ASN A O 1
ATOM 2631 N N . PRO A 1 341 ? 17.888 3.182 15.927 1.00 85.38 341 PRO A N 1
ATOM 2632 C CA . PRO A 1 341 ? 16.434 3.300 16.080 1.00 85.38 341 PRO A CA 1
ATOM 2633 C C . PRO A 1 341 ? 15.916 4.742 15.982 1.00 85.38 341 PRO A C 1
ATOM 2635 O O . PRO A 1 341 ? 14.751 4.940 15.649 1.00 85.38 341 PRO A O 1
ATOM 2638 N N . GLU A 1 342 ? 16.775 5.743 16.189 1.00 84.88 342 GLU A N 1
ATOM 2639 C CA . GLU A 1 342 ? 16.418 7.172 16.174 1.00 84.88 342 GLU A CA 1
ATOM 2640 C C . GLU A 1 342 ? 16.188 7.732 14.760 1.00 84.88 342 GLU A C 1
ATOM 2642 O O . GLU A 1 342 ? 15.820 8.897 14.589 1.00 84.88 342 GLU A O 1
ATOM 2647 N N . ILE A 1 343 ? 16.472 6.947 13.717 1.00 85.44 343 ILE A N 1
ATOM 2648 C CA . ILE A 1 343 ? 16.296 7.381 12.325 1.00 85.44 343 ILE A CA 1
ATOM 2649 C C . ILE A 1 343 ? 14.858 7.154 11.890 1.00 85.44 343 ILE A C 1
ATOM 2651 O O . ILE A 1 343 ? 14.166 8.093 11.501 1.00 85.44 343 ILE A O 1
ATOM 2655 N N . ARG A 1 344 ? 14.426 5.895 11.946 1.00 86.19 344 ARG A N 1
ATOM 2656 C CA . ARG A 1 344 ? 13.065 5.437 11.667 1.00 86.19 344 ARG A CA 1
ATOM 2657 C C . ARG A 1 344 ? 12.816 4.190 12.500 1.00 86.19 344 ARG A C 1
ATOM 2659 O O . ARG A 1 344 ? 13.733 3.403 12.710 1.00 86.19 344 ARG A O 1
ATOM 2666 N N . ARG A 1 345 ? 11.572 3.973 12.923 1.00 83.00 345 ARG A N 1
ATOM 2667 C CA . ARG A 1 345 ? 11.214 2.782 13.704 1.00 83.00 345 ARG A CA 1
ATOM 2668 C C . ARG A 1 345 ? 11.444 1.502 12.898 1.00 83.00 345 ARG A C 1
ATOM 2670 O O . ARG A 1 345 ? 12.226 0.646 13.310 1.00 83.00 345 ARG A O 1
ATOM 2677 N N . PHE A 1 346 ? 10.806 1.407 11.729 1.00 90.69 346 PHE A N 1
ATOM 2678 C CA . PHE A 1 346 ? 10.900 0.245 10.844 1.00 90.69 346 PHE A CA 1
ATOM 2679 C C . PHE A 1 346 ? 12.142 0.341 9.972 1.00 90.69 346 PHE A C 1
ATOM 2681 O O . PHE A 1 346 ? 12.270 1.258 9.163 1.00 90.69 346 PHE A O 1
ATOM 2688 N N . ARG A 1 347 ? 13.075 -0.591 10.157 1.00 93.06 347 ARG A N 1
ATOM 2689 C CA . ARG A 1 347 ? 14.383 -0.583 9.501 1.00 93.06 347 ARG A CA 1
ATOM 2690 C C . ARG A 1 347 ? 14.650 -1.963 8.933 1.00 93.06 347 ARG A C 1
ATOM 2692 O O . ARG A 1 347 ? 14.608 -2.953 9.657 1.00 93.06 347 ARG A O 1
ATOM 2699 N N . PHE A 1 348 ? 14.930 -2.008 7.641 1.00 95.06 348 PHE A N 1
ATOM 2700 C CA . PHE A 1 348 ? 15.190 -3.233 6.906 1.00 95.06 348 PHE A CA 1
ATOM 2701 C C . PHE A 1 348 ? 16.544 -3.126 6.229 1.00 95.06 348 PHE A C 1
ATOM 2703 O O . PHE A 1 348 ? 16.780 -2.208 5.451 1.00 95.06 348 PHE A O 1
ATOM 2710 N N . TYR A 1 349 ? 17.429 -4.063 6.536 1.00 95.56 349 TYR A N 1
ATOM 2711 C CA . TYR A 1 349 ? 18.722 -4.203 5.881 1.00 95.56 349 TYR A CA 1
ATOM 2712 C C . TYR A 1 349 ? 18.748 -5.468 5.027 1.00 95.56 349 TYR A C 1
ATOM 2714 O O . TYR A 1 349 ? 18.367 -6.535 5.507 1.00 95.56 349 TYR A O 1
ATOM 2722 N N . PHE A 1 350 ? 19.209 -5.343 3.786 1.00 95.62 350 PHE A N 1
ATOM 2723 C CA . PHE A 1 350 ? 19.377 -6.448 2.852 1.00 95.62 350 PHE A CA 1
ATOM 2724 C C . PHE A 1 350 ? 20.780 -6.411 2.256 1.00 95.62 350 PHE A C 1
ATOM 2726 O O . PHE A 1 350 ? 21.138 -5.465 1.550 1.00 95.62 350 PHE A O 1
ATOM 2733 N N . ASP A 1 351 ? 21.547 -7.468 2.516 1.00 93.88 351 ASP A N 1
ATOM 2734 C CA . ASP A 1 351 ? 22.853 -7.662 1.897 1.00 93.88 351 ASP A CA 1
ATOM 2735 C C . ASP A 1 351 ? 22.670 -8.293 0.507 1.00 93.88 351 ASP A C 1
ATOM 2737 O O . ASP A 1 351 ? 22.383 -9.481 0.391 1.00 93.88 351 ASP A O 1
ATOM 2741 N N . LEU A 1 352 ? 22.756 -7.515 -0.566 1.00 91.94 352 LEU A N 1
ATOM 2742 C CA . LEU A 1 352 ? 22.548 -8.018 -1.925 1.00 91.94 352 LEU A CA 1
ATOM 2743 C C . LEU A 1 352 ? 23.710 -8.878 -2.436 1.00 91.94 352 LEU A C 1
ATOM 2745 O O . LEU A 1 352 ? 23.518 -9.594 -3.416 1.00 91.94 352 LEU A O 1
ATOM 2749 N N . GLY A 1 353 ? 24.865 -8.883 -1.763 1.00 88.44 353 GLY A N 1
ATOM 2750 C CA . GLY A 1 353 ? 25.945 -9.831 -2.045 1.00 88.44 353 GLY A CA 1
ATOM 2751 C C . GLY A 1 353 ? 25.595 -11.268 -1.636 1.00 88.44 353 GLY A C 1
ATOM 2752 O O . GLY A 1 353 ? 26.121 -12.225 -2.204 1.00 88.44 353 GLY A O 1
ATOM 2753 N N . LEU A 1 354 ? 24.660 -11.435 -0.694 1.00 90.75 354 LEU A N 1
ATOM 2754 C CA . LEU A 1 354 ? 24.150 -12.740 -0.248 1.00 90.75 354 LEU A CA 1
ATOM 2755 C C . LEU A 1 354 ? 22.922 -13.221 -1.034 1.00 90.75 354 LEU A C 1
ATOM 2757 O O . LEU A 1 354 ? 22.429 -14.328 -0.799 1.00 90.75 354 LEU A O 1
ATOM 2761 N N . LYS A 1 355 ? 22.409 -12.398 -1.952 1.00 92.19 355 LYS A N 1
ATOM 2762 C CA . LYS A 1 355 ? 21.279 -12.743 -2.807 1.00 92.19 355 LYS A CA 1
ATOM 2763 C C . LYS A 1 355 ? 21.759 -13.684 -3.932 1.00 92.19 355 LYS A C 1
ATOM 2765 O O . LYS A 1 355 ? 22.587 -13.272 -4.747 1.00 92.19 355 LYS A O 1
ATOM 2770 N N . PRO A 1 356 ? 21.234 -14.918 -4.045 1.00 89.38 356 PRO A N 1
ATOM 2771 C CA . PRO A 1 356 ? 21.417 -15.763 -5.221 1.00 89.38 356 PRO A CA 1
ATOM 2772 C C . PRO A 1 356 ? 21.046 -15.014 -6.504 1.00 89.38 356 PRO A C 1
ATOM 2774 O O . PRO A 1 356 ? 20.114 -14.206 -6.533 1.00 89.38 356 PRO A O 1
ATOM 2777 N N . LYS A 1 357 ? 21.794 -15.262 -7.579 1.00 82.25 357 LYS A N 1
ATOM 2778 C CA . LYS A 1 357 ? 21.633 -14.519 -8.837 1.00 82.25 357 LYS A CA 1
ATOM 2779 C C . LYS A 1 357 ? 20.257 -14.746 -9.472 1.00 82.25 357 LYS A C 1
ATOM 2781 O O . LYS A 1 357 ? 19.639 -13.784 -9.906 1.00 82.25 357 LYS A O 1
ATOM 2786 N N . ASP A 1 358 ? 19.772 -15.980 -9.409 1.00 84.75 358 ASP A N 1
ATOM 2787 C CA . ASP A 1 358 ? 18.509 -16.467 -9.965 1.00 84.75 358 ASP A CA 1
ATOM 2788 C C . ASP A 1 358 ? 17.277 -16.238 -9.068 1.00 84.75 358 ASP A C 1
ATOM 2790 O O . ASP A 1 358 ? 16.149 -16.361 -9.542 1.00 84.75 358 ASP A O 1
ATOM 2794 N N . GLU A 1 359 ? 17.463 -15.877 -7.795 1.00 91.00 359 GLU A N 1
ATOM 2795 C CA . GLU A 1 359 ? 16.366 -15.546 -6.872 1.00 91.00 359 GLU A CA 1
ATOM 2796 C C . GLU A 1 359 ? 15.910 -14.093 -7.117 1.00 91.00 359 GLU A C 1
ATOM 2798 O O . GLU A 1 359 ? 16.751 -13.199 -7.083 1.00 91.00 359 GLU A O 1
ATOM 2803 N N . PRO A 1 360 ? 14.625 -13.776 -7.350 1.00 91.25 360 PRO A N 1
ATOM 2804 C CA . PRO A 1 360 ? 14.162 -12.388 -7.413 1.00 91.25 360 PRO A CA 1
ATOM 2805 C C . PRO A 1 360 ? 14.237 -11.720 -6.031 1.00 91.25 360 PRO A C 1
ATOM 2807 O O . PRO A 1 360 ? 14.119 -12.375 -4.993 1.00 91.25 360 PRO A O 1
ATOM 2810 N N . PHE A 1 361 ? 14.388 -10.395 -5.984 1.00 92.56 361 PHE A N 1
ATOM 2811 C CA . PHE A 1 361 ? 14.505 -9.654 -4.725 1.00 92.56 361 PHE A CA 1
ATOM 2812 C C . PHE A 1 361 ? 13.311 -9.887 -3.790 1.00 92.56 361 PHE A C 1
ATOM 2814 O O . PHE A 1 361 ? 13.485 -9.931 -2.574 1.00 92.56 361 PHE A O 1
ATOM 2821 N N . SER A 1 362 ? 12.104 -10.065 -4.333 1.00 93.00 362 SER A N 1
ATOM 2822 C CA . SER A 1 3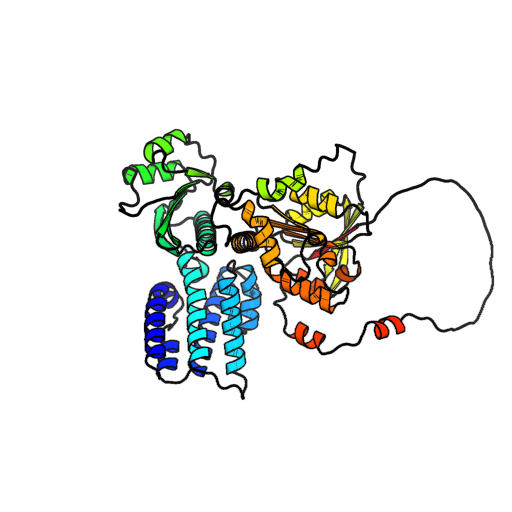62 ? 10.913 -10.362 -3.532 1.00 93.00 362 SER A CA 1
ATOM 2823 C C . SER A 1 362 ? 11.040 -11.652 -2.724 1.00 93.00 362 SER A C 1
ATOM 2825 O O . SER A 1 362 ? 10.671 -11.677 -1.553 1.00 93.00 362 SER A O 1
ATOM 2827 N N . GLU A 1 363 ? 11.586 -12.707 -3.330 1.00 94.88 363 GLU A N 1
ATOM 2828 C CA . GLU A 1 363 ? 11.799 -13.996 -2.664 1.00 94.88 363 GLU A CA 1
ATOM 2829 C C . GLU A 1 363 ? 12.943 -13.899 -1.658 1.00 94.88 363 GLU A C 1
ATOM 2831 O O . GLU A 1 363 ? 12.789 -14.315 -0.508 1.00 94.88 363 GLU A O 1
ATOM 2836 N N . TYR A 1 364 ? 14.028 -13.220 -2.042 1.00 95.06 364 TYR A N 1
ATOM 2837 C CA . TYR A 1 364 ? 15.156 -12.945 -1.159 1.00 95.06 364 TYR A CA 1
ATOM 2838 C C . TYR A 1 364 ? 14.733 -12.208 0.120 1.00 95.06 364 TYR A C 1
ATOM 2840 O O . TYR A 1 364 ? 15.031 -12.636 1.239 1.00 95.06 364 TYR A O 1
ATOM 2848 N N . ALA A 1 365 ? 13.990 -11.112 -0.037 1.00 95.31 365 ALA A N 1
ATOM 2849 C CA . ALA A 1 365 ? 13.494 -10.316 1.074 1.00 95.31 365 ALA A CA 1
ATOM 2850 C C . ALA A 1 365 ? 12.481 -11.099 1.921 1.00 95.31 365 ALA A C 1
ATOM 2852 O O . ALA A 1 365 ? 12.574 -11.072 3.147 1.00 95.31 365 ALA A O 1
ATOM 2853 N N . ALA A 1 366 ? 11.558 -11.845 1.299 1.00 95.12 366 ALA A N 1
ATOM 2854 C CA . ALA A 1 366 ? 10.625 -12.710 2.024 1.00 95.12 366 ALA A CA 1
ATOM 2855 C C . ALA A 1 366 ? 11.366 -13.730 2.897 1.00 95.12 366 ALA A C 1
ATOM 2857 O O . ALA A 1 366 ? 11.035 -13.899 4.069 1.00 95.12 366 ALA A O 1
ATOM 2858 N N . ARG A 1 367 ? 12.397 -14.378 2.344 1.00 94.88 367 ARG A N 1
ATOM 2859 C CA . ARG A 1 367 ? 13.202 -15.390 3.031 1.00 94.88 367 ARG A CA 1
ATOM 2860 C C . ARG A 1 367 ? 13.942 -14.825 4.241 1.00 94.88 367 ARG A C 1
ATOM 2862 O O . ARG A 1 367 ? 13.989 -15.496 5.270 1.00 94.88 367 ARG A O 1
ATOM 2869 N N . LEU A 1 368 ? 14.490 -13.614 4.136 1.00 94.50 368 LEU A N 1
ATOM 2870 C CA . LEU A 1 368 ? 15.179 -12.955 5.251 1.00 94.50 368 LEU A CA 1
ATOM 2871 C C . LEU A 1 368 ? 14.225 -12.426 6.326 1.00 94.50 368 LEU A C 1
ATOM 2873 O O . LEU A 1 368 ? 14.551 -12.481 7.506 1.00 94.50 368 LEU A O 1
ATOM 2877 N N . LEU A 1 369 ? 13.042 -11.951 5.938 1.00 94.88 369 LEU A N 1
ATOM 2878 C CA . LEU A 1 369 ? 12.071 -11.380 6.874 1.00 94.88 369 LEU A CA 1
ATOM 2879 C C . LEU A 1 369 ? 11.172 -12.429 7.536 1.00 94.88 369 LEU A C 1
ATOM 2881 O O . LEU A 1 369 ? 10.669 -12.203 8.634 1.00 94.88 369 LEU A O 1
ATOM 2885 N N . ALA A 1 370 ? 10.960 -13.584 6.904 1.00 94.50 370 ALA A N 1
ATOM 2886 C CA . ALA A 1 370 ? 10.090 -14.640 7.415 1.00 94.50 370 ALA A CA 1
ATOM 2887 C C . ALA A 1 370 ? 10.413 -15.089 8.860 1.00 94.50 370 ALA A C 1
ATOM 2889 O O . ALA A 1 370 ? 9.467 -15.295 9.622 1.00 94.50 370 ALA A O 1
ATOM 2890 N N . PRO A 1 371 ? 11.684 -15.229 9.291 1.00 94.25 371 PRO A N 1
ATOM 2891 C CA . PRO A 1 371 ? 12.021 -15.534 10.684 1.00 94.25 371 PRO A CA 1
ATOM 2892 C C . PRO A 1 371 ? 11.617 -14.442 11.683 1.00 94.25 371 PRO A C 1
ATOM 2894 O O . PRO A 1 371 ? 11.309 -14.763 12.827 1.00 94.25 371 PRO A O 1
ATOM 2897 N N . ALA A 1 372 ? 11.589 -13.178 11.252 1.00 92.75 372 ALA A N 1
ATOM 2898 C CA . ALA A 1 372 ? 11.186 -12.041 12.073 1.00 92.75 372 ALA A CA 1
ATOM 2899 C C . ALA A 1 372 ? 9.658 -11.905 12.203 1.00 92.75 372 ALA A C 1
ATOM 2901 O O . ALA A 1 372 ? 9.180 -11.164 13.059 1.00 92.75 372 ALA A O 1
ATOM 2902 N N . MET A 1 373 ? 8.868 -12.603 11.383 1.00 92.81 373 MET A N 1
ATOM 2903 C CA . MET A 1 373 ? 7.407 -12.558 11.459 1.00 92.81 373 MET A CA 1
ATOM 2904 C C . MET A 1 373 ? 6.885 -13.328 12.677 1.00 92.81 373 MET A C 1
ATOM 2906 O O . MET A 1 373 ? 7.122 -14.529 12.826 1.00 92.81 373 MET A O 1
ATOM 2910 N N . THR A 1 374 ? 6.081 -12.656 13.501 1.00 85.81 374 THR A N 1
ATOM 2911 C CA . THR A 1 374 ? 5.352 -13.267 14.629 1.00 85.81 374 THR A CA 1
ATOM 2912 C C . THR A 1 374 ? 4.151 -14.088 14.149 1.00 85.81 374 THR A C 1
ATOM 2914 O O . THR A 1 374 ? 3.659 -14.968 14.854 1.00 85.81 374 THR A O 1
ATOM 2917 N N . SER A 1 375 ? 3.660 -13.792 12.943 1.00 75.50 375 SER A N 1
ATOM 2918 C CA . SER A 1 375 ? 2.477 -14.412 12.344 1.00 75.50 375 SER A CA 1
ATOM 2919 C C . SER A 1 375 ? 2.803 -15.046 10.985 1.00 75.50 375 SER A C 1
ATOM 2921 O O . SER A 1 375 ? 3.849 -15.670 10.822 1.00 75.50 375 SER A O 1
ATOM 2923 N N . ASP A 1 376 ? 1.889 -14.946 10.023 1.00 83.88 376 ASP A N 1
ATOM 2924 C CA . ASP A 1 376 ? 1.973 -15.604 8.724 1.00 83.88 376 ASP A CA 1
ATOM 2925 C C . ASP A 1 376 ? 3.228 -15.199 7.936 1.00 83.88 376 ASP A C 1
ATOM 2927 O O . ASP A 1 376 ? 3.312 -14.120 7.343 1.00 83.88 376 ASP A O 1
ATOM 2931 N N . ARG A 1 377 ? 4.212 -16.101 7.929 1.00 90.31 377 ARG A N 1
ATOM 2932 C CA . ARG A 1 377 ? 5.530 -15.880 7.328 1.00 90.31 377 ARG A CA 1
ATOM 2933 C C . ARG A 1 377 ? 5.473 -15.703 5.817 1.00 90.31 377 ARG A C 1
ATOM 2935 O O . ARG A 1 377 ? 6.361 -15.060 5.266 1.00 90.31 377 ARG A O 1
ATOM 2942 N N . SER A 1 378 ? 4.448 -16.232 5.143 1.00 90.44 378 SER A N 1
ATOM 2943 C CA . SER A 1 378 ? 4.340 -16.089 3.689 1.00 90.44 378 SER A CA 1
ATOM 2944 C C . SER A 1 378 ? 4.013 -14.660 3.261 1.00 90.44 378 SER A C 1
ATOM 2946 O O . SER A 1 378 ? 4.113 -14.365 2.079 1.00 90.44 378 SER A O 1
ATOM 2948 N N . ARG A 1 379 ? 3.614 -13.789 4.201 1.00 91.31 379 ARG A N 1
ATOM 2949 C CA . ARG A 1 379 ? 3.256 -12.383 3.957 1.00 91.31 379 ARG A CA 1
ATOM 2950 C C . ARG A 1 379 ? 4.362 -11.388 4.307 1.00 91.31 379 ARG A C 1
ATOM 2952 O O . ARG A 1 379 ? 4.116 -10.183 4.362 1.00 91.31 379 ARG A O 1
ATOM 2959 N N . ALA A 1 380 ? 5.570 -11.876 4.598 1.00 93.88 380 ALA A N 1
ATOM 2960 C CA . ALA A 1 380 ? 6.670 -11.047 5.083 1.00 93.88 380 ALA A CA 1
ATOM 2961 C C . ALA A 1 380 ? 7.061 -9.944 4.082 1.00 93.88 380 ALA A C 1
ATOM 2963 O O . ALA A 1 380 ? 7.269 -8.793 4.469 1.00 93.88 380 ALA A O 1
ATOM 2964 N N . TYR A 1 381 ? 7.113 -10.278 2.789 1.00 94.00 381 TYR A N 1
ATOM 2965 C CA . TYR A 1 381 ? 7.464 -9.315 1.747 1.00 94.00 381 TYR A CA 1
ATOM 2966 C C . TYR A 1 381 ? 6.360 -8.282 1.515 1.00 94.00 381 TYR A C 1
ATOM 2968 O O . TYR A 1 381 ? 6.651 -7.096 1.370 1.00 94.00 381 TYR A O 1
ATOM 2976 N N . GLU A 1 382 ? 5.091 -8.692 1.529 1.00 91.75 382 GLU A N 1
ATOM 2977 C CA . GLU A 1 382 ? 3.972 -7.765 1.381 1.00 91.75 382 GLU A CA 1
ATOM 2978 C C . GLU A 1 382 ? 3.877 -6.798 2.564 1.00 91.75 382 GLU A C 1
ATOM 2980 O O . GLU A 1 382 ? 3.664 -5.606 2.346 1.00 91.75 382 GLU A O 1
ATOM 2985 N N . LEU A 1 383 ? 4.110 -7.273 3.796 1.00 92.75 383 LEU A N 1
ATOM 2986 C CA . LEU A 1 383 ? 4.209 -6.411 4.978 1.00 92.75 383 LEU A CA 1
ATOM 2987 C C . LEU A 1 383 ? 5.322 -5.371 4.809 1.00 92.75 383 LEU A C 1
ATOM 2989 O O . LEU A 1 383 ? 5.096 -4.178 5.009 1.00 92.75 383 LEU A O 1
ATOM 2993 N N . PHE A 1 384 ? 6.513 -5.817 4.416 1.00 93.50 384 PHE A N 1
ATOM 2994 C CA . PHE A 1 384 ? 7.644 -4.935 4.151 1.00 93.50 384 PHE A CA 1
ATOM 2995 C C . PHE A 1 384 ? 7.311 -3.871 3.099 1.00 93.50 384 PHE A C 1
ATOM 2997 O O . PHE A 1 384 ? 7.508 -2.678 3.339 1.00 93.50 384 PHE A O 1
ATOM 3004 N N . LEU A 1 385 ? 6.743 -4.277 1.961 1.00 91.44 385 LEU A N 1
ATOM 3005 C CA . LEU A 1 385 ? 6.337 -3.347 0.910 1.00 91.44 385 LEU A CA 1
ATOM 3006 C C . LEU A 1 385 ? 5.271 -2.360 1.389 1.00 91.44 385 LEU A C 1
ATOM 3008 O O . LEU A 1 385 ? 5.322 -1.187 1.016 1.00 91.44 385 LEU A O 1
ATOM 3012 N N . TYR A 1 386 ? 4.325 -2.807 2.215 1.00 91.75 386 TYR A N 1
ATOM 3013 C CA . TYR A 1 386 ? 3.308 -1.936 2.791 1.00 91.75 386 TYR A CA 1
ATOM 3014 C C . TYR A 1 386 ? 3.935 -0.844 3.667 1.00 91.75 386 TYR A C 1
ATOM 3016 O O . TYR A 1 386 ? 3.623 0.329 3.475 1.00 91.75 386 TYR A O 1
ATOM 3024 N N . LEU A 1 387 ? 4.879 -1.206 4.546 1.00 92.00 387 LEU A N 1
ATOM 3025 C CA . LEU A 1 387 ? 5.583 -0.268 5.436 1.00 92.00 387 LEU A CA 1
ATOM 3026 C C . LEU A 1 387 ? 6.482 0.726 4.683 1.00 92.00 387 LEU A C 1
ATOM 3028 O O . LEU A 1 387 ? 6.639 1.880 5.097 1.00 92.00 387 LEU A O 1
ATOM 3032 N N . ILE A 1 388 ? 7.067 0.286 3.568 1.00 89.62 388 ILE A N 1
ATOM 3033 C CA . ILE A 1 388 ? 7.855 1.136 2.671 1.00 89.62 388 ILE A CA 1
ATOM 3034 C C . ILE A 1 388 ? 6.964 2.117 1.903 1.00 89.62 388 ILE A C 1
ATOM 3036 O O . ILE A 1 388 ? 7.326 3.283 1.729 1.00 89.62 388 ILE A O 1
ATOM 3040 N N . ARG A 1 389 ? 5.779 1.694 1.466 1.00 86.62 389 ARG A N 1
ATOM 3041 C CA . ARG A 1 389 ? 4.839 2.557 0.733 1.00 86.62 389 ARG A CA 1
ATOM 3042 C C . ARG A 1 389 ? 3.979 3.442 1.620 1.00 86.62 389 ARG A C 1
ATOM 3044 O O . ARG A 1 389 ? 3.317 4.317 1.094 1.00 86.62 389 ARG A O 1
ATOM 3051 N N . SER A 1 390 ? 3.955 3.210 2.928 1.00 86.06 390 SER A N 1
ATOM 3052 C CA . SER A 1 390 ? 3.287 4.086 3.895 1.00 86.06 390 SER A CA 1
ATOM 3053 C C . SER A 1 390 ? 4.189 5.190 4.445 1.00 86.06 390 SER A C 1
ATOM 3055 O O . SER A 1 390 ? 3.791 5.883 5.378 1.00 86.06 390 SER A O 1
ATOM 3057 N N . GLY A 1 391 ? 5.429 5.289 3.959 1.00 85.19 391 GLY A N 1
ATOM 3058 C CA . GLY A 1 391 ? 6.387 6.290 4.420 1.00 85.19 391 GLY A CA 1
ATOM 3059 C C . GLY A 1 391 ? 6.945 6.056 5.819 1.00 85.19 391 GLY A C 1
ATOM 3060 O O . GLY A 1 391 ? 7.491 6.977 6.419 1.00 85.19 391 GLY A O 1
ATOM 3061 N N . THR A 1 392 ? 6.804 4.847 6.369 1.00 86.00 392 THR A N 1
ATOM 3062 C CA . THR A 1 392 ? 7.157 4.556 7.770 1.00 86.00 392 THR A CA 1
ATOM 3063 C C . THR A 1 392 ? 8.513 3.877 7.945 1.00 86.00 392 THR A C 1
ATOM 3065 O O . THR A 1 392 ? 8.992 3.764 9.073 1.00 86.00 392 THR A O 1
ATOM 3068 N N . ALA A 1 393 ? 9.147 3.439 6.856 1.00 91.44 393 ALA A N 1
ATOM 3069 C CA . ALA A 1 393 ? 10.310 2.564 6.920 1.00 91.44 393 ALA A CA 1
ATOM 3070 C C . ALA A 1 393 ? 11.590 3.177 6.329 1.00 91.44 393 ALA A C 1
ATOM 3072 O O . ALA A 1 393 ? 11.566 4.096 5.510 1.00 91.44 393 ALA A O 1
ATOM 3073 N N . LEU A 1 394 ? 12.723 2.642 6.777 1.00 93.25 394 LEU A N 1
ATOM 3074 C CA . LEU A 1 394 ? 14.037 2.759 6.160 1.00 93.25 394 LEU A CA 1
ATOM 3075 C C . LEU A 1 394 ? 14.379 1.407 5.522 1.00 93.25 394 LEU A C 1
ATOM 3077 O O . LEU A 1 394 ? 14.407 0.394 6.219 1.00 93.25 394 LEU A O 1
ATOM 3081 N N . CYS A 1 395 ? 14.675 1.388 4.225 1.00 94.88 395 CYS A N 1
ATOM 3082 C CA . CYS A 1 395 ? 15.246 0.227 3.543 1.00 94.88 395 CYS A CA 1
ATOM 3083 C C . CYS A 1 395 ? 16.703 0.501 3.183 1.00 94.88 395 CYS A C 1
ATOM 3085 O O . CYS A 1 395 ? 17.013 1.522 2.579 1.00 94.88 395 CYS A O 1
ATOM 3087 N N . VAL A 1 396 ? 17.589 -0.429 3.512 1.00 95.50 396 VAL A N 1
ATOM 3088 C CA . VAL A 1 396 ? 19.015 -0.377 3.208 1.00 95.50 396 VAL A CA 1
ATOM 3089 C C . VAL A 1 396 ? 19.374 -1.569 2.324 1.00 95.50 396 VAL A C 1
ATOM 3091 O O . VAL A 1 396 ? 19.132 -2.711 2.707 1.00 95.50 396 VAL A O 1
ATOM 3094 N N . LEU A 1 397 ? 19.936 -1.302 1.145 1.00 94.94 397 LEU A N 1
ATOM 3095 C CA . LEU A 1 397 ? 20.346 -2.292 0.146 1.00 94.94 397 LEU A CA 1
ATOM 3096 C C . LEU A 1 397 ? 21.868 -2.214 -0.063 1.00 94.94 397 LEU A C 1
ATOM 3098 O O . LEU A 1 397 ? 22.372 -1.216 -0.583 1.00 94.94 397 LEU A O 1
ATOM 3102 N N . ASP A 1 398 ? 22.605 -3.249 0.336 1.00 92.19 398 ASP A N 1
ATOM 3103 C CA . ASP A 1 398 ? 24.074 -3.226 0.419 1.00 92.19 398 ASP A CA 1
ATOM 3104 C C . ASP A 1 398 ? 24.702 -4.482 -0.214 1.00 92.19 398 ASP A C 1
ATOM 3106 O O . ASP A 1 398 ? 24.485 -5.562 0.290 1.00 92.19 398 ASP A O 1
ATOM 3110 N N . ALA A 1 399 ? 25.463 -4.475 -1.304 1.00 88.75 399 ALA A N 1
ATOM 3111 C CA . ALA A 1 399 ? 25.644 -3.439 -2.313 1.00 88.75 399 ALA A CA 1
ATOM 3112 C C . ALA A 1 399 ? 24.914 -3.826 -3.607 1.00 88.75 399 ALA A C 1
ATOM 3114 O O . ALA A 1 399 ? 25.009 -4.962 -4.071 1.00 88.75 399 ALA A O 1
ATOM 3115 N N . VAL A 1 400 ? 24.200 -2.880 -4.227 1.00 87.62 400 VAL A N 1
ATOM 3116 C CA . VAL A 1 400 ? 23.332 -3.171 -5.382 1.00 87.62 400 VAL A CA 1
ATOM 3117 C C . VAL A 1 400 ? 24.097 -3.720 -6.582 1.00 87.62 400 VAL A C 1
ATOM 3119 O O . VAL A 1 400 ? 23.575 -4.576 -7.281 1.00 87.62 400 VAL A O 1
ATOM 3122 N N . ASP A 1 401 ? 25.349 -3.315 -6.809 1.00 83.56 401 ASP A N 1
ATOM 3123 C CA . ASP A 1 401 ? 26.139 -3.845 -7.927 1.00 83.56 401 ASP A CA 1
ATOM 3124 C C . ASP A 1 401 ? 26.562 -5.309 -7.754 1.00 83.56 401 ASP A C 1
ATOM 3126 O O . ASP A 1 401 ? 26.921 -5.946 -8.740 1.00 83.56 401 ASP A O 1
ATOM 3130 N N . GLU A 1 402 ? 26.498 -5.859 -6.539 1.00 85.25 402 GLU A N 1
ATOM 3131 C CA . GLU A 1 402 ? 26.756 -7.285 -6.297 1.00 85.25 402 GLU A CA 1
ATOM 3132 C C . GLU A 1 402 ? 25.542 -8.157 -6.624 1.00 85.25 402 GLU A C 1
ATOM 3134 O O . GLU A 1 402 ? 25.704 -9.305 -7.034 1.00 85.25 402 GLU A O 1
ATOM 3139 N N . GLY A 1 403 ? 24.338 -7.584 -6.554 1.00 80.06 403 GLY A N 1
ATOM 3140 C CA . GLY A 1 403 ? 23.097 -8.249 -6.954 1.00 80.06 403 GLY A CA 1
ATOM 3141 C C . GLY A 1 403 ? 22.891 -8.340 -8.470 1.00 80.06 403 GLY A C 1
ATOM 3142 O O . GLY A 1 403 ? 21.877 -8.877 -8.915 1.00 80.06 403 GLY A O 1
ATOM 3143 N N . VAL A 1 404 ? 23.813 -7.804 -9.276 1.00 82.06 404 VAL A N 1
ATOM 3144 C CA . VAL A 1 404 ? 23.709 -7.798 -10.738 1.00 82.06 404 VAL A CA 1
ATOM 3145 C C . VAL A 1 404 ? 24.323 -9.069 -11.323 1.00 82.06 404 VAL A C 1
ATOM 3147 O O . VAL A 1 404 ? 25.487 -9.388 -11.086 1.00 82.06 404 VAL A O 1
ATOM 3150 N N . GLU A 1 405 ? 23.556 -9.786 -12.146 1.00 74.81 405 GLU A N 1
ATOM 3151 C CA . GLU A 1 405 ? 24.027 -11.015 -12.798 1.00 74.81 405 GLU A CA 1
ATOM 3152 C C . GLU A 1 405 ? 25.200 -10.759 -13.757 1.00 74.81 405 GLU A C 1
ATOM 3154 O O . GLU A 1 405 ? 26.182 -11.508 -13.749 1.00 74.81 405 GLU A O 1
ATOM 3159 N N . GLU A 1 406 ? 25.088 -9.684 -14.544 1.00 78.94 406 GLU A N 1
ATOM 3160 C CA . GLU A 1 406 ? 26.025 -9.246 -15.578 1.00 78.94 406 GLU A CA 1
ATOM 3161 C C . GLU A 1 406 ? 26.299 -7.743 -15.434 1.00 78.94 406 GLU A C 1
ATOM 3163 O O . GLU A 1 406 ? 25.370 -6.938 -15.465 1.00 78.94 406 GLU A O 1
ATOM 3168 N N . SER A 1 407 ? 27.570 -7.341 -15.339 1.00 76.88 407 SER A N 1
ATOM 3169 C CA . SER A 1 407 ? 27.994 -5.934 -15.244 1.00 76.88 407 SER A CA 1
ATOM 3170 C C . SER A 1 407 ? 27.837 -5.167 -16.570 1.00 76.88 407 SER A C 1
ATOM 3172 O O . SER A 1 407 ? 28.788 -4.599 -17.100 1.00 76.88 407 SER A O 1
ATOM 3174 N N . SER A 1 408 ? 26.617 -5.150 -17.100 1.00 77.00 408 SER A N 1
ATOM 3175 C CA . SER A 1 408 ? 26.172 -4.464 -18.307 1.00 77.00 408 SER A CA 1
ATOM 3176 C C . SER A 1 408 ? 25.016 -3.519 -17.956 1.00 77.00 408 SER A C 1
ATOM 3178 O O . SER A 1 408 ? 24.281 -3.779 -16.998 1.00 77.00 408 SER A O 1
ATOM 3180 N N . PRO A 1 409 ? 24.781 -2.436 -18.722 1.00 75.06 409 PRO A N 1
ATOM 3181 C CA . PRO A 1 409 ? 23.609 -1.586 -18.516 1.00 75.06 409 PRO A CA 1
ATOM 3182 C C . PRO A 1 409 ? 22.294 -2.380 -18.481 1.00 75.06 409 PRO A C 1
ATOM 3184 O O . PRO A 1 409 ? 21.428 -2.096 -17.660 1.00 75.06 409 PRO A O 1
ATOM 3187 N N . ALA A 1 410 ? 22.162 -3.424 -19.307 1.00 79.69 410 ALA A N 1
ATOM 3188 C CA . ALA A 1 410 ? 20.997 -4.305 -19.301 1.00 79.69 410 ALA A CA 1
ATOM 3189 C C . ALA A 1 410 ? 20.852 -5.081 -17.980 1.00 79.69 410 ALA A C 1
ATOM 3191 O O . ALA A 1 410 ? 19.744 -5.171 -17.449 1.00 79.69 410 ALA A O 1
ATOM 3192 N N . GLY A 1 411 ? 21.954 -5.594 -17.423 1.00 81.00 411 GLY A N 1
ATOM 3193 C CA . GLY A 1 411 ? 21.968 -6.243 -16.113 1.00 81.00 411 GLY A CA 1
ATOM 3194 C C . GLY A 1 411 ? 21.526 -5.302 -14.991 1.00 81.00 411 GLY A C 1
ATOM 3195 O O . GLY A 1 411 ? 20.644 -5.651 -14.205 1.00 81.00 411 GLY A O 1
ATOM 3196 N N . PHE A 1 412 ? 22.047 -4.071 -14.962 1.00 79.56 412 PHE A N 1
ATOM 3197 C CA . PHE A 1 412 ? 21.613 -3.061 -13.988 1.00 79.56 412 PHE A CA 1
ATOM 3198 C C . PHE A 1 412 ? 20.131 -2.710 -14.147 1.00 79.56 412 PHE A C 1
ATOM 3200 O O . PHE A 1 412 ? 19.407 -2.643 -13.158 1.00 79.56 412 PHE A O 1
ATOM 3207 N N . LEU A 1 413 ? 19.640 -2.546 -15.378 1.00 78.88 413 LEU A N 1
ATOM 3208 C CA . LEU A 1 413 ? 18.224 -2.273 -15.627 1.00 78.88 413 LEU A CA 1
ATOM 3209 C C . LEU A 1 413 ? 17.313 -3.409 -15.154 1.00 78.88 413 LEU A C 1
ATOM 3211 O O . LEU A 1 413 ? 16.227 -3.131 -14.644 1.00 78.88 413 LEU A O 1
ATOM 3215 N N . ARG A 1 414 ? 17.734 -4.673 -15.283 1.00 82.44 414 ARG A N 1
ATOM 3216 C CA . ARG A 1 414 ? 16.992 -5.818 -14.730 1.00 82.44 414 ARG A CA 1
ATOM 3217 C C . ARG A 1 414 ? 16.927 -5.755 -13.209 1.00 82.44 414 ARG A C 1
ATOM 3219 O O . ARG A 1 414 ? 15.830 -5.860 -12.667 1.00 82.44 414 ARG A O 1
ATOM 3226 N N . LEU A 1 415 ? 18.052 -5.496 -12.540 1.00 83.69 415 LEU A N 1
ATOM 3227 C CA . LEU A 1 415 ? 18.078 -5.344 -11.085 1.00 83.69 415 LEU A CA 1
ATOM 3228 C C . LEU A 1 415 ? 17.193 -4.182 -10.623 1.00 83.69 415 LEU A C 1
ATOM 3230 O O . LEU A 1 415 ? 16.350 -4.359 -9.756 1.00 83.69 415 LEU A O 1
ATOM 3234 N N . PHE A 1 416 ? 17.336 -2.990 -11.204 1.00 82.69 416 PHE A N 1
ATOM 3235 C CA . PHE A 1 416 ? 16.497 -1.856 -10.811 1.00 82.69 416 PHE A CA 1
ATOM 3236 C C . PHE A 1 416 ? 15.030 -2.066 -11.176 1.00 82.69 416 PHE A C 1
ATOM 3238 O O . PHE A 1 416 ? 14.153 -1.554 -10.487 1.00 82.69 416 PHE A O 1
ATOM 3245 N N . THR A 1 417 ? 14.740 -2.843 -12.223 1.00 82.25 417 THR A N 1
ATOM 3246 C CA . THR A 1 417 ? 13.376 -3.300 -12.480 1.00 82.25 417 THR A CA 1
ATOM 3247 C C . THR A 1 417 ? 12.902 -4.122 -11.293 1.00 82.25 417 THR A C 1
ATOM 3249 O O . THR A 1 417 ? 11.880 -3.759 -10.726 1.00 82.25 417 THR A O 1
ATOM 3252 N N . ASP A 1 418 ? 13.634 -5.146 -10.869 1.00 84.75 418 ASP A N 1
ATOM 3253 C CA . ASP A 1 418 ? 13.302 -5.986 -9.711 1.00 84.75 418 ASP A CA 1
ATOM 3254 C C . ASP A 1 418 ? 13.112 -5.161 -8.415 1.00 84.75 418 ASP A C 1
ATOM 3256 O O . ASP A 1 418 ? 12.085 -5.254 -7.743 1.00 84.75 418 ASP A O 1
ATOM 3260 N N . LEU A 1 419 ? 14.016 -4.214 -8.147 1.00 87.44 419 LEU A N 1
ATOM 3261 C CA . LEU A 1 419 ? 13.975 -3.329 -6.975 1.00 87.44 419 LEU A CA 1
ATOM 3262 C C . LEU A 1 419 ? 12.924 -2.206 -7.055 1.00 87.44 419 LEU A C 1
ATOM 3264 O O . LEU A 1 419 ? 12.600 -1.597 -6.035 1.00 87.44 419 LEU A O 1
ATOM 3268 N N . ALA A 1 420 ? 12.343 -1.929 -8.228 1.00 82.00 420 ALA A N 1
ATOM 3269 C CA . ALA A 1 420 ? 11.414 -0.810 -8.427 1.00 82.00 420 ALA A CA 1
ATOM 3270 C C . ALA A 1 420 ? 10.165 -0.869 -7.532 1.00 82.00 420 ALA A C 1
ATOM 3272 O O . ALA A 1 420 ? 9.482 0.137 -7.361 1.00 82.00 420 ALA A O 1
ATOM 3273 N N . ALA A 1 421 ? 9.819 -2.045 -7.001 1.00 80.69 421 ALA A N 1
ATOM 3274 C CA . ALA A 1 421 ? 8.701 -2.196 -6.074 1.00 80.69 421 ALA A CA 1
ATOM 3275 C C . ALA A 1 421 ? 8.974 -1.585 -4.688 1.00 80.69 421 ALA A C 1
ATOM 3277 O O . ALA A 1 421 ? 8.005 -1.274 -3.989 1.00 80.69 421 ALA A O 1
ATOM 3278 N N . VAL A 1 422 ? 10.256 -1.444 -4.327 1.00 85.62 422 VAL A N 1
ATOM 3279 C CA . VAL A 1 422 ? 10.769 -1.005 -3.019 1.00 85.62 422 VAL A CA 1
ATOM 3280 C C . VAL A 1 422 ? 11.183 0.462 -3.028 1.00 85.62 422 VAL A C 1
ATOM 3282 O O . VAL A 1 422 ? 11.134 1.110 -1.989 1.00 85.62 422 VAL A O 1
ATOM 3285 N N . LEU A 1 423 ? 11.566 1.002 -4.187 1.00 81.75 423 LEU A N 1
ATOM 3286 C CA . LEU A 1 423 ? 11.781 2.442 -4.327 1.00 81.75 423 LEU A CA 1
ATOM 3287 C C . LEU A 1 423 ? 10.502 3.180 -3.926 1.00 81.75 423 LEU A C 1
ATOM 3289 O O . LEU A 1 423 ? 9.399 2.811 -4.343 1.00 81.75 423 LEU A O 1
ATOM 3293 N N . SER A 1 424 ? 10.652 4.196 -3.082 1.00 76.00 424 SER A N 1
ATOM 3294 C CA . SER A 1 424 ? 9.521 4.867 -2.448 1.00 76.00 424 SER A CA 1
ATOM 3295 C C . SER A 1 424 ? 9.694 6.374 -2.508 1.00 76.00 424 SER A C 1
ATOM 3297 O O . SER A 1 424 ? 10.793 6.888 -2.318 1.00 76.00 424 SER A O 1
ATOM 3299 N N . ALA A 1 425 ? 8.586 7.068 -2.766 1.00 68.44 425 ALA A N 1
ATOM 3300 C CA . ALA A 1 425 ? 8.508 8.517 -2.623 1.00 68.44 425 ALA A CA 1
ATOM 3301 C C . ALA A 1 425 ? 8.283 8.935 -1.160 1.00 68.44 425 ALA A C 1
ATOM 3303 O O . ALA A 1 425 ? 8.573 10.069 -0.804 1.00 68.44 425 ALA A O 1
ATOM 3304 N N . GLU A 1 426 ? 7.762 8.038 -0.311 1.00 76.69 426 GLU A N 1
ATOM 3305 C CA . GLU A 1 426 ? 7.367 8.366 1.065 1.00 76.69 426 GLU A CA 1
ATOM 3306 C C . GLU A 1 426 ? 8.375 7.863 2.114 1.00 76.69 426 GLU A C 1
ATOM 3308 O O . GLU A 1 426 ? 8.525 8.470 3.175 1.00 76.69 426 GLU A O 1
ATOM 3313 N N . SER A 1 427 ? 9.072 6.757 1.841 1.00 86.06 427 SER A N 1
ATOM 3314 C CA . SER A 1 427 ? 10.073 6.163 2.744 1.00 86.06 427 SER A CA 1
ATOM 3315 C C . SER A 1 427 ? 11.500 6.509 2.328 1.00 86.06 427 SER A C 1
ATOM 3317 O O . SER A 1 427 ? 11.743 7.008 1.232 1.00 86.06 427 SER A O 1
ATOM 3319 N N . ALA A 1 428 ? 12.460 6.216 3.205 1.00 89.12 428 ALA A N 1
ATOM 3320 C CA . ALA A 1 428 ? 13.874 6.318 2.874 1.00 89.12 428 ALA A CA 1
ATOM 3321 C C . ALA A 1 428 ? 14.393 4.981 2.329 1.00 89.12 428 ALA A C 1
ATOM 3323 O O . ALA A 1 428 ? 14.276 3.951 2.996 1.00 89.12 428 ALA A O 1
ATOM 3324 N N . VAL A 1 429 ? 15.000 4.997 1.142 1.00 90.62 429 VAL A N 1
ATOM 3325 C CA . VAL A 1 429 ? 15.688 3.834 0.563 1.00 90.62 429 VAL A CA 1
ATOM 3326 C C . VAL A 1 429 ? 17.138 4.206 0.298 1.00 90.62 429 VAL A C 1
ATOM 3328 O O . VAL A 1 429 ? 17.425 5.068 -0.525 1.00 90.62 429 VAL A O 1
ATOM 3331 N N . VAL A 1 430 ? 18.065 3.557 0.991 1.00 91.62 430 VAL A N 1
ATOM 3332 C CA . VAL A 1 430 ? 19.504 3.797 0.877 1.00 91.62 430 VAL A CA 1
ATOM 3333 C C . VAL A 1 430 ? 20.157 2.600 0.202 1.00 91.62 430 VAL A C 1
ATOM 3335 O O . VAL A 1 430 ? 20.062 1.477 0.683 1.00 91.62 430 VAL A O 1
ATOM 3338 N N . MET A 1 431 ? 20.846 2.839 -0.904 1.00 91.69 431 MET A N 1
ATOM 3339 C CA . MET A 1 431 ? 21.544 1.828 -1.693 1.00 91.69 431 MET A CA 1
ATOM 3340 C C . MET A 1 431 ? 23.038 2.117 -1.684 1.00 91.69 431 MET A C 1
ATOM 3342 O O . MET A 1 431 ? 23.420 3.266 -1.881 1.00 91.69 431 MET A O 1
ATOM 3346 N N . SER A 1 432 ? 23.900 1.114 -1.518 1.00 90.62 432 SER A N 1
ATOM 3347 C CA . SER A 1 432 ? 25.339 1.280 -1.769 1.00 90.62 432 SER A CA 1
ATOM 3348 C C . SER A 1 432 ? 25.741 0.699 -3.118 1.00 90.62 432 SER A C 1
ATOM 3350 O O . SER A 1 432 ? 25.204 -0.315 -3.556 1.00 90.62 432 SER A O 1
ATOM 3352 N N . SER A 1 433 ? 26.720 1.324 -3.776 1.00 87.06 433 SER A N 1
ATOM 3353 C CA . SER A 1 433 ? 27.381 0.732 -4.933 1.00 87.06 433 SER A CA 1
ATOM 3354 C C . SER A 1 433 ? 28.869 1.075 -5.033 1.00 87.06 433 SER A C 1
ATOM 3356 O O . SER A 1 433 ? 29.330 2.123 -4.575 1.00 87.06 433 SER A O 1
ATOM 3358 N N . ARG A 1 434 ? 29.658 0.190 -5.651 1.00 78.31 434 ARG A N 1
ATOM 3359 C CA . ARG A 1 434 ? 31.043 0.477 -6.081 1.00 78.31 434 ARG A CA 1
ATOM 3360 C C . ARG A 1 434 ? 31.107 1.258 -7.396 1.00 78.31 434 ARG A C 1
ATOM 3362 O O . ARG A 1 434 ? 32.157 1.801 -7.737 1.00 78.31 434 ARG A O 1
ATOM 3369 N N . VAL A 1 435 ? 30.011 1.290 -8.144 1.00 70.81 435 VAL A N 1
ATOM 3370 C CA . VAL A 1 435 ? 29.988 1.683 -9.547 1.00 70.81 435 VAL A CA 1
ATOM 3371 C C . VAL A 1 435 ? 29.617 3.158 -9.684 1.00 70.81 435 VAL A C 1
ATOM 3373 O O . VAL A 1 435 ? 28.452 3.531 -9.575 1.00 70.81 435 VAL A O 1
ATOM 3376 N N . ALA A 1 436 ? 30.616 4.002 -9.953 1.00 64.19 436 ALA A N 1
ATOM 3377 C CA . ALA A 1 436 ? 30.416 5.448 -10.075 1.00 64.19 436 ALA A CA 1
ATOM 3378 C C . ALA A 1 436 ? 29.456 5.828 -11.219 1.00 64.19 436 ALA A C 1
ATOM 3380 O O . ALA A 1 436 ? 28.647 6.731 -11.044 1.00 64.19 436 ALA A O 1
ATOM 3381 N N . PHE A 1 437 ? 29.454 5.086 -12.339 1.00 64.56 437 PHE A N 1
ATOM 3382 C CA . PHE A 1 437 ? 28.578 5.412 -13.474 1.00 64.56 437 PHE A CA 1
ATOM 3383 C C . PHE A 1 437 ? 27.082 5.306 -13.140 1.00 64.56 437 PHE A C 1
ATOM 3385 O O . PHE A 1 437 ? 26.270 5.900 -13.843 1.00 64.56 437 PHE A O 1
ATOM 3392 N N . LEU A 1 438 ? 26.689 4.567 -12.092 1.00 69.56 438 LEU A N 1
ATOM 3393 C CA . LEU A 1 438 ? 25.286 4.516 -11.670 1.00 69.56 438 LEU A CA 1
ATOM 3394 C C . LEU A 1 438 ? 24.797 5.877 -11.174 1.00 69.56 438 LEU A C 1
ATOM 3396 O O . LEU A 1 438 ? 23.637 6.207 -11.399 1.00 69.56 438 LEU A O 1
ATOM 3400 N N . ALA A 1 439 ? 25.675 6.669 -10.552 1.00 64.31 439 ALA A N 1
ATOM 3401 C CA . ALA A 1 439 ? 25.356 8.042 -10.174 1.00 64.31 439 ALA A CA 1
ATOM 3402 C C . ALA A 1 439 ? 25.174 8.940 -11.411 1.00 64.31 439 ALA A C 1
ATOM 3404 O O . ALA A 1 439 ? 24.325 9.827 -11.409 1.00 64.31 439 ALA A O 1
ATOM 3405 N N . ASP A 1 440 ? 25.910 8.661 -12.489 1.00 63.78 440 ASP A N 1
ATOM 3406 C CA . ASP A 1 440 ? 25.890 9.469 -13.713 1.00 63.78 440 ASP A CA 1
ATOM 3407 C C . ASP A 1 440 ? 24.798 9.028 -14.713 1.00 63.78 440 ASP A C 1
ATOM 3409 O O . ASP A 1 440 ? 24.356 9.821 -15.554 1.00 63.78 440 ASP A O 1
ATOM 3413 N N . SER A 1 441 ? 24.305 7.786 -14.609 1.00 67.19 441 SER A N 1
ATOM 3414 C CA . SER A 1 441 ? 23.346 7.180 -15.544 1.00 67.19 441 SER A CA 1
ATOM 3415 C C . SER A 1 441 ? 21.976 7.878 -15.515 1.00 67.19 441 SER A C 1
ATOM 3417 O O . SER A 1 441 ? 21.284 7.822 -14.497 1.00 67.19 441 SER A O 1
ATOM 3419 N N . PRO A 1 442 ? 21.510 8.462 -16.639 1.00 65.75 442 PRO A N 1
ATOM 3420 C CA . PRO A 1 442 ? 20.197 9.108 -16.710 1.00 65.75 442 PRO A CA 1
ATOM 3421 C C . PRO A 1 442 ? 19.029 8.172 -16.373 1.00 65.75 442 PRO A C 1
ATOM 3423 O O . PRO A 1 442 ? 18.053 8.597 -15.764 1.00 65.75 442 PRO A O 1
ATOM 3426 N N . GLN A 1 443 ? 19.121 6.893 -16.752 1.00 66.31 443 GLN A N 1
ATOM 3427 C CA . GLN A 1 443 ? 18.066 5.901 -16.524 1.00 66.31 443 GLN A CA 1
ATOM 3428 C C . GLN A 1 443 ? 17.968 5.511 -15.049 1.00 66.31 443 GLN A C 1
ATOM 3430 O O . GLN A 1 443 ? 16.867 5.390 -14.519 1.00 66.31 443 GLN A O 1
ATOM 3435 N N . VAL A 1 444 ? 19.113 5.333 -14.383 1.00 68.06 444 VAL A N 1
ATOM 3436 C CA . VAL A 1 444 ? 19.149 5.059 -12.941 1.00 68.06 444 VAL A CA 1
ATOM 3437 C C . VAL A 1 444 ? 18.614 6.265 -12.179 1.00 68.06 444 VAL A C 1
ATOM 3439 O O . VAL A 1 444 ? 17.752 6.098 -11.324 1.00 68.06 444 VAL A O 1
ATOM 3442 N N . ARG A 1 445 ? 19.017 7.481 -12.562 1.00 67.19 445 ARG A N 1
ATOM 3443 C CA . ARG A 1 445 ? 18.483 8.726 -11.992 1.00 67.19 445 ARG A CA 1
ATOM 3444 C C . ARG A 1 445 ? 16.965 8.823 -12.137 1.00 67.19 445 ARG A C 1
ATOM 3446 O O . ARG A 1 445 ? 16.256 8.962 -11.148 1.00 67.19 445 ARG A O 1
ATOM 3453 N N . GLN A 1 446 ? 16.447 8.574 -13.337 1.00 65.38 446 GLN A N 1
ATOM 3454 C CA . GLN A 1 446 ? 15.007 8.553 -13.584 1.00 65.38 446 GLN A CA 1
ATOM 3455 C C . GLN A 1 446 ? 14.254 7.530 -12.705 1.00 65.38 446 GLN A C 1
ATOM 3457 O O . GLN A 1 446 ? 13.123 7.791 -12.294 1.00 65.38 446 GLN A O 1
ATOM 3462 N N . LEU A 1 447 ? 14.853 6.370 -12.413 1.00 64.88 447 LEU A N 1
ATOM 3463 C CA . LEU A 1 447 ? 14.263 5.363 -11.523 1.00 64.88 447 LEU A CA 1
ATOM 3464 C C . LEU A 1 447 ? 14.309 5.787 -10.045 1.00 64.88 447 LEU A C 1
ATOM 3466 O O . LEU A 1 447 ? 13.359 5.510 -9.315 1.00 64.88 447 LEU A O 1
ATOM 3470 N N . LEU A 1 448 ? 15.366 6.482 -9.617 1.00 66.31 448 LEU A N 1
ATOM 3471 C CA . LEU A 1 448 ? 15.505 7.026 -8.259 1.00 66.31 448 LEU A CA 1
ATOM 3472 C C . LEU A 1 448 ? 14.566 8.217 -7.990 1.00 66.31 448 LEU A C 1
ATOM 3474 O O . LEU A 1 448 ? 14.129 8.402 -6.854 1.00 66.31 448 LEU A O 1
ATOM 3478 N N . ASP A 1 449 ? 14.187 8.969 -9.027 1.00 61.47 449 ASP A N 1
ATOM 3479 C CA . ASP A 1 449 ? 13.309 10.149 -8.943 1.00 61.47 449 ASP A CA 1
ATOM 3480 C C . ASP A 1 449 ? 11.825 9.839 -8.649 1.00 61.47 449 ASP A C 1
ATOM 3482 O O . ASP A 1 449 ? 10.988 10.735 -8.649 1.00 61.47 449 ASP A O 1
ATOM 3486 N N . SER A 1 450 ? 11.458 8.586 -8.357 1.00 51.44 450 SER A N 1
ATOM 3487 C CA . SER A 1 450 ? 10.114 8.141 -7.913 1.00 51.44 450 SER A CA 1
ATOM 3488 C C . SER A 1 450 ? 8.911 8.482 -8.822 1.00 51.44 450 SER A C 1
ATOM 3490 O O . SER A 1 450 ? 7.808 8.001 -8.576 1.00 51.44 450 SER A O 1
ATOM 3492 N N . GLY A 1 451 ? 9.090 9.245 -9.905 1.00 42.78 451 GLY A N 1
ATOM 3493 C CA . GLY A 1 451 ? 8.038 9.629 -10.857 1.00 42.78 451 GLY A CA 1
ATOM 3494 C C . GLY A 1 451 ? 8.001 8.794 -12.141 1.00 42.78 451 GLY A C 1
ATOM 3495 O O . GLY A 1 451 ? 7.065 8.903 -12.941 1.00 42.78 451 GLY A O 1
ATOM 3496 N N . ALA A 1 452 ? 8.997 7.939 -12.374 1.00 34.47 452 ALA A N 1
ATOM 3497 C CA . ALA A 1 452 ? 9.072 7.144 -13.589 1.00 34.47 452 ALA A CA 1
ATOM 3498 C C . ALA A 1 452 ? 8.407 5.781 -13.400 1.00 34.47 452 ALA A C 1
ATOM 3500 O O . ALA A 1 452 ? 9.026 4.790 -13.016 1.00 34.47 452 ALA A O 1
ATOM 3501 N N . GLY A 1 453 ? 7.115 5.699 -13.726 1.00 33.75 453 GLY A N 1
ATOM 3502 C CA . GLY A 1 453 ? 6.507 4.400 -14.007 1.00 33.75 453 GLY A CA 1
ATOM 3503 C C . GLY A 1 453 ? 7.370 3.653 -15.028 1.00 33.75 453 GLY A C 1
ATOM 3504 O O . GLY A 1 453 ? 7.693 4.243 -16.060 1.00 33.75 453 GLY A O 1
ATOM 3505 N N . ARG A 1 454 ? 7.746 2.394 -14.724 1.00 33.16 454 ARG A N 1
ATOM 3506 C CA . ARG A 1 454 ? 8.469 1.468 -15.622 1.00 33.16 454 ARG A CA 1
ATOM 3507 C C . ARG A 1 454 ? 7.988 1.707 -17.060 1.00 33.16 454 ARG A C 1
ATOM 3509 O O . ARG A 1 454 ? 6.836 1.417 -17.378 1.00 33.16 454 ARG A O 1
ATOM 3516 N N . SER A 1 455 ? 8.824 2.340 -17.879 1.00 33.44 455 SER A N 1
ATOM 3517 C CA . SER A 1 455 ? 8.445 2.784 -19.220 1.00 33.44 455 SER A CA 1
ATOM 3518 C C . SER A 1 455 ? 8.778 1.698 -20.236 1.00 33.44 455 SER A C 1
ATOM 3520 O O . SER A 1 455 ? 9.852 1.100 -20.171 1.00 33.44 455 SER A O 1
ATOM 3522 N N . ASP A 1 456 ? 7.892 1.486 -21.211 1.00 33.66 456 ASP A N 1
ATOM 3523 C CA . ASP A 1 456 ? 8.099 0.607 -22.374 1.00 33.66 456 ASP A CA 1
ATOM 3524 C C . ASP A 1 456 ? 9.358 0.977 -23.195 1.00 33.66 456 ASP A C 1
ATOM 3526 O O . ASP A 1 456 ? 9.878 0.154 -23.948 1.00 33.66 456 ASP A O 1
ATOM 3530 N N . THR A 1 457 ? 9.934 2.168 -22.976 1.00 32.47 457 THR A N 1
ATOM 3531 C CA . THR A 1 457 ? 11.261 2.561 -23.502 1.00 32.47 457 THR A CA 1
ATOM 3532 C C . THR A 1 457 ? 12.402 1.660 -23.023 1.00 32.47 457 THR A C 1
ATOM 3534 O O . THR A 1 457 ? 13.354 1.458 -23.773 1.00 32.47 457 THR A O 1
ATOM 3537 N N . LEU A 1 458 ? 12.298 1.041 -21.840 1.00 31.91 458 LEU A N 1
ATOM 3538 C CA . LEU A 1 458 ? 13.295 0.074 -21.362 1.00 31.91 458 LEU A CA 1
ATOM 3539 C C . LEU A 1 458 ? 13.307 -1.213 -22.197 1.00 31.91 458 LEU A C 1
ATOM 3541 O O . LEU A 1 458 ? 14.372 -1.783 -22.418 1.00 31.91 458 LEU A O 1
ATOM 3545 N N . ARG A 1 459 ? 12.150 -1.646 -22.724 1.00 31.88 459 ARG A N 1
ATOM 3546 C CA . ARG A 1 459 ? 12.084 -2.780 -23.665 1.00 31.88 459 ARG A CA 1
ATOM 3547 C C . ARG A 1 459 ? 12.652 -2.412 -25.033 1.00 31.88 459 ARG A C 1
ATOM 3549 O O . ARG A 1 459 ? 13.345 -3.231 -25.626 1.00 31.88 459 ARG A O 1
ATOM 3556 N N . GLY A 1 460 ? 12.403 -1.184 -25.497 1.00 31.27 460 GLY A N 1
ATOM 3557 C CA . GLY A 1 460 ? 12.942 -0.682 -26.765 1.00 31.27 460 GLY A CA 1
ATOM 3558 C C . GLY A 1 460 ? 14.472 -0.589 -26.782 1.00 31.27 460 GLY A C 1
ATOM 3559 O O . GLY A 1 460 ? 15.092 -0.874 -27.800 1.00 31.27 460 GLY A O 1
ATOM 3560 N N . TRP A 1 461 ? 15.097 -0.269 -25.644 1.00 34.25 461 TRP A N 1
ATOM 3561 C CA . TRP A 1 461 ? 16.557 -0.162 -25.548 1.00 34.25 461 TRP A CA 1
ATOM 3562 C C . TRP A 1 461 ? 17.270 -1.525 -25.498 1.00 34.25 461 TRP A C 1
ATOM 3564 O O . TRP A 1 461 ? 18.311 -1.687 -26.128 1.00 34.25 461 TRP A O 1
ATOM 3574 N N . VAL A 1 462 ? 16.677 -2.541 -24.849 1.00 36.84 462 VAL A N 1
ATOM 3575 C CA . VAL A 1 462 ? 17.189 -3.934 -24.857 1.00 36.84 462 VAL A CA 1
ATOM 3576 C C . VAL A 1 462 ? 17.252 -4.517 -26.276 1.00 36.84 462 VAL A C 1
ATOM 3578 O O . VAL A 1 462 ? 18.049 -5.411 -26.541 1.00 36.84 462 VAL A O 1
ATOM 3581 N N . GLN A 1 463 ? 16.442 -3.998 -27.198 1.00 35.38 463 GLN A N 1
ATOM 3582 C CA . GLN A 1 463 ? 16.420 -4.426 -28.596 1.00 35.38 463 GLN A CA 1
ATOM 3583 C C . GLN A 1 463 ? 17.308 -3.572 -29.519 1.00 35.38 463 GLN A C 1
ATOM 3585 O O . GLN A 1 463 ? 17.436 -3.915 -30.691 1.00 35.38 463 GLN A O 1
ATOM 3590 N N . GLY A 1 464 ? 17.903 -2.474 -29.030 1.00 35.03 464 GLY A N 1
ATOM 3591 C CA . GLY A 1 464 ? 18.286 -1.362 -29.903 1.00 35.03 464 GLY A CA 1
ATOM 3592 C C . GLY A 1 464 ? 19.670 -0.733 -29.745 1.00 35.03 464 GLY A C 1
ATOM 3593 O O . GLY A 1 464 ? 19.881 0.273 -30.414 1.00 35.03 464 GLY A O 1
ATOM 3594 N N . HIS A 1 465 ? 20.610 -1.234 -28.930 1.00 37.81 465 HIS A N 1
ATOM 3595 C CA . HIS A 1 465 ? 21.938 -0.597 -28.860 1.00 37.81 465 HIS A CA 1
ATOM 3596 C C . HIS A 1 465 ? 23.152 -1.538 -28.760 1.00 37.81 465 HIS A C 1
ATOM 3598 O O . HIS A 1 465 ? 23.032 -2.665 -28.276 1.00 37.81 465 HIS A O 1
ATOM 3604 N N . PRO A 1 466 ? 24.311 -1.071 -29.275 1.00 36.72 466 PRO A N 1
ATOM 3605 C CA . PRO A 1 466 ? 25.457 -1.887 -29.636 1.00 36.72 466 PRO A CA 1
ATOM 3606 C C . PRO A 1 466 ? 26.334 -2.238 -28.434 1.00 36.72 466 PRO A C 1
ATOM 3608 O O . PRO A 1 466 ? 26.304 -1.600 -27.381 1.00 36.72 466 PRO A O 1
ATOM 3611 N N . THR A 1 467 ? 27.123 -3.293 -28.610 1.00 37.44 467 THR A N 1
ATOM 3612 C CA . THR A 1 467 ? 28.026 -3.868 -27.611 1.00 37.44 467 THR A CA 1
ATOM 3613 C C . THR A 1 467 ? 29.071 -2.872 -27.102 1.00 37.44 467 THR A C 1
ATOM 3615 O O . THR A 1 467 ? 29.527 -1.993 -27.831 1.00 37.44 467 THR A O 1
ATOM 3618 N N . ALA A 1 468 ? 29.506 -3.075 -25.851 1.00 34.31 468 ALA A N 1
ATOM 3619 C CA . ALA A 1 468 ? 30.449 -2.243 -25.090 1.00 34.31 468 ALA A CA 1
ATOM 3620 C C . ALA A 1 468 ? 31.784 -1.900 -25.798 1.00 34.31 468 ALA A C 1
ATOM 3622 O O . ALA A 1 468 ? 32.494 -0.998 -25.358 1.00 34.31 468 ALA A O 1
ATOM 3623 N N . GLU A 1 469 ? 32.117 -2.565 -26.907 1.00 34.62 469 GLU A N 1
ATOM 3624 C CA . GLU A 1 469 ? 33.278 -2.249 -27.746 1.00 34.62 469 GLU A CA 1
ATOM 3625 C C . GLU A 1 469 ? 33.139 -0.948 -28.558 1.00 34.62 469 GLU A C 1
ATOM 3627 O O . GLU A 1 469 ? 34.156 -0.334 -28.880 1.00 34.62 469 GLU A O 1
ATOM 3632 N N . GLU A 1 470 ? 31.924 -0.483 -28.871 1.00 38.28 470 GLU A N 1
ATOM 3633 C CA . GLU A 1 470 ? 31.746 0.743 -29.671 1.00 38.28 470 GLU A CA 1
ATOM 3634 C C . GLU A 1 470 ? 31.910 2.022 -28.837 1.00 38.28 470 GLU A C 1
ATOM 3636 O O . GLU A 1 470 ? 32.511 2.987 -29.304 1.00 38.28 470 GLU A O 1
ATOM 3641 N N . VAL A 1 471 ? 31.515 1.998 -27.561 1.00 37.50 471 VAL A N 1
ATOM 3642 C CA . VAL A 1 471 ? 31.696 3.131 -26.630 1.00 37.50 471 VAL A CA 1
ATOM 3643 C C . VAL A 1 471 ? 33.160 3.271 -26.183 1.00 37.50 471 VAL A C 1
ATOM 3645 O O . VAL A 1 471 ? 33.640 4.371 -25.914 1.00 37.50 471 VAL A O 1
ATOM 3648 N N . LEU A 1 472 ? 33.919 2.170 -26.176 1.00 33.75 472 LEU A N 1
ATOM 3649 C CA . LEU A 1 472 ? 35.350 2.179 -25.854 1.00 33.75 472 LEU A CA 1
ATOM 3650 C C . LEU A 1 472 ? 36.243 2.627 -27.026 1.00 33.75 472 LEU A C 1
ATOM 3652 O O . LEU A 1 472 ? 37.428 2.884 -26.817 1.00 33.75 472 LEU A O 1
ATOM 3656 N N . ARG A 1 473 ? 35.706 2.776 -28.248 1.00 35.59 473 ARG A N 1
ATOM 3657 C CA . ARG A 1 473 ? 36.467 3.272 -29.412 1.00 35.59 473 ARG A CA 1
ATOM 3658 C C . ARG A 1 473 ? 36.466 4.792 -29.575 1.00 35.59 473 ARG A C 1
ATOM 3660 O O . ARG A 1 473 ? 37.373 5.306 -30.226 1.00 35.59 473 ARG A O 1
ATOM 3667 N N . GLU A 1 474 ? 35.537 5.518 -28.956 1.00 32.31 474 GLU A N 1
ATOM 3668 C CA . GLU A 1 474 ? 35.521 6.992 -29.005 1.00 32.31 474 GLU A CA 1
ATOM 3669 C C . GLU A 1 474 ? 36.487 7.654 -28.007 1.00 32.31 474 GLU A C 1
ATOM 3671 O O . GLU A 1 474 ? 36.724 8.859 -28.068 1.00 32.31 474 GLU A O 1
ATOM 3676 N N . THR A 1 475 ? 37.141 6.873 -27.142 1.00 35.59 475 THR A N 1
ATOM 3677 C CA . THR A 1 475 ? 38.210 7.352 -26.252 1.00 35.59 475 THR A CA 1
ATOM 3678 C C . THR A 1 475 ? 39.573 6.779 -26.654 1.00 35.59 475 THR A C 1
ATOM 3680 O O . THR A 1 475 ? 40.192 5.978 -25.959 1.00 35.59 475 THR A O 1
ATOM 3683 N N . SER A 1 476 ? 40.098 7.211 -27.802 1.00 27.31 476 SER A N 1
ATOM 3684 C CA . SER A 1 476 ? 41.535 7.099 -28.095 1.00 27.31 476 SER A CA 1
ATOM 3685 C C . SER A 1 476 ? 42.037 8.308 -28.891 1.00 27.31 476 SER A C 1
ATOM 3687 O O . SER A 1 476 ? 41.529 8.574 -29.980 1.00 27.31 476 SER A O 1
ATOM 3689 N N . PRO A 1 477 ? 43.037 9.057 -28.387 1.00 36.59 477 PRO A N 1
ATOM 3690 C CA . PRO A 1 477 ? 43.499 10.275 -29.035 1.00 36.59 477 PRO A CA 1
ATOM 3691 C C . PRO A 1 477 ? 44.473 9.943 -30.172 1.00 36.59 477 PRO A C 1
ATOM 3693 O O . PRO A 1 477 ? 45.543 9.374 -29.950 1.00 36.59 477 PRO A O 1
ATOM 3696 N N . ARG A 1 478 ? 44.146 10.356 -31.402 1.00 29.89 478 ARG A N 1
ATOM 3697 C CA . ARG A 1 478 ? 45.115 10.450 -32.502 1.00 29.89 478 ARG A CA 1
ATOM 3698 C C . ARG A 1 478 ? 45.467 11.912 -32.780 1.00 29.89 478 ARG A C 1
ATOM 3700 O O . ARG A 1 478 ? 44.658 12.667 -33.294 1.00 29.89 478 ARG A O 1
ATOM 3707 N N . GLN A 1 479 ? 46.712 12.233 -32.428 1.00 29.38 479 GLN A N 1
ATOM 3708 C CA . GLN A 1 479 ? 47.662 13.104 -33.131 1.00 29.38 479 GLN A CA 1
ATOM 3709 C C . GLN A 1 479 ? 47.157 14.430 -33.728 1.00 29.38 479 GLN A C 1
ATOM 3711 O O . GLN A 1 479 ? 46.646 14.474 -34.841 1.00 29.38 479 GLN A O 1
ATOM 3716 N N . ALA A 1 480 ? 47.575 15.526 -33.095 1.00 28.84 480 ALA A N 1
ATOM 3717 C CA . ALA A 1 480 ? 48.169 16.645 -33.819 1.00 28.84 480 ALA A CA 1
ATOM 3718 C C . ALA A 1 480 ? 49.409 17.115 -33.045 1.00 28.84 480 ALA A C 1
ATOM 3720 O O . ALA A 1 480 ? 49.322 17.617 -31.928 1.00 28.84 480 ALA A O 1
ATOM 3721 N N . ALA A 1 481 ? 50.578 16.857 -33.626 1.00 27.72 481 ALA A N 1
ATOM 3722 C CA . ALA A 1 481 ? 51.839 17.448 -33.215 1.00 27.72 481 ALA A CA 1
ATOM 3723 C C . ALA A 1 481 ? 51.918 18.883 -33.758 1.00 27.72 481 ALA A C 1
ATOM 3725 O O . ALA A 1 481 ? 51.525 19.111 -34.900 1.00 27.72 481 ALA A O 1
ATOM 3726 N N . GLY A 1 482 ? 52.500 19.805 -32.989 1.00 26.25 482 GLY A N 1
ATOM 3727 C CA . GLY A 1 482 ? 53.039 21.051 -33.531 1.00 26.25 482 GLY A CA 1
ATOM 3728 C C . GLY A 1 482 ? 53.130 22.194 -32.518 1.00 26.25 482 GLY A C 1
ATOM 3729 O O . GLY A 1 482 ? 52.140 22.867 -32.289 1.00 26.25 482 GLY A O 1
ATOM 3730 N N . GLU A 1 483 ? 54.354 22.413 -32.011 1.00 26.08 483 GLU A N 1
ATOM 3731 C CA . GLU A 1 483 ? 54.937 23.712 -31.596 1.00 26.08 483 GLU A CA 1
ATOM 3732 C C . GLU A 1 483 ? 54.373 24.425 -30.336 1.00 26.08 483 GLU A C 1
ATOM 3734 O O . GLU A 1 483 ? 53.178 24.545 -30.151 1.00 26.08 483 GLU A O 1
ATOM 3739 N N . ALA A 1 484 ? 55.141 24.986 -29.392 1.00 26.80 484 ALA A N 1
ATOM 3740 C CA . ALA A 1 484 ? 56.577 25.203 -29.258 1.00 26.80 484 ALA A CA 1
ATOM 3741 C C . ALA A 1 484 ? 56.984 25.465 -27.784 1.00 26.80 484 ALA A C 1
ATOM 3743 O O . ALA A 1 484 ? 56.292 26.140 -27.035 1.00 26.80 484 ALA A O 1
ATOM 3744 N N . ARG A 1 485 ? 58.177 24.953 -27.441 1.00 26.98 485 ARG A N 1
ATOM 3745 C CA . ARG A 1 485 ? 59.245 25.493 -26.565 1.00 26.98 485 ARG A CA 1
ATOM 3746 C C . ARG A 1 485 ? 58.930 26.357 -25.317 1.00 26.98 485 ARG A C 1
ATOM 3748 O O . ARG A 1 485 ? 58.549 27.508 -25.452 1.00 26.98 485 ARG A O 1
ATOM 3755 N N . ARG A 1 486 ? 59.535 25.881 -24.205 1.00 28.67 486 ARG A N 1
ATOM 3756 C CA . ARG A 1 486 ? 60.336 26.601 -23.165 1.00 28.67 486 ARG A CA 1
ATOM 3757 C C . ARG A 1 486 ? 59.539 27.550 -22.254 1.00 28.67 486 ARG A C 1
ATOM 3759 O O . ARG A 1 486 ? 58.904 28.467 -22.734 1.00 28.67 486 ARG A O 1
ATOM 3766 N N . THR A 1 487 ? 59.533 27.387 -20.931 1.00 27.72 487 THR A N 1
ATOM 3767 C CA . THR A 1 487 ? 60.660 27.482 -19.966 1.00 27.72 487 THR A CA 1
ATOM 3768 C C . THR A 1 487 ? 60.235 26.819 -18.639 1.00 27.72 487 THR A C 1
ATOM 3770 O O . THR A 1 487 ? 59.139 27.083 -18.166 1.00 27.72 487 THR A O 1
ATOM 3773 N N . ALA A 1 488 ? 60.927 25.802 -18.116 1.00 25.44 488 ALA A N 1
ATOM 3774 C CA . ALA A 1 488 ? 62.097 25.858 -17.222 1.00 25.44 488 ALA A CA 1
ATOM 3775 C C . ALA A 1 488 ? 61.836 26.399 -15.789 1.00 25.44 488 ALA A C 1
ATOM 3777 O O . ALA A 1 488 ? 61.693 27.597 -15.588 1.00 25.44 488 ALA A O 1
ATOM 3778 N N . GLU A 1 489 ? 61.879 25.453 -14.835 1.00 26.12 489 GLU A N 1
ATOM 3779 C CA . GLU A 1 489 ? 62.487 25.508 -13.487 1.00 26.12 489 GLU A CA 1
ATOM 3780 C C . GLU A 1 489 ? 61.990 26.514 -12.425 1.00 26.12 489 GLU A C 1
ATOM 3782 O O . GLU A 1 489 ? 62.293 27.701 -12.492 1.00 26.12 489 GLU A O 1
ATOM 3787 N N . LYS A 1 490 ? 61.452 25.994 -11.300 1.00 26.69 490 LYS A N 1
ATOM 3788 C CA . LYS A 1 490 ? 62.193 25.916 -10.013 1.00 26.69 490 LYS A CA 1
ATOM 3789 C C . LYS A 1 490 ? 61.402 25.289 -8.842 1.00 26.69 490 LYS A C 1
ATOM 3791 O O . LYS A 1 490 ? 60.270 25.658 -8.571 1.00 26.69 490 LYS A O 1
ATOM 3796 N N . GLN A 1 491 ? 62.136 24.451 -8.097 1.00 27.06 491 GLN A N 1
ATOM 3797 C CA . GLN A 1 491 ? 62.116 24.242 -6.633 1.00 27.06 491 GLN A CA 1
ATOM 3798 C C . GLN A 1 491 ? 61.042 23.359 -5.963 1.00 27.06 491 GLN A C 1
ATOM 3800 O O . GLN A 1 491 ? 60.091 23.815 -5.349 1.00 27.06 491 GLN A O 1
ATOM 3805 N N . THR A 1 492 ? 61.297 22.050 -6.011 1.00 24.91 492 THR A N 1
ATOM 3806 C CA . THR A 1 492 ? 61.880 21.232 -4.922 1.00 24.91 492 THR A CA 1
ATOM 3807 C C . THR A 1 492 ? 61.545 21.534 -3.440 1.00 24.91 492 THR A C 1
ATOM 3809 O O . THR A 1 492 ? 61.975 22.542 -2.890 1.00 24.91 492 THR A O 1
ATOM 3812 N N . GLN A 1 493 ? 61.002 20.484 -2.793 1.00 27.12 493 GLN A N 1
ATOM 3813 C CA . GLN A 1 493 ? 61.137 20.026 -1.389 1.00 27.12 493 GLN A CA 1
ATOM 3814 C C . GLN A 1 493 ? 60.285 20.650 -0.264 1.00 27.12 493 GLN A C 1
ATOM 3816 O O . GLN A 1 493 ? 60.610 21.708 0.264 1.00 27.12 493 GLN A O 1
ATOM 3821 N N . ARG A 1 494 ? 59.367 19.833 0.294 1.00 24.62 494 ARG A N 1
ATOM 3822 C CA . ARG A 1 494 ? 59.530 19.190 1.625 1.00 24.62 494 ARG A CA 1
ATOM 3823 C C . ARG A 1 494 ? 58.404 18.186 1.954 1.00 24.62 494 ARG A C 1
ATOM 3825 O O . ARG A 1 494 ? 57.238 18.539 1.892 1.00 24.62 494 ARG A O 1
ATOM 3832 N N . GLY A 1 495 ? 58.795 16.990 2.412 1.00 22.09 495 GLY A N 1
ATOM 3833 C CA . GLY A 1 495 ? 58.197 16.353 3.600 1.00 22.09 495 GLY A CA 1
ATOM 3834 C C . GLY A 1 495 ? 57.018 15.381 3.443 1.00 22.09 495 GLY A C 1
ATOM 3835 O O . GLY A 1 495 ? 55.874 15.765 3.613 1.00 22.09 495 GLY A O 1
ATOM 3836 N N . THR A 1 496 ? 57.336 14.102 3.221 1.00 26.39 496 THR A N 1
ATOM 3837 C CA . THR A 1 496 ? 56.860 12.909 3.971 1.00 26.39 496 THR A CA 1
ATOM 3838 C C . THR A 1 496 ? 55.584 12.989 4.845 1.00 26.39 496 THR A C 1
ATOM 3840 O O . THR A 1 496 ? 55.610 13.646 5.882 1.00 26.39 496 THR A O 1
ATOM 3843 N N . SER A 1 497 ? 54.555 12.176 4.540 1.00 22.91 497 SER A N 1
ATOM 3844 C CA . SER A 1 497 ? 53.913 11.146 5.413 1.00 22.91 497 SER A CA 1
ATOM 3845 C C . SER A 1 497 ? 52.500 10.733 4.916 1.00 22.91 497 SER A C 1
ATOM 3847 O O . SER A 1 497 ? 51.751 11.549 4.399 1.00 22.91 497 SER A O 1
ATOM 3849 N N . SER A 1 498 ? 52.199 9.430 5.011 1.00 25.30 498 SER A N 1
ATOM 3850 C CA . SER A 1 498 ? 50.969 8.682 4.616 1.00 25.30 498 SER A CA 1
ATOM 3851 C C . SER A 1 498 ? 49.790 8.891 5.607 1.00 25.30 498 SER A C 1
ATOM 3853 O O . SER A 1 498 ? 50.035 9.570 6.603 1.00 25.30 498 SER A O 1
ATOM 3855 N N . PRO A 1 499 ? 48.614 8.198 5.553 1.00 35.22 499 PRO A N 1
ATOM 3856 C CA . PRO A 1 499 ? 47.826 7.530 4.486 1.00 35.22 499 PRO A CA 1
ATOM 3857 C C . PRO A 1 499 ? 46.288 7.861 4.579 1.00 35.22 499 PRO A C 1
ATOM 3859 O O . PRO A 1 499 ? 45.881 8.694 5.374 1.00 35.22 499 PRO A O 1
ATOM 3862 N N . LEU A 1 500 ? 45.421 7.155 3.826 1.00 26.94 500 LEU A N 1
ATOM 3863 C CA . LEU A 1 500 ? 43.958 6.985 4.054 1.00 26.94 500 LEU A CA 1
ATOM 3864 C C . LEU A 1 500 ? 43.039 8.228 3.940 1.00 26.94 500 LEU A C 1
ATOM 3866 O O . LEU A 1 500 ? 42.775 8.937 4.902 1.00 26.94 500 LEU A O 1
ATOM 3870 N N . GLY A 1 501 ? 42.407 8.393 2.777 1.00 22.22 501 GLY A N 1
ATOM 3871 C CA . GLY A 1 501 ? 41.235 9.256 2.607 1.00 22.22 501 GLY A CA 1
ATOM 3872 C C . GLY A 1 501 ? 40.375 8.739 1.460 1.00 22.22 501 GLY A C 1
ATOM 3873 O O . GLY A 1 501 ? 40.623 9.060 0.299 1.00 22.22 501 GLY A O 1
ATOM 3874 N N . GLY A 1 502 ? 39.416 7.861 1.758 1.00 27.33 502 GLY A N 1
ATOM 3875 C CA . GLY A 1 502 ? 38.421 7.422 0.781 1.00 27.33 502 GLY A CA 1
ATOM 3876 C C . GLY A 1 502 ? 37.333 8.484 0.650 1.00 27.33 502 GLY A C 1
ATOM 3877 O O . GLY A 1 502 ? 36.637 8.746 1.621 1.00 27.33 502 GLY A O 1
ATOM 3878 N N . SER A 1 503 ? 37.179 9.091 -0.527 1.00 28.22 503 SER A N 1
ATOM 3879 C CA . SER A 1 503 ? 36.033 9.956 -0.819 1.00 28.22 503 SER A CA 1
ATOM 3880 C C . SER A 1 503 ? 34.783 9.113 -1.104 1.00 28.22 503 SER A C 1
ATOM 3882 O O . SER A 1 503 ? 34.852 8.102 -1.814 1.00 28.22 503 SER A O 1
ATOM 3884 N N . MET A 1 504 ? 33.643 9.521 -0.539 1.00 36.38 504 MET A N 1
ATOM 3885 C CA . MET A 1 504 ? 32.322 8.929 -0.777 1.00 36.38 504 MET A CA 1
ATOM 3886 C C . MET A 1 504 ? 31.402 9.981 -1.410 1.00 36.38 504 MET A C 1
ATOM 3888 O O . MET A 1 504 ? 31.468 11.159 -1.067 1.00 36.38 504 MET A O 1
ATOM 3892 N N . VAL A 1 505 ? 30.557 9.572 -2.352 1.00 44.22 505 VAL A N 1
ATOM 3893 C CA . VAL A 1 505 ? 29.590 10.453 -3.017 1.00 44.22 505 VAL A CA 1
ATOM 3894 C C . VAL A 1 505 ? 28.188 9.928 -2.737 1.00 44.22 505 VAL A C 1
ATOM 3896 O O . VAL A 1 505 ? 27.889 8.767 -3.018 1.00 44.22 505 VAL A O 1
ATOM 3899 N N . LEU A 1 506 ? 27.340 10.784 -2.172 1.00 37.72 506 LEU A N 1
ATOM 3900 C CA . LEU A 1 506 ? 25.931 10.529 -1.895 1.00 37.72 506 LEU A CA 1
ATOM 3901 C C . LEU A 1 506 ? 25.109 11.215 -2.987 1.00 37.72 506 LEU A C 1
ATOM 3903 O O . LEU A 1 506 ? 25.047 12.436 -3.019 1.00 37.72 506 LEU A O 1
ATOM 3907 N N . ALA A 1 507 ? 24.482 10.462 -3.884 1.00 45.28 507 ALA A N 1
ATOM 3908 C CA . ALA A 1 507 ? 23.506 11.019 -4.814 1.00 45.28 507 ALA A CA 1
ATOM 3909 C C . ALA A 1 507 ? 22.107 10.915 -4.189 1.00 45.28 507 ALA A C 1
ATOM 3911 O O . ALA A 1 507 ? 21.627 9.818 -3.901 1.00 45.28 507 ALA A O 1
ATOM 3912 N N . GLN A 1 508 ? 21.474 12.060 -3.952 1.00 36.31 508 GLN A N 1
ATOM 3913 C CA . GLN A 1 508 ? 20.123 12.204 -3.422 1.00 36.31 508 GLN A CA 1
ATOM 3914 C C . GLN A 1 508 ? 19.167 12.557 -4.558 1.00 36.31 508 GLN A C 1
ATOM 3916 O O . GLN A 1 508 ? 19.441 13.464 -5.347 1.00 36.31 508 GLN A O 1
ATOM 3921 N N . HIS A 1 509 ? 18.036 11.860 -4.632 1.00 40.84 509 HIS A N 1
ATOM 3922 C CA . HIS A 1 509 ? 16.911 12.221 -5.493 1.00 40.84 509 HIS A CA 1
ATOM 3923 C C . HIS A 1 509 ? 15.664 12.389 -4.623 1.00 40.84 509 HIS A C 1
ATOM 3925 O O . HIS A 1 509 ? 15.289 11.486 -3.869 1.00 40.84 509 HIS A O 1
ATOM 3931 N N . VAL A 1 510 ? 15.084 13.589 -4.670 1.00 28.28 510 VAL A N 1
ATOM 3932 C CA . VAL A 1 510 ? 13.895 13.969 -3.903 1.00 28.28 510 VAL A CA 1
ATOM 3933 C C . VAL A 1 510 ? 12.717 13.948 -4.862 1.00 28.28 510 VAL A C 1
ATOM 3935 O O . VAL A 1 510 ? 12.700 14.703 -5.832 1.00 28.28 510 VAL A O 1
ATOM 3938 N N . ALA A 1 511 ? 11.742 13.082 -4.592 1.00 30.19 511 ALA A N 1
ATOM 3939 C CA . ALA A 1 511 ? 10.453 13.146 -5.261 1.00 30.19 511 ALA A CA 1
ATOM 3940 C C . ALA A 1 511 ? 9.759 14.443 -4.819 1.00 30.19 511 ALA A C 1
ATOM 3942 O O . ALA A 1 511 ? 9.473 14.601 -3.632 1.00 30.19 511 ALA A O 1
ATOM 3943 N N . ALA A 1 512 ? 9.570 15.380 -5.749 1.00 29.78 512 ALA A N 1
ATOM 3944 C CA . ALA A 1 512 ? 8.742 16.566 -5.535 1.00 29.78 512 ALA A CA 1
ATOM 3945 C C . ALA A 1 512 ? 7.260 16.229 -5.717 1.00 29.78 512 ALA A C 1
ATOM 3947 O O . ALA A 1 512 ? 6.938 15.529 -6.712 1.00 29.78 512 ALA A O 1
#

Secondary structure (DSSP, 8-state):
--HHHHHHHHHHHHHHHTTHHHHHHHT--SHHHHHHHHTT-HHHHHHHHHHHHHHHHHHHHHHTT-SS-GGG--HHHHHHHHGGG---HHHHHHHHHHHHHHHHHTSTT-PPPHHHHHHHHHHHHHHHHHHHHHT-HHHH---TTS-HHHHHHHHHHHHHHHHTT-EEEEEEE-SSSEEEEEEEEEETTEEEEEEEEEES-HHHHHHHHHHHTT-S----S---EEEEEESS--SS-HHHHHHHH-TTSEEEEGGGSGGGTB-HHHHHHHHHSS----------EEEEEEE-TTT--EEEEEEEEHHHHHHHHHHSS-EEEEEE-TTSSHHHHHHHHHH-TTT-SEEEEEEGGGS-SSS-HHHHHHHHHGGGBSS-GGGHHHHHHHHHHTT-EEEEEETGGGG-SSSSHHHHHHHHHHHTTT--SSSEEEEEES-THHHH-HHHHHHHTS-----THHHHHHTT---TTTTTTSS----------------------------EEEEEE---

Radius of gyration: 27.41 Å; chains: 1; bounding box: 87×52×70 Å